Protein AF-0000000075339394 (afdb_homodimer)

Solvent-accessible surface area (backbone atoms only — not comparable to full-atom values): 21662 Å² total; per-residue (Å²): 129,94,61,50,76,66,46,48,39,50,50,45,23,49,51,51,49,57,68,71,34,89,81,50,19,37,38,41,26,15,76,46,66,65,64,41,52,55,49,48,59,66,42,56,79,78,42,62,70,83,34,38,35,47,47,61,45,45,75,49,61,63,88,74,48,58,75,90,53,48,82,36,44,46,67,51,95,76,60,34,36,50,78,72,56,58,75,60,55,68,62,35,33,35,38,35,26,29,24,76,36,34,47,54,49,38,74,60,60,51,53,53,41,62,30,41,31,38,38,33,42,48,42,30,82,38,53,69,72,37,57,39,38,41,45,72,45,34,42,28,72,74,10,39,36,38,39,27,27,40,54,37,93,72,8,52,80,78,53,38,86,76,71,78,83,97,78,80,83,64,49,64,73,54,57,63,63,64,63,69,75,74,72,80,57,80,93,78,76,86,77,82,126,129,92,60,49,76,67,47,47,39,49,50,44,24,50,52,51,51,57,69,70,33,89,80,50,19,37,38,40,27,16,76,45,67,64,64,42,51,54,50,49,58,66,42,54,79,79,42,61,70,82,34,38,37,47,47,59,44,46,73,48,61,63,86,74,48,55,75,90,51,49,83,36,42,45,68,51,96,78,61,34,35,50,77,72,54,56,74,60,56,68,62,34,35,36,38,37,25,29,22,76,36,34,46,55,49,36,74,61,60,50,51,55,42,63,31,39,31,39,38,33,43,48,43,29,81,37,54,68,73,40,57,38,40,41,45,74,47,34,42,28,70,74,11,40,37,37,38,27,28,40,53,38,92,70,7,50,79,73,49,38,88,74,72,79,79,97,71,85,75,75,50,63,70,58,59,60,63,65,62,70,76,77,72,80,61,78,95,75,78,88,81,81,126

InterPro domains:
  IPR027417 P-loop containing nucleoside triphosphate hydrolase [G3DSA:3.40.50.300] (5-184)
  IPR027417 P-loop containing nucleoside triphosphate hydrolase [SSF52540] (9-184)

Nearest PDB structures (foldseek):
  8qyc-assembly1_A  TM=5.786E-01  e=6.347E-04  Escherichia coli
  3jb9-assembly1_X  TM=6.477E-01  e=3.819E-03  Schizosaccharomyces pombe 972h-
  4iee-assembly1_A  TM=6.635E-01  e=1.136E-02  Lederbergvirus Sf6
  8qca-assembly1_A  TM=6.592E-01  e=2.970E-02  Saccharomyces cerevisiae
  6up3-assembly1_A  TM=3.604E-01  e=1.475E-01  Mus musculus

pLDDT: mean 76.91, std 26.12, range [18.16, 98.69]

Secondary structure (DSSP, 8-state):
----HHHHHHHHHHHHHHHH-TT--EEEEESSHHHHHHHHHHHTTTS-GGGEEEE--TT--GGGS-TTTGGGS-EETTTEE----HHHHTT-SEEEEETGGGHHHHHHTPPTT--SEEEETTGGGS-HHHHHHHHHHH--TT-EEEEEE---TT-TTT-STTSS-SS----HHHHHHT---TTSS-TT-----/----HHHHHHHHHHHHHHHH-TT--EEEEESSHHHHHHHHHHHTTTS-GGGEEEE--TT--GGGS-TTTGGGS-EETTTEE----HHHHTT-SEEEEETGGGHHHHHHTPPTT--SEEEETTGGGS-HHHHHHHHHHH--TT-EEEEEE---TT-TTT-STTSS-SS----HHHHHHT---TTSS-TTS----

Organism: Citrus sinensis (NCBI:txid2711)

Foldseek 3Di:
DPQDPQLVVVLVVLLVVVVPDVQAAEEEAEADDVNQLVSVVVNCVPDPLLQEAEQEAFAPQPVPHDPVCCSRFADPPRGTTDDDQLVSVLRHRYYYYYLVRLLVNLVNPAAAPSHQEYEYEQCQVPDPVSNVSNPVRHYDPNHHYHYDHDDDPSRCVPPVPDDDDPDDDQGVVNVVVPPPPPPPDPPPDPDDD/DPQDPLLVVVLVVLLVVVVPDVQAAEEEAEADDVNQLVSVVVNCVPDPLLQEAEQEAFAPQPVPHDPVCCSRFADPPRGTTDDDQLVSVLRHRYYYYYLVRLLVNLVNPAAAPSHQEYEYEQCQVPDPVSNVSNPVRHYDPRHHYHYDHDDDPSRCVVPPDDDDDPDDCCDVVNVVVPPPPPPPDPPDDPDDD

Radius of gyration: 21.94 Å; Cα contacts (8 Å, |Δi|>4): 650; chains: 2; bounding box: 34×69×59 Å

Sequence (386 aa):
DNLSKTGLVVREAVLEIYKRSSKCRILVCAPINRTGDVLMRSLKKKIPKSDMFRANAAFREVDGVPVDILPLCLYEGGECFQLPSLQELMRFRVIFSTFTSSFRLHNEGIPAGHFSHIFLLDASSATEPETMIALTNLANEHTTVILTGTPNNRTSWVRSDIARKNGLRVSHFERLHATKTYSNFNPMFITMLDNLSKTGLVVREAVLEIYKRSSKCRILVCAPINRTGDVLMRSLKKKIPKSDMFRANAAFREVDGVPVDILPLCLYEGGECFQLPSLQELMRFRVIFSTFTSSFRLHNEGIPAGHFSHIFLLDASSATEPETMIALTNLANEHTTVILTGTPNNRTSWVRSDIARKNGLRVSHFERLHATKTYSNFNPMFITML

Structure (mmCIF, N/CA/C/O backbone):
data_AF-0000000075339394-model_v1
#
loop_
_entity.id
_entity.type
_entity.pdbx_description
1 polymer 'Helicase ATP-binding domain-containing protein'
#
loop_
_atom_site.group_PDB
_atom_site.id
_atom_site.type_symbol
_atom_site.label_atom_id
_atom_site.label_alt_id
_atom_site.label_comp_id
_atom_site.label_asym_id
_atom_site.label_entity_id
_atom_site.label_seq_id
_atom_site.pdbx_PDB_ins_code
_atom_site.Cartn_x
_atom_site.Cartn_y
_atom_site.Cartn_z
_atom_site.occupancy
_atom_site.B_iso_or_equiv
_atom_site.auth_seq_id
_atom_site.auth_comp_id
_atom_site.auth_asym_id
_atom_site.auth_atom_id
_atom_site.pdbx_PDB_model_num
ATOM 1 N N . ASP A 1 1 ? -16.656 -3.428 -12.68 1 51.34 1 ASP A N 1
ATOM 2 C CA . ASP A 1 1 ? -15.812 -4.297 -11.867 1 51.34 1 ASP A CA 1
ATOM 3 C C . ASP A 1 1 ? -15.828 -3.869 -10.398 1 51.34 1 ASP A C 1
ATOM 5 O O . ASP A 1 1 ? -15.766 -2.678 -10.102 1 51.34 1 ASP A O 1
ATOM 9 N N . ASN A 1 2 ? -16.516 -4.629 -9.555 1 67.44 2 ASN A N 1
ATOM 10 C CA . ASN A 1 2 ? -16.844 -4.316 -8.164 1 67.44 2 ASN A CA 1
ATOM 11 C C . ASN A 1 2 ? -15.602 -4.371 -7.273 1 67.44 2 ASN A C 1
ATOM 13 O O . ASN A 1 2 ? -15.508 -5.223 -6.391 1 67.44 2 ASN A O 1
ATOM 17 N N . LEU A 1 3 ? -14.562 -3.656 -7.664 1 79.19 3 LEU A N 1
ATOM 18 C CA . LEU A 1 3 ? -13.367 -3.635 -6.832 1 79.19 3 LE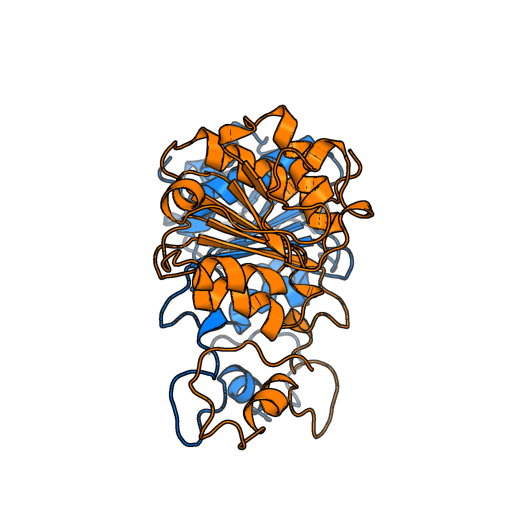U A CA 1
ATOM 19 C C . LEU A 1 3 ? -13.586 -2.783 -5.586 1 79.19 3 LEU A C 1
ATOM 21 O O . LEU A 1 3 ? -14.25 -1.745 -5.648 1 79.19 3 LEU A O 1
ATOM 25 N N . SER A 1 4 ? -13.172 -3.346 -4.445 1 78.69 4 SER A N 1
ATOM 26 C CA . SER A 1 4 ? -13.188 -2.568 -3.209 1 78.69 4 SER A CA 1
ATOM 27 C C . SER A 1 4 ? -12.305 -1.329 -3.324 1 78.69 4 SER A C 1
ATOM 29 O O . SER A 1 4 ? -11.516 -1.211 -4.258 1 78.69 4 SER A O 1
ATOM 31 N N . LYS A 1 5 ? -12.508 -0.418 -2.432 1 75.19 5 LYS A N 1
ATOM 32 C CA . LYS A 1 5 ? -11.664 0.771 -2.363 1 75.19 5 LYS A CA 1
ATOM 33 C C . LYS A 1 5 ? -10.188 0.394 -2.283 1 75.19 5 LYS A C 1
ATOM 35 O O . LYS A 1 5 ? -9.352 0.968 -2.988 1 75.19 5 LYS A O 1
ATOM 40 N N . THR A 1 6 ? -9.938 -0.618 -1.51 1 79.25 6 THR A N 1
ATOM 41 C CA . THR A 1 6 ? -8.578 -1.101 -1.345 1 79.25 6 THR A CA 1
ATOM 42 C C . THR A 1 6 ? -8.062 -1.738 -2.635 1 79.25 6 THR A C 1
ATOM 44 O O . THR A 1 6 ? -6.938 -1.479 -3.059 1 79.25 6 THR A O 1
ATOM 47 N N . GLY A 1 7 ? -8.906 -2.477 -3.203 1 87.44 7 GLY A N 1
ATOM 48 C CA . GLY A 1 7 ? -8.555 -3.129 -4.453 1 87.44 7 GLY A CA 1
ATOM 49 C C . GLY A 1 7 ? -8.211 -2.15 -5.562 1 87.44 7 GLY A C 1
ATOM 50 O O . GLY A 1 7 ? -7.289 -2.387 -6.34 1 87.44 7 GLY A O 1
ATOM 51 N N . LEU A 1 8 ? -8.906 -1.111 -5.574 1 84.12 8 LEU A N 1
ATOM 52 C CA . LEU A 1 8 ? -8.672 -0.101 -6.602 1 84.12 8 LEU A CA 1
ATOM 53 C C . LEU A 1 8 ? -7.301 0.541 -6.43 1 84.12 8 LEU A C 1
ATOM 55 O O . LEU A 1 8 ? -6.582 0.746 -7.41 1 84.12 8 LEU A O 1
ATOM 59 N N . VAL A 1 9 ? -6.965 0.852 -5.234 1 82.56 9 VAL A N 1
ATOM 60 C CA . VAL A 1 9 ? -5.672 1.462 -4.941 1 82.56 9 VAL A CA 1
ATOM 61 C C . VAL A 1 9 ? -4.547 0.513 -5.355 1 82.56 9 VAL A C 1
ATOM 63 O O . VAL A 1 9 ? -3.582 0.928 -6 1 82.56 9 VAL A O 1
ATOM 66 N N . VAL A 1 10 ? -4.746 -0.671 -5.078 1 90.69 10 VAL A N 1
ATOM 67 C CA . VAL A 1 10 ? -3.732 -1.67 -5.395 1 90.69 10 VAL A CA 1
ATOM 68 C C . VAL A 1 10 ? -3.646 -1.859 -6.91 1 90.69 10 VAL A C 1
ATOM 70 O O . VAL A 1 10 ? -2.553 -1.955 -7.469 1 90.69 10 VAL A O 1
ATOM 73 N N . ARG A 1 11 ? -4.781 -1.878 -7.504 1 91.69 11 ARG A N 1
ATOM 74 C CA . ARG A 1 11 ? -4.797 -2.025 -8.953 1 91.69 11 ARG A CA 1
ATOM 75 C C . ARG A 1 11 ? -3.967 -0.937 -9.625 1 91.69 11 ARG A C 1
ATOM 77 O O . ARG A 1 11 ? -3.123 -1.229 -10.477 1 91.69 11 ARG A O 1
ATOM 84 N N . GLU A 1 12 ? -4.141 0.283 -9.211 1 86.81 12 GLU A N 1
ATOM 85 C CA . GLU A 1 12 ? -3.441 1.406 -9.828 1 86.81 12 GLU A CA 1
ATOM 86 C C . GLU A 1 12 ? -1.945 1.358 -9.539 1 86.81 12 GLU A C 1
ATOM 88 O O . GLU A 1 12 ? -1.127 1.697 -10.391 1 86.81 12 GLU A O 1
ATOM 93 N N . ALA A 1 13 ? -1.719 0.963 -8.391 1 88.25 13 ALA A N 1
ATOM 94 C CA . ALA A 1 13 ? -0.311 0.831 -8.023 1 88.25 13 ALA A CA 1
ATOM 95 C C . ALA A 1 13 ? 0.373 -0.251 -8.859 1 88.25 13 ALA A C 1
ATOM 97 O O . ALA A 1 13 ? 1.466 -0.037 -9.383 1 88.25 13 ALA A O 1
ATOM 98 N N . VAL A 1 14 ? -0.262 -1.351 -9.031 1 93.81 14 VAL A N 1
ATOM 99 C CA . VAL A 1 14 ? 0.287 -2.455 -9.805 1 93.81 14 VAL A CA 1
ATOM 100 C C . VAL A 1 14 ? 0.486 -2.014 -11.258 1 93.81 14 VAL A C 1
ATOM 102 O O . VAL A 1 14 ? 1.543 -2.254 -11.844 1 93.81 14 VAL A O 1
ATOM 105 N N . LEU A 1 15 ? -0.468 -1.345 -11.766 1 91.69 15 LEU A N 1
ATOM 106 C CA . LEU A 1 15 ? -0.39 -0.895 -13.156 1 91.69 15 LEU A CA 1
ATOM 107 C C . LEU A 1 15 ? 0.771 0.075 -13.344 1 91.69 15 LEU A C 1
ATOM 109 O O . LEU A 1 15 ? 1.505 -0.016 -14.336 1 91.69 15 LEU A O 1
ATOM 113 N N . GLU A 1 16 ? 0.932 0.918 -12.43 1 86 16 GLU A N 1
ATOM 114 C CA . GLU A 1 16 ? 2 1.906 -12.539 1 86 16 GLU A CA 1
ATOM 115 C C . GLU A 1 16 ? 3.373 1.243 -12.492 1 86 16 GLU A C 1
ATOM 117 O O . GLU A 1 16 ? 4.258 1.573 -13.281 1 86 16 GLU A O 1
ATOM 122 N N . ILE A 1 17 ? 3.486 0.35 -11.602 1 89.44 17 ILE A N 1
ATOM 123 C CA . ILE A 1 17 ? 4.754 -0.357 -11.469 1 89.44 17 ILE A CA 1
ATOM 124 C C . ILE A 1 17 ? 5.027 -1.17 -12.734 1 89.44 17 ILE A C 1
ATOM 126 O O . ILE A 1 17 ? 6.148 -1.173 -13.25 1 89.44 17 ILE A O 1
ATOM 130 N N . TYR A 1 18 ? 4.02 -1.832 -13.234 1 94.62 18 TYR A N 1
ATOM 131 C CA . TYR A 1 18 ? 4.117 -2.652 -14.438 1 94.62 18 TYR A CA 1
ATOM 132 C C . TYR A 1 18 ? 4.578 -1.823 -15.625 1 94.62 18 TYR A C 1
ATOM 134 O O . TYR A 1 18 ? 5.41 -2.271 -16.422 1 94.62 18 TYR A O 1
ATOM 142 N N . LYS A 1 19 ? 4.102 -0.632 -15.703 1 90.5 19 LYS A N 1
ATOM 143 C CA . LYS A 1 19 ? 4.402 0.239 -16.844 1 90.5 19 LYS A CA 1
ATOM 144 C C . LYS A 1 19 ? 5.797 0.847 -16.703 1 90.5 19 LYS A C 1
ATOM 146 O O . LYS A 1 19 ? 6.449 1.139 -17.703 1 90.5 19 LYS A O 1
ATOM 151 N N . ARG A 1 20 ? 6.184 1.02 -15.617 1 84.44 20 ARG A N 1
ATOM 152 C CA . ARG A 1 20 ? 7.406 1.772 -15.359 1 84.44 20 ARG A CA 1
ATOM 153 C C . ARG A 1 20 ? 8.641 0.974 -15.766 1 84.44 20 ARG A C 1
ATOM 155 O O . ARG A 1 20 ? 9.594 1.533 -16.312 1 84.44 20 ARG A O 1
ATOM 162 N N . SER A 1 21 ? 8.609 -0.283 -15.445 1 87.62 21 SER A N 1
ATOM 163 C CA . SER A 1 21 ? 9.789 -1.078 -15.766 1 87.62 21 SER A CA 1
ATOM 164 C C . SER A 1 21 ? 9.406 -2.504 -16.156 1 87.62 21 SER A C 1
ATOM 166 O O . SER A 1 21 ? 8.609 -3.145 -15.469 1 87.62 21 SER A O 1
ATOM 168 N N . SER A 1 22 ? 10.117 -2.941 -17.141 1 92.88 22 SER A N 1
ATOM 169 C CA . SER A 1 22 ? 9.898 -4.316 -17.594 1 92.88 22 SER A CA 1
ATOM 170 C C . SER A 1 22 ? 10.594 -5.312 -16.672 1 92.88 22 SER A C 1
ATOM 172 O O . SER A 1 22 ? 10.336 -6.516 -16.734 1 92.88 22 SER A O 1
ATOM 174 N N . LYS A 1 23 ? 11.383 -4.785 -15.773 1 93.56 23 LYS A N 1
ATOM 175 C CA . LYS A 1 23 ? 12.172 -5.668 -14.914 1 93.56 23 LYS A CA 1
ATOM 176 C C . LYS A 1 23 ? 11.438 -5.961 -13.609 1 93.56 23 LYS A C 1
ATOM 178 O O . LYS A 1 23 ? 11.82 -6.867 -12.867 1 93.56 23 LYS A O 1
ATOM 183 N N . CYS A 1 24 ? 10.43 -5.246 -13.391 1 94.38 24 CYS A N 1
ATOM 184 C CA . CYS A 1 24 ? 9.711 -5.422 -12.133 1 94.38 24 CYS A CA 1
ATOM 185 C C . CYS A 1 24 ? 8.898 -6.715 -12.141 1 94.38 24 CYS A C 1
ATOM 187 O O . CYS A 1 24 ? 8.32 -7.082 -13.164 1 94.38 24 CYS A O 1
ATOM 189 N N . ARG A 1 25 ? 8.977 -7.379 -11.031 1 97.5 25 ARG A N 1
ATOM 190 C CA . ARG A 1 25 ? 8.172 -8.562 -10.758 1 97.5 25 ARG A CA 1
ATOM 191 C C . ARG A 1 25 ? 7.273 -8.344 -9.539 1 97.5 25 ARG A C 1
ATOM 193 O O . ARG A 1 25 ? 7.754 -7.961 -8.469 1 97.5 25 ARG A O 1
ATOM 200 N N . ILE A 1 26 ? 5.965 -8.625 -9.734 1 97.44 26 ILE A N 1
ATOM 201 C CA . ILE A 1 26 ? 4.992 -8.242 -8.711 1 97.44 26 ILE A CA 1
ATOM 202 C C . ILE A 1 26 ? 4.262 -9.484 -8.211 1 97.44 26 ILE A C 1
ATOM 204 O O . ILE A 1 26 ? 3.787 -10.305 -9 1 97.44 26 ILE A O 1
ATOM 208 N N . LEU A 1 27 ? 4.223 -9.625 -6.891 1 98 27 LEU A N 1
ATOM 209 C CA . LEU A 1 27 ? 3.379 -10.625 -6.242 1 98 27 LEU A CA 1
ATOM 210 C C . LEU A 1 27 ? 2.213 -9.961 -5.52 1 98 27 LEU A C 1
ATOM 212 O O . LEU A 1 27 ? 2.414 -9.039 -4.723 1 98 27 LEU A O 1
ATOM 216 N N . VAL A 1 28 ? 1.024 -10.383 -5.82 1 97.62 28 VAL A N 1
ATOM 217 C CA . VAL A 1 28 ? -0.174 -9.891 -5.148 1 97.62 28 VAL A CA 1
ATOM 218 C C . VAL A 1 28 ? -0.826 -11.023 -4.363 1 97.62 28 VAL A C 1
ATOM 220 O O . VAL A 1 28 ? -1.236 -12.031 -4.941 1 97.62 28 VAL A O 1
ATOM 223 N N . CYS A 1 29 ? -0.93 -10.812 -3.09 1 96.5 29 CYS A N 1
ATOM 224 C CA . CYS A 1 29 ? -1.53 -11.836 -2.236 1 96.5 29 CYS A CA 1
ATOM 225 C C . CYS A 1 29 ? -2.775 -11.297 -1.541 1 96.5 29 CYS A C 1
ATOM 227 O O . CYS A 1 29 ? -2.799 -10.148 -1.096 1 96.5 29 CYS A O 1
ATOM 229 N N . ALA A 1 30 ? -3.746 -12.125 -1.465 1 94.88 30 ALA A N 1
ATOM 230 C CA . ALA A 1 30 ? -4.988 -11.82 -0.757 1 94.88 30 ALA A CA 1
ATOM 231 C C . ALA A 1 30 ? -5.379 -12.969 0.172 1 94.88 30 ALA A C 1
ATOM 233 O O . ALA A 1 30 ? -4.945 -14.109 -0.016 1 94.88 30 ALA A O 1
ATOM 234 N N . PRO A 1 31 ? -6.227 -12.688 1.213 1 91.06 31 PRO A N 1
ATOM 235 C CA . PRO A 1 31 ? -6.602 -13.742 2.152 1 91.06 31 PRO A CA 1
ATOM 236 C C . PRO A 1 31 ? -7.543 -14.773 1.531 1 91.06 31 PRO A C 1
ATOM 238 O O . PRO A 1 31 ? -7.5 -15.953 1.896 1 91.06 31 PRO A O 1
ATOM 241 N N . ILE A 1 32 ? -8.375 -14.32 0.606 1 92.69 32 ILE A N 1
ATOM 242 C CA . ILE A 1 32 ? -9.32 -15.25 -0 1 92.69 32 ILE A CA 1
ATOM 243 C C . ILE A 1 32 ? -9.242 -15.148 -1.521 1 92.69 32 ILE A C 1
ATOM 245 O O . ILE A 1 32 ? -8.797 -14.133 -2.059 1 92.69 32 ILE A O 1
ATOM 249 N N . ASN A 1 33 ? -9.719 -16.156 -2.201 1 94.81 33 ASN A N 1
ATOM 250 C CA . ASN A 1 33 ? -9.625 -16.281 -3.652 1 94.81 33 ASN A CA 1
ATOM 251 C C . ASN A 1 33 ? -10.383 -15.156 -4.355 1 94.81 33 ASN A C 1
ATOM 253 O O . ASN A 1 33 ? -9.875 -14.555 -5.301 1 94.81 33 ASN A O 1
ATOM 257 N N . ARG A 1 34 ? -11.508 -14.828 -3.854 1 93.88 34 ARG A N 1
ATOM 258 C CA . ARG A 1 34 ? -12.383 -13.883 -4.531 1 93.88 34 ARG A CA 1
ATOM 259 C C . ARG A 1 34 ? -11.711 -12.523 -4.684 1 93.88 34 ARG A C 1
ATOM 261 O O . ARG A 1 34 ? -11.781 -11.914 -5.75 1 93.88 34 ARG A O 1
ATOM 268 N N . THR A 1 35 ? -11.102 -12.062 -3.664 1 93.06 35 THR A N 1
ATOM 269 C CA . THR A 1 35 ? -10.445 -10.758 -3.689 1 93.06 35 THR A CA 1
ATOM 270 C C . THR A 1 35 ? -9.352 -10.727 -4.758 1 93.06 35 THR A C 1
ATOM 272 O O . THR A 1 35 ? -9.281 -9.773 -5.547 1 93.06 35 THR A O 1
ATOM 275 N N . GLY A 1 36 ? -8.578 -11.734 -4.805 1 95.5 36 GLY A N 1
ATOM 276 C CA . GLY A 1 36 ? -7.539 -11.82 -5.816 1 95.5 36 GLY A CA 1
ATOM 277 C C . GLY A 1 36 ? -8.086 -11.945 -7.227 1 95.5 36 GLY A C 1
ATOM 278 O O . GLY A 1 36 ? -7.59 -11.297 -8.148 1 95.5 36 GLY A O 1
ATOM 279 N N . ASP A 1 37 ? -9.094 -12.75 -7.391 1 96.56 37 ASP A N 1
ATOM 280 C CA . ASP A 1 37 ? -9.672 -13 -8.711 1 96.56 37 ASP A CA 1
ATOM 281 C C . ASP A 1 37 ? -10.273 -11.727 -9.297 1 96.56 37 ASP A C 1
ATOM 283 O O . ASP A 1 37 ? -10.086 -11.438 -10.484 1 96.56 37 ASP A O 1
ATOM 287 N N . VAL A 1 38 ? -10.984 -10.984 -8.477 1 95.25 38 VAL A N 1
ATOM 288 C CA . VAL A 1 38 ? -11.617 -9.75 -8.922 1 95.25 38 VAL A CA 1
ATOM 289 C C . VAL A 1 38 ? -10.547 -8.742 -9.328 1 95.25 38 VAL A C 1
ATOM 291 O O . VAL A 1 38 ? -10.664 -8.078 -10.367 1 95.25 38 VAL A O 1
ATOM 294 N N . LEU A 1 39 ? -9.547 -8.641 -8.555 1 95.25 39 LEU A N 1
ATOM 295 C CA . LEU A 1 39 ? -8.461 -7.723 -8.875 1 95.25 39 LEU A CA 1
ATOM 296 C C . LEU A 1 39 ? -7.766 -8.133 -10.164 1 95.25 39 LEU A C 1
ATOM 298 O O . LEU A 1 39 ? -7.496 -7.293 -11.031 1 95.25 39 LEU A O 1
ATOM 302 N N . MET A 1 40 ? -7.5 -9.383 -10.32 1 96.62 40 MET A N 1
ATOM 303 C CA . MET A 1 40 ? -6.848 -9.883 -11.523 1 96.62 40 MET A CA 1
ATOM 304 C C . MET A 1 40 ? -7.699 -9.609 -12.766 1 96.62 40 MET A C 1
ATOM 306 O O . MET A 1 40 ? -7.176 -9.227 -13.805 1 96.62 40 MET A O 1
ATOM 310 N N . ARG A 1 41 ? -8.93 -9.812 -12.641 1 95.12 41 ARG A N 1
ATOM 311 C CA . ARG A 1 41 ? -9.859 -9.539 -13.734 1 95.12 41 ARG A CA 1
ATOM 312 C C . ARG A 1 41 ? -9.75 -8.086 -14.195 1 95.12 41 ARG A C 1
ATOM 314 O O . ARG A 1 41 ? -9.742 -7.809 -15.391 1 95.12 41 ARG A O 1
ATOM 321 N N . SER A 1 42 ? -9.656 -7.242 -13.258 1 94 42 SER A N 1
ATOM 322 C CA . SER A 1 42 ? -9.578 -5.82 -13.578 1 94 42 SER A CA 1
ATOM 323 C C . SER A 1 42 ? -8.258 -5.48 -14.266 1 94 42 SER A C 1
ATOM 325 O O . SER A 1 42 ? -8.188 -4.539 -15.062 1 94 42 SER A O 1
ATOM 327 N N . LEU A 1 43 ? -7.25 -6.203 -13.992 1 96.06 43 LEU A N 1
ATOM 328 C CA . LEU A 1 43 ? -5.926 -5.918 -14.531 1 96.06 43 LEU A CA 1
ATOM 329 C C . LEU A 1 43 ? -5.75 -6.543 -15.906 1 96.06 43 LEU A C 1
ATOM 331 O O . LEU A 1 43 ? -4.938 -6.07 -16.703 1 96.06 43 LEU A O 1
ATOM 335 N N . LYS A 1 44 ? -6.48 -7.621 -16.141 1 95 44 LYS A N 1
ATOM 336 C CA . LYS A 1 44 ? -6.324 -8.375 -17.375 1 95 44 LYS A CA 1
ATOM 337 C C . LYS A 1 44 ? -6.648 -7.516 -18.594 1 95 44 LYS A C 1
ATOM 339 O O . LYS A 1 44 ? -6.242 -7.832 -19.719 1 95 44 LYS A O 1
ATOM 344 N N . LYS A 1 45 ? -7.312 -6.43 -18.359 1 90.88 45 LYS A N 1
ATOM 345 C CA . LYS A 1 45 ? -7.66 -5.5 -19.438 1 90.88 45 LYS A CA 1
ATOM 346 C C . LYS A 1 45 ? -6.457 -4.664 -19.844 1 90.88 45 LYS A C 1
ATOM 348 O O . LYS A 1 45 ? -6.41 -4.145 -20.969 1 90.88 45 LYS A O 1
ATOM 353 N N . LYS A 1 46 ? -5.488 -4.578 -19.047 1 94.94 46 LYS A N 1
ATOM 354 C CA . LYS A 1 46 ? -4.375 -3.662 -19.266 1 94.94 46 LYS A CA 1
ATOM 355 C C . LYS A 1 46 ? -3.043 -4.41 -19.297 1 94.94 46 LYS A C 1
ATOM 357 O O . LYS A 1 46 ? -2.035 -3.873 -19.766 1 94.94 46 LYS A O 1
ATOM 362 N N . ILE A 1 47 ? -3.025 -5.594 -18.797 1 96.94 47 ILE A N 1
ATOM 363 C CA . ILE A 1 47 ? -1.819 -6.418 -18.75 1 96.94 47 ILE A CA 1
ATOM 364 C C . ILE A 1 47 ? -2.033 -7.68 -19.594 1 96.94 47 ILE A C 1
ATOM 366 O O . ILE A 1 47 ? -3.01 -8.406 -19.391 1 96.94 47 ILE A O 1
ATOM 370 N N . PRO A 1 48 ? -1.109 -7.945 -20.5 1 96.88 48 PRO A N 1
ATOM 371 C CA . PRO A 1 48 ? -1.249 -9.148 -21.312 1 96.88 48 PRO A CA 1
ATOM 372 C C . PRO A 1 48 ? -1.265 -10.43 -20.5 1 96.88 48 PRO A C 1
ATOM 374 O O . PRO A 1 48 ? -0.595 -10.516 -19.469 1 96.88 48 PRO A O 1
ATOM 377 N N . LYS A 1 49 ? -1.943 -11.453 -21.047 1 96.06 49 LYS A N 1
ATOM 378 C CA . LYS A 1 49 ? -2.092 -12.742 -20.359 1 96.06 49 LYS A CA 1
ATOM 379 C C . LYS A 1 49 ? -0.738 -13.414 -20.172 1 96.06 49 LYS A C 1
ATOM 381 O O . LYS A 1 49 ? -0.531 -14.117 -19.172 1 96.06 49 LYS A O 1
ATOM 386 N N . SER A 1 50 ? 0.188 -13.125 -21.031 1 96.62 50 SER A N 1
ATOM 387 C CA . SER A 1 50 ? 1.506 -13.75 -20.969 1 96.62 50 SER A CA 1
ATOM 388 C C . SER A 1 50 ? 2.295 -13.266 -19.75 1 96.62 50 SER A C 1
ATOM 390 O O . SER A 1 50 ? 3.262 -13.906 -19.344 1 96.62 50 SER A O 1
ATOM 392 N N . ASP A 1 51 ? 1.803 -12.148 -19.219 1 98.06 51 ASP A N 1
ATOM 393 C CA . ASP A 1 51 ? 2.566 -11.539 -18.141 1 98.06 51 ASP A CA 1
ATOM 394 C C . ASP A 1 51 ? 1.927 -11.828 -16.781 1 98.06 51 ASP A C 1
ATOM 396 O O . ASP A 1 51 ? 2.463 -11.438 -15.742 1 98.06 51 ASP A O 1
ATOM 400 N N . MET A 1 52 ? 0.805 -12.555 -16.766 1 98.38 52 MET A N 1
ATOM 401 C CA . MET A 1 52 ? 0.078 -12.75 -15.523 1 98.38 52 MET A CA 1
ATOM 402 C C . MET A 1 52 ? -0.149 -14.234 -15.258 1 98.38 52 MET A C 1
ATOM 404 O O . MET A 1 52 ? -0.352 -15.016 -16.188 1 98.38 52 MET A O 1
ATOM 408 N N . PHE A 1 53 ? -0.16 -14.594 -14.008 1 98.56 53 PHE A N 1
ATOM 409 C CA . PHE A 1 53 ? -0.425 -15.969 -13.617 1 98.56 53 PHE A CA 1
ATOM 410 C C . PHE A 1 53 ? -1.16 -16.031 -12.281 1 98.56 53 PHE A C 1
ATOM 412 O O . PHE A 1 53 ? -0.842 -15.273 -11.359 1 98.56 53 PHE A O 1
ATOM 419 N N . ARG A 1 54 ? -2.096 -16.875 -12.219 1 98.38 54 ARG A N 1
ATOM 420 C CA . ARG A 1 54 ? -2.826 -17.125 -10.984 1 98.38 54 ARG A CA 1
ATOM 421 C C . ARG A 1 54 ? -2.332 -18.406 -10.312 1 98.38 54 ARG A C 1
ATOM 423 O O . ARG A 1 54 ? -2.672 -19.516 -10.75 1 98.38 54 ARG A O 1
ATOM 430 N N . ALA A 1 55 ? -1.57 -18.266 -9.234 1 98 55 ALA A N 1
ATOM 431 C CA . ALA A 1 55 ? -1.061 -19.391 -8.461 1 98 55 ALA A CA 1
ATOM 432 C C . ALA A 1 55 ? -2.08 -19.844 -7.418 1 98 55 ALA A C 1
ATOM 434 O O . ALA A 1 55 ? -2.064 -19.375 -6.277 1 98 55 ALA A O 1
ATOM 435 N N . ASN A 1 56 ? -2.834 -20.891 -7.824 1 96.81 56 ASN A N 1
ATOM 436 C CA . ASN A 1 56 ? -3.883 -21.422 -6.965 1 96.81 56 ASN A CA 1
ATOM 437 C C . ASN A 1 56 ? -3.35 -22.516 -6.043 1 96.81 56 ASN A C 1
ATOM 439 O O . ASN A 1 56 ? -2.336 -23.141 -6.344 1 96.81 56 ASN A O 1
ATOM 443 N N . ALA A 1 57 ? -4.098 -22.625 -4.875 1 94.56 57 ALA A N 1
ATOM 444 C CA . ALA A 1 57 ? -3.904 -23.844 -4.113 1 94.56 57 ALA A CA 1
ATOM 445 C C . ALA A 1 57 ? -4.145 -25.078 -4.988 1 94.56 57 ALA A C 1
ATOM 447 O O . ALA A 1 57 ? -5.043 -25.078 -5.836 1 94.56 57 ALA A O 1
ATOM 448 N N . ALA A 1 58 ? -3.414 -26.109 -4.645 1 91.38 58 ALA A N 1
ATOM 449 C CA . ALA A 1 58 ? -3.484 -27.312 -5.461 1 91.38 58 ALA A CA 1
ATOM 450 C C . ALA A 1 58 ? -4.906 -27.875 -5.504 1 91.38 58 ALA A C 1
ATOM 452 O O . ALA A 1 58 ? -5.379 -28.312 -6.551 1 91.38 58 ALA A O 1
ATOM 453 N N . PHE A 1 59 ? -5.621 -27.703 -4.41 1 89.44 59 PHE A N 1
ATOM 454 C CA . PHE A 1 59 ? -6.898 -28.391 -4.309 1 89.44 59 PHE A CA 1
ATOM 455 C C . PHE A 1 59 ? -8.055 -27.406 -4.387 1 89.44 59 PHE A C 1
ATOM 457 O O . PHE A 1 59 ? -9.18 -27.719 -3.98 1 89.44 59 PHE A O 1
ATOM 464 N N . ARG A 1 60 ? -7.758 -26.203 -4.758 1 93.44 60 ARG A N 1
ATOM 465 C CA . ARG A 1 60 ? -8.867 -25.297 -5.043 1 93.44 60 ARG A CA 1
ATOM 466 C C . ARG A 1 60 ? -9.828 -25.922 -6.059 1 93.44 60 ARG A C 1
ATOM 468 O O . ARG A 1 60 ? -9.391 -26.547 -7.027 1 93.44 60 ARG A O 1
ATOM 475 N N . GLU A 1 61 ? -11.125 -25.672 -5.832 1 91.5 61 GLU A N 1
ATOM 476 C CA . GLU A 1 61 ? -12.109 -26.172 -6.785 1 91.5 61 GLU A CA 1
ATOM 477 C C . GLU A 1 61 ? -12.086 -25.359 -8.078 1 91.5 61 GLU A C 1
ATOM 479 O O . GLU A 1 61 ? -12.258 -24.141 -8.062 1 91.5 61 GLU A O 1
ATOM 484 N N . VAL A 1 62 ? -11.984 -26.062 -9.211 1 91.69 62 VAL A N 1
ATOM 485 C CA . VAL A 1 62 ? -11.883 -25.422 -10.516 1 91.69 62 VAL A CA 1
ATOM 486 C C . VAL A 1 62 ? -13.172 -24.656 -10.82 1 91.69 62 VAL A C 1
ATOM 488 O O . VAL A 1 62 ? -13.141 -23.578 -11.406 1 91.69 62 VAL A O 1
ATOM 491 N N . ASP A 1 63 ? -14.281 -25.172 -10.375 1 89.62 63 ASP A N 1
ATOM 492 C CA . ASP A 1 63 ? -15.578 -24.562 -10.625 1 89.62 63 ASP A CA 1
ATOM 493 C C . ASP A 1 63 ? -15.703 -23.203 -9.914 1 89.62 63 ASP A C 1
ATOM 495 O O . ASP A 1 63 ? -16.547 -22.391 -10.266 1 89.62 63 ASP A O 1
ATOM 499 N N . GLY A 1 64 ? -14.875 -23.031 -8.953 1 91.56 64 GLY A N 1
ATOM 500 C CA . GLY A 1 64 ? -14.906 -21.781 -8.211 1 91.56 64 GLY A CA 1
ATOM 501 C C . GLY A 1 64 ? -14.086 -20.672 -8.852 1 91.56 64 GLY A C 1
ATOM 502 O O . GLY A 1 64 ? -14.172 -19.516 -8.453 1 91.56 64 GLY A O 1
ATOM 503 N N . VAL A 1 65 ? -13.398 -21.047 -9.859 1 94.56 65 VAL A N 1
ATOM 504 C CA . VAL A 1 65 ? -12.57 -20.062 -10.547 1 94.56 65 VAL A CA 1
ATOM 505 C C . VAL A 1 65 ? -13.383 -19.406 -11.664 1 94.56 65 VAL A C 1
ATOM 507 O O . VAL A 1 65 ? -13.992 -20.094 -12.484 1 94.56 65 VAL A O 1
ATOM 510 N N . PRO A 1 66 ? -13.43 -18.062 -11.656 1 95.06 66 PRO A N 1
ATOM 511 C CA . PRO A 1 66 ? -14.109 -17.391 -12.766 1 95.06 66 PRO A CA 1
ATOM 512 C C . PRO A 1 66 ? -13.57 -17.812 -14.133 1 95.06 66 PRO A C 1
ATOM 514 O O . PRO A 1 66 ? -12.352 -17.906 -14.32 1 95.06 66 PRO A O 1
ATOM 517 N N . VAL A 1 67 ? -14.445 -18 -15.039 1 94.19 67 VAL A N 1
ATOM 518 C CA . VAL A 1 67 ? -14.133 -18.547 -16.359 1 94.19 67 VAL A CA 1
ATOM 519 C C . VAL A 1 67 ? -13.133 -17.641 -17.062 1 94.19 67 VAL A C 1
ATOM 521 O O . VAL A 1 67 ? -12.258 -18.125 -17.797 1 94.19 67 VAL A O 1
ATOM 524 N N . ASP A 1 68 ? -13.227 -16.375 -16.906 1 94.19 68 ASP A N 1
ATOM 525 C CA . ASP A 1 68 ? -12.391 -15.43 -17.625 1 94.19 68 ASP A CA 1
ATOM 526 C C . ASP A 1 68 ? -10.984 -15.359 -17.016 1 94.19 68 ASP A C 1
ATOM 528 O O . ASP A 1 68 ? -10.078 -14.789 -17.625 1 94.19 68 ASP A O 1
ATOM 532 N N . ILE A 1 69 ? -10.773 -15.977 -15.859 1 95.25 69 ILE A N 1
ATOM 533 C CA . ILE A 1 69 ? -9.469 -16 -15.211 1 95.25 69 ILE A CA 1
ATOM 534 C C . ILE A 1 69 ? -8.812 -17.359 -15.438 1 95.25 69 ILE A C 1
ATOM 536 O O . ILE A 1 69 ? -7.59 -17.5 -15.305 1 95.25 69 ILE A O 1
ATOM 540 N N . LEU A 1 70 ? -9.547 -18.328 -15.797 1 94.44 70 LEU A N 1
ATOM 541 C CA . LEU A 1 70 ? -9.094 -19.719 -15.93 1 94.44 70 LEU A CA 1
ATOM 542 C C . LEU A 1 70 ? -7.91 -19.812 -16.891 1 94.44 70 LEU A C 1
ATOM 544 O O . LEU A 1 70 ? -6.977 -20.578 -16.656 1 94.44 70 LEU A O 1
ATOM 548 N N . PRO A 1 71 ? -7.906 -19.016 -17.953 1 95 71 PRO A N 1
ATOM 549 C CA . PRO A 1 71 ? -6.77 -19.094 -18.875 1 95 71 PRO A CA 1
ATOM 550 C C . PRO A 1 71 ? -5.457 -18.641 -18.234 1 95 71 PRO A C 1
ATOM 552 O O . PRO A 1 71 ? -4.383 -18.859 -18.812 1 95 71 PRO A O 1
ATOM 555 N N . LEU A 1 72 ? -5.508 -18 -17.094 1 97 72 LEU A N 1
ATOM 556 C CA . LEU A 1 72 ? -4.32 -17.531 -16.406 1 97 72 LEU A CA 1
ATOM 557 C C . LEU A 1 72 ? -3.859 -18.547 -15.359 1 97 72 LEU A C 1
ATOM 559 O O . LEU A 1 72 ? -2.969 -18.25 -14.562 1 97 72 LEU A O 1
ATOM 563 N N . CYS A 1 73 ? -4.457 -19.656 -15.398 1 96.81 73 CYS A N 1
ATOM 564 C CA . CYS A 1 73 ? -4.145 -20.734 -14.461 1 96.81 73 CYS A CA 1
ATOM 565 C C . CYS A 1 73 ? -3.586 -21.953 -15.203 1 96.81 73 CYS A C 1
ATOM 567 O O . CYS A 1 73 ? -3.672 -22.031 -16.422 1 96.81 73 CYS A O 1
ATOM 569 N N . LEU A 1 74 ? -2.916 -22.797 -14.438 1 95.94 74 LEU A N 1
ATOM 570 C CA . LEU A 1 74 ? -2.498 -24.109 -14.93 1 95.94 74 LEU A CA 1
ATOM 571 C C . LEU A 1 74 ? -3.178 -25.219 -14.141 1 95.94 74 LEU A C 1
ATOM 573 O O . LEU A 1 74 ? -3.082 -25.266 -12.914 1 95.94 74 LEU A O 1
ATOM 577 N N . TYR A 1 75 ? -3.93 -25.984 -14.836 1 90.56 75 TYR A N 1
ATOM 578 C CA . TYR A 1 75 ? -4.602 -27.094 -14.172 1 90.56 75 TYR A CA 1
ATOM 579 C C . TYR A 1 75 ? -4.633 -28.328 -15.078 1 90.56 75 TYR A C 1
ATOM 581 O O . TYR A 1 75 ? -4.566 -28.203 -16.297 1 90.56 75 TYR A O 1
ATOM 589 N N . GLU A 1 76 ? -4.367 -29.469 -14.398 1 82.06 76 GLU A N 1
ATOM 590 C CA . GLU A 1 76 ? -4.383 -30.75 -15.094 1 82.06 76 GLU A CA 1
ATOM 591 C C . GLU A 1 76 ? -5.621 -31.562 -14.727 1 82.06 76 GLU A C 1
ATOM 593 O O . GLU A 1 76 ? -5.973 -31.672 -13.555 1 82.06 76 GLU A O 1
ATOM 598 N N . GLY A 1 77 ? -6.059 -32.281 -15.719 1 74.06 77 GLY A N 1
ATOM 599 C CA . GLY A 1 77 ? -7.109 -33.281 -15.57 1 74.06 77 GLY A CA 1
ATOM 600 C C . GLY A 1 77 ? -8.352 -32.75 -14.883 1 74.06 77 GLY A C 1
ATOM 601 O O . GLY A 1 77 ? -9.125 -33.5 -14.305 1 74.06 77 GLY A O 1
ATOM 602 N N . GLY A 1 78 ? -8.383 -31.516 -14.703 1 65.44 78 GLY A N 1
ATOM 603 C CA . GLY A 1 78 ? -9.609 -30.891 -14.219 1 65.44 78 GLY A CA 1
ATOM 604 C C . GLY A 1 78 ? -9.711 -30.891 -12.711 1 65.44 78 GLY A C 1
ATOM 605 O O . GLY A 1 78 ? -10.727 -30.453 -12.156 1 65.44 78 GLY A O 1
ATOM 606 N N . GLU A 1 79 ? -8.672 -31.328 -11.984 1 78.19 79 GLU A N 1
ATOM 607 C CA . GLU A 1 79 ? -8.945 -31.516 -10.562 1 78.19 79 GLU A CA 1
ATOM 608 C C . GLU A 1 79 ? -7.91 -30.781 -9.703 1 78.19 79 GLU A C 1
ATOM 610 O O . GLU A 1 79 ? -8.172 -30.484 -8.539 1 78.19 79 GLU A O 1
ATOM 615 N N . CYS A 1 80 ? -6.793 -30.594 -10.305 1 89.56 80 CYS A N 1
ATOM 616 C CA . CYS A 1 80 ? -5.777 -30 -9.445 1 89.56 80 CYS A CA 1
ATOM 617 C C . CYS A 1 80 ? -5.062 -28.859 -10.148 1 89.56 80 CYS A C 1
ATOM 619 O O . CYS A 1 80 ? -4.754 -28.953 -11.336 1 89.56 80 CYS A O 1
ATOM 621 N N . PHE A 1 81 ? -4.867 -27.875 -9.398 1 94.94 81 PHE A N 1
ATOM 622 C CA . PHE A 1 81 ? -4.066 -26.781 -9.938 1 94.94 81 PHE A CA 1
ATOM 623 C C . PHE A 1 81 ? -2.58 -27.062 -9.766 1 94.94 81 PHE A C 1
ATOM 625 O O . PHE A 1 81 ? -2.166 -27.672 -8.781 1 94.94 81 PHE A O 1
ATOM 632 N N . GLN A 1 82 ? -1.84 -26.656 -10.773 1 95.25 82 GLN A N 1
ATOM 633 C CA . GLN A 1 82 ? -0.395 -26.859 -10.781 1 95.25 82 GLN A CA 1
ATOM 634 C C . GLN A 1 82 ? 0.341 -25.547 -11.016 1 95.25 82 GLN A C 1
ATOM 636 O O . GLN A 1 82 ? -0.274 -24.547 -11.391 1 95.25 82 GLN A O 1
ATOM 641 N N . LEU A 1 83 ? 1.568 -25.562 -10.648 1 96.69 83 LEU A N 1
ATOM 642 C CA . LEU A 1 83 ? 2.475 -24.484 -11.047 1 96.69 83 LEU A CA 1
ATOM 643 C C . LEU A 1 83 ? 3.289 -24.906 -12.273 1 96.69 83 LEU A C 1
ATOM 645 O O . LEU A 1 83 ? 3.654 -26.062 -12.414 1 96.69 83 LEU A O 1
ATOM 649 N N . PRO A 1 84 ? 3.492 -24 -13.195 1 96.38 84 PRO A N 1
ATOM 650 C CA . PRO A 1 84 ? 4.41 -24.328 -14.289 1 96.38 84 PRO A CA 1
ATOM 651 C C . PRO A 1 84 ? 5.852 -24.484 -13.82 1 96.38 84 PRO A C 1
ATOM 653 O O . PRO A 1 84 ? 6.125 -24.422 -12.617 1 96.38 84 PRO A O 1
ATOM 656 N N . SER A 1 85 ? 6.742 -24.766 -14.844 1 96.88 85 SER A N 1
ATOM 657 C CA . SER A 1 85 ? 8.148 -24.891 -14.492 1 96.88 85 SER A CA 1
ATOM 658 C C . SER A 1 85 ? 8.68 -23.594 -13.883 1 96.88 85 SER A C 1
ATOM 660 O O . SER A 1 85 ? 8.125 -22.516 -14.102 1 96.88 85 SER A O 1
ATOM 662 N N . LEU A 1 86 ? 9.758 -23.734 -13.086 1 97.75 86 LEU A N 1
ATOM 663 C CA . LEU A 1 86 ? 10.367 -22.562 -12.469 1 97.75 86 LEU A CA 1
ATOM 664 C C . LEU A 1 86 ? 10.734 -21.516 -13.523 1 97.75 86 LEU A C 1
ATOM 666 O O . LEU A 1 86 ? 10.531 -20.312 -13.312 1 97.75 86 LEU A O 1
ATOM 670 N N . GLN A 1 87 ? 11.273 -21.984 -14.656 1 97.25 87 GLN A N 1
ATOM 671 C CA . GLN A 1 87 ? 11.656 -21.078 -15.734 1 97.25 87 GLN A CA 1
ATOM 672 C C . GLN A 1 87 ? 10.453 -20.281 -16.234 1 97.25 87 GLN A C 1
ATOM 674 O O . GLN A 1 87 ? 10.555 -19.078 -16.453 1 97.25 87 GLN A O 1
ATOM 679 N N . GLU A 1 88 ? 9.367 -20.938 -16.391 1 97.06 88 GLU A N 1
ATOM 680 C CA . GLU A 1 88 ? 8.148 -20.281 -16.844 1 97.06 88 GLU A CA 1
ATOM 681 C C . GLU A 1 88 ? 7.59 -19.359 -15.766 1 97.06 88 GLU A C 1
ATOM 683 O O . GLU A 1 88 ? 7.16 -18.234 -16.062 1 97.06 88 GLU A O 1
ATOM 688 N N . LEU A 1 89 ? 7.602 -19.812 -14.586 1 97.31 89 LEU A N 1
ATOM 689 C CA . LEU A 1 89 ? 7.082 -19.062 -13.445 1 97.31 89 LEU A CA 1
ATOM 690 C C . LEU A 1 89 ? 7.824 -17.734 -13.281 1 97.31 89 LEU A C 1
ATOM 692 O O . LEU A 1 89 ? 7.211 -16.703 -12.992 1 97.31 89 LEU A O 1
ATOM 696 N N . MET A 1 90 ? 9.086 -17.781 -13.5 1 97.19 90 MET A N 1
ATOM 697 C CA . MET A 1 90 ? 9.938 -16.625 -13.281 1 97.19 90 MET A CA 1
ATOM 698 C C . MET A 1 90 ? 9.75 -15.594 -14.391 1 97.19 90 MET A C 1
ATOM 700 O O . MET A 1 90 ? 10.195 -14.445 -14.258 1 97.19 90 MET A O 1
ATOM 704 N N . ARG A 1 91 ? 9.109 -15.969 -15.43 1 97 91 ARG A N 1
ATOM 705 C CA . ARG A 1 91 ? 8.914 -15.062 -16.547 1 97 91 ARG A CA 1
ATOM 706 C C . ARG A 1 91 ? 7.691 -14.18 -16.328 1 97 91 ARG A C 1
ATOM 708 O O . ARG A 1 91 ? 7.582 -13.102 -16.922 1 97 91 ARG A O 1
ATOM 715 N N . PHE A 1 92 ? 6.773 -14.617 -15.555 1 98.19 92 PHE A N 1
ATOM 716 C CA . PHE A 1 92 ? 5.59 -13.812 -15.305 1 98.19 92 PHE A CA 1
ATOM 717 C C . PHE A 1 92 ? 5.957 -12.523 -14.578 1 98.19 92 PHE A C 1
ATOM 719 O O . PHE A 1 92 ? 6.824 -12.523 -13.695 1 98.19 92 PHE A O 1
ATOM 726 N N . ARG A 1 93 ? 5.273 -11.5 -14.891 1 98.19 93 ARG A N 1
ATOM 727 C CA . ARG A 1 93 ? 5.559 -10.203 -14.289 1 98.19 93 ARG A CA 1
ATOM 728 C C . ARG A 1 93 ? 4.613 -9.922 -13.125 1 98.19 93 ARG A C 1
ATOM 730 O O . ARG A 1 93 ? 4.953 -9.172 -12.211 1 98.19 93 ARG A O 1
ATOM 737 N N . VAL A 1 94 ? 3.451 -10.484 -13.18 1 98.56 94 VAL A N 1
ATOM 738 C CA . VAL A 1 94 ? 2.471 -10.328 -12.109 1 98.56 94 VAL A CA 1
ATOM 739 C C . VAL A 1 94 ? 1.881 -11.688 -11.742 1 98.56 94 VAL A C 1
ATOM 741 O O . VAL A 1 94 ? 1.238 -12.336 -12.57 1 98.56 94 VAL A O 1
ATOM 744 N N . ILE A 1 95 ? 2.109 -12.094 -10.508 1 98.69 95 ILE A N 1
ATOM 745 C CA . ILE A 1 95 ? 1.562 -13.352 -10.016 1 98.69 95 ILE A CA 1
ATOM 746 C C . ILE A 1 95 ? 0.589 -13.078 -8.867 1 98.69 95 ILE A C 1
ATOM 748 O O . ILE A 1 95 ? 0.86 -12.25 -8 1 98.69 95 ILE A O 1
ATOM 752 N N . PHE A 1 96 ? -0.523 -13.742 -8.953 1 98.56 96 PHE A N 1
ATOM 753 C CA . PHE A 1 96 ? -1.528 -13.656 -7.895 1 98.56 96 PHE A CA 1
ATOM 754 C C . PHE A 1 96 ? -1.575 -14.953 -7.094 1 98.56 96 PHE A C 1
ATOM 756 O O . PHE A 1 96 ? -1.49 -16.047 -7.66 1 98.56 96 PHE A O 1
ATOM 763 N N . SER A 1 97 ? -1.743 -14.836 -5.797 1 97.94 97 SER A N 1
ATOM 764 C CA . SER A 1 97 ? -1.894 -15.984 -4.906 1 97.94 97 SER A CA 1
ATOM 765 C C . SER A 1 97 ? -2.646 -15.602 -3.635 1 97.94 97 SER A C 1
ATOM 767 O O . SER A 1 97 ? -2.906 -14.422 -3.393 1 97.94 97 SER A O 1
ATOM 769 N N . THR A 1 98 ? -3.094 -16.578 -2.924 1 96.12 98 THR A N 1
ATOM 770 C CA . THR A 1 98 ? -3.512 -16.312 -1.554 1 96.12 98 THR A CA 1
ATOM 771 C C . THR A 1 98 ? -2.309 -16.281 -0.615 1 96.12 98 THR A C 1
ATOM 773 O O . THR A 1 98 ? -1.213 -16.703 -0.992 1 96.12 98 THR A O 1
ATOM 776 N N . PHE A 1 99 ? -2.576 -15.727 0.604 1 91.12 99 PHE A N 1
ATOM 777 C CA . PHE A 1 99 ? -1.504 -15.773 1.591 1 91.12 99 PHE A CA 1
ATOM 778 C C . PHE A 1 99 ? -0.994 -17.203 1.773 1 91.12 99 PHE A C 1
ATOM 780 O O . PHE A 1 99 ? 0.206 -17.453 1.646 1 91.12 99 PHE A O 1
ATOM 787 N N . THR A 1 100 ? -1.926 -18.125 1.947 1 90.25 100 THR A N 1
ATOM 788 C CA . THR A 1 100 ? -1.603 -19.5 2.279 1 90.25 100 THR A CA 1
ATOM 789 C C . THR A 1 100 ? -0.952 -20.203 1.091 1 90.25 100 THR A C 1
ATOM 791 O O . THR A 1 100 ? 0.015 -20.953 1.258 1 90.25 100 THR A O 1
ATOM 794 N N . SER A 1 101 ? -1.336 -19.906 -0.083 1 93.88 101 SER A N 1
ATOM 795 C CA . SER A 1 101 ? -0.832 -20.641 -1.234 1 93.88 101 SER A CA 1
ATOM 796 C C . SER A 1 101 ? 0.493 -20.078 -1.724 1 93.88 101 SER A C 1
ATOM 798 O O . SER A 1 101 ? 1.182 -20.688 -2.537 1 93.88 101 SER A O 1
ATOM 800 N N . SER A 1 102 ? 0.84 -18.922 -1.248 1 95.25 102 SER A N 1
ATOM 801 C CA . SER A 1 102 ? 2.068 -18.281 -1.71 1 95.25 102 SER A CA 1
ATOM 802 C C . SER A 1 102 ? 3.289 -19.141 -1.404 1 95.25 102 SER A C 1
ATOM 804 O O . SER A 1 102 ? 4.316 -19.031 -2.074 1 95.25 102 SER A O 1
ATOM 806 N N . PHE A 1 103 ? 3.178 -20 -0.411 1 91.25 103 PHE A N 1
ATOM 807 C CA . PHE A 1 103 ? 4.305 -20.859 -0.067 1 91.25 103 PHE A CA 1
ATOM 808 C C . PHE A 1 103 ? 4.668 -21.781 -1.234 1 91.25 103 PHE A C 1
ATOM 810 O O . PHE A 1 103 ? 5.82 -22.188 -1.372 1 91.25 103 PHE A O 1
ATOM 817 N N . ARG A 1 104 ? 3.748 -22.062 -2.072 1 94.12 104 ARG A N 1
ATOM 818 C CA . ARG A 1 104 ? 3.984 -22.953 -3.211 1 94.12 104 ARG A CA 1
ATOM 819 C C . ARG A 1 104 ? 4.996 -22.344 -4.176 1 94.12 104 ARG A C 1
ATOM 821 O O . ARG A 1 104 ? 5.746 -23.062 -4.836 1 94.12 104 ARG A O 1
ATOM 828 N N . LEU A 1 105 ? 4.969 -21.047 -4.281 1 97 105 LEU A N 1
ATOM 829 C CA . LEU A 1 105 ? 5.922 -20.359 -5.145 1 97 105 LEU A CA 1
ATOM 830 C C . LEU A 1 105 ? 7.352 -20.562 -4.645 1 97 105 LEU A C 1
ATOM 832 O O . LEU A 1 105 ? 8.258 -20.828 -5.434 1 97 105 LEU A O 1
ATOM 836 N N . HIS A 1 106 ? 7.441 -20.438 -3.393 1 93.81 106 HIS A N 1
ATOM 837 C CA . HIS A 1 106 ? 8.742 -20.688 -2.781 1 93.81 106 HIS A CA 1
ATOM 838 C C . HIS A 1 106 ? 9.164 -22.141 -2.957 1 93.81 106 HIS A C 1
ATOM 840 O O . HIS A 1 106 ? 10.32 -22.422 -3.307 1 93.81 106 HIS A O 1
ATOM 846 N N . ASN A 1 107 ? 8.266 -23.047 -2.719 1 93.75 107 ASN A N 1
ATOM 847 C CA . ASN A 1 107 ? 8.539 -24.469 -2.84 1 93.75 107 ASN A CA 1
ATOM 848 C C . ASN A 1 107 ? 8.93 -24.859 -4.266 1 93.75 107 ASN A C 1
ATOM 850 O O . ASN A 1 107 ? 9.711 -25.781 -4.473 1 93.75 107 ASN A O 1
ATOM 854 N N . GLU A 1 108 ? 8.391 -24.109 -5.191 1 95.62 108 GLU A N 1
ATOM 855 C CA . GLU A 1 108 ? 8.734 -24.359 -6.59 1 95.62 108 GLU A CA 1
ATOM 856 C C . GLU A 1 108 ? 10.133 -23.859 -6.922 1 95.62 108 GLU A C 1
ATOM 858 O O . GLU A 1 108 ? 10.688 -24.188 -7.969 1 95.62 108 GLU A O 1
ATOM 863 N N . GLY A 1 109 ? 10.641 -22.938 -6.082 1 96.5 109 GLY A N 1
ATOM 864 C CA . GLY A 1 109 ? 12.031 -22.547 -6.25 1 96.5 109 GLY A CA 1
ATOM 865 C C . GLY A 1 109 ? 12.211 -21.062 -6.465 1 96.5 109 GLY A C 1
ATOM 866 O O . GLY A 1 109 ? 13.328 -20.594 -6.684 1 96.5 109 GLY A O 1
ATOM 867 N N . ILE A 1 110 ? 11.148 -20.297 -6.426 1 97.25 110 ILE A N 1
ATOM 868 C CA . ILE A 1 110 ? 11.312 -18.844 -6.57 1 97.25 110 ILE A CA 1
ATOM 869 C C . ILE A 1 110 ? 12.117 -18.297 -5.395 1 97.25 110 ILE A C 1
ATOM 871 O O . ILE A 1 110 ? 11.727 -18.469 -4.238 1 97.25 110 ILE A O 1
ATOM 875 N N . PRO A 1 111 ? 13.188 -17.688 -5.676 1 96.06 111 PRO A N 1
ATOM 876 C CA . PRO A 1 111 ? 14.016 -17.188 -4.574 1 96.06 111 PRO A CA 1
ATOM 877 C C . PRO A 1 111 ? 13.453 -15.914 -3.941 1 96.06 111 PRO A C 1
ATOM 879 O O . PRO A 1 111 ? 12.75 -15.148 -4.605 1 96.06 111 PRO A O 1
ATOM 882 N N . ALA A 1 112 ? 13.859 -15.734 -2.654 1 91.81 112 ALA A N 1
ATOM 883 C CA . ALA A 1 112 ? 13.57 -14.445 -2.027 1 91.81 112 ALA A CA 1
ATOM 884 C C . ALA A 1 112 ? 14.203 -13.305 -2.812 1 91.81 112 ALA A C 1
ATOM 886 O O . ALA A 1 112 ? 15.344 -13.414 -3.275 1 91.81 112 ALA A O 1
ATOM 887 N N . GLY A 1 113 ? 13.477 -12.281 -3.01 1 92.31 113 GLY A N 1
ATOM 888 C CA . GLY A 1 113 ? 14.023 -11.141 -3.732 1 92.31 113 GLY A CA 1
ATOM 889 C C . GLY A 1 113 ? 13.664 -11.141 -5.207 1 92.31 113 GLY A C 1
ATOM 890 O O . GLY A 1 113 ? 13.906 -10.156 -5.91 1 92.31 113 GLY A O 1
ATOM 891 N N . HIS A 1 114 ? 13.117 -12.227 -5.637 1 97.06 114 HIS A N 1
ATOM 892 C CA . HIS A 1 114 ? 12.664 -12.258 -7.023 1 97.06 114 HIS A CA 1
ATOM 893 C C . HIS A 1 114 ? 11.641 -11.172 -7.297 1 97.06 114 HIS A C 1
ATOM 895 O O . HIS A 1 114 ? 11.711 -10.484 -8.32 1 97.06 114 HIS A O 1
ATOM 901 N N . PHE A 1 115 ? 10.727 -11.078 -6.383 1 96.56 115 PHE A N 1
ATOM 902 C CA . PHE A 1 115 ? 9.703 -10.047 -6.52 1 96.56 115 PHE A CA 1
ATOM 903 C C . PHE A 1 115 ? 10.219 -8.695 -6.047 1 96.56 115 PHE A C 1
ATOM 905 O O . PHE A 1 115 ? 10.664 -8.562 -4.902 1 96.56 115 PHE A O 1
ATOM 912 N N . SER A 1 116 ? 10.094 -7.777 -6.91 1 93.5 116 SER A N 1
ATOM 913 C CA . SER A 1 116 ? 10.469 -6.422 -6.531 1 93.5 116 SER A CA 1
ATOM 914 C C . SER A 1 116 ? 9.422 -5.789 -5.629 1 93.5 116 SER A C 1
ATOM 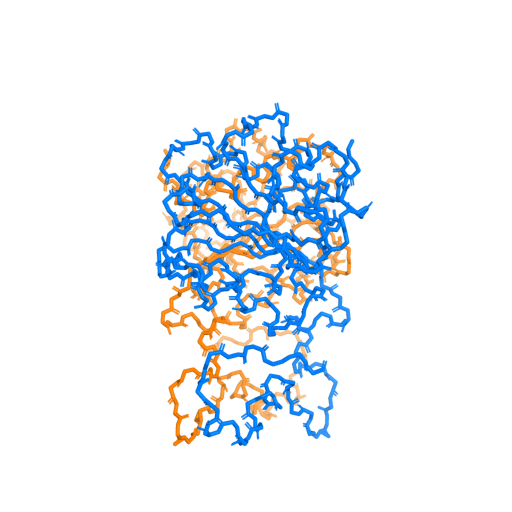916 O O . SER A 1 116 ? 9.742 -4.938 -4.793 1 93.5 116 SER A O 1
ATOM 918 N N . HIS A 1 117 ? 8.195 -6.219 -5.832 1 93.31 117 HIS A N 1
ATOM 919 C CA . HIS A 1 117 ? 7.074 -5.707 -5.059 1 93.31 117 HIS A CA 1
ATOM 920 C C . HIS A 1 117 ? 6.16 -6.84 -4.602 1 93.31 117 HIS A C 1
ATOM 922 O O . HIS A 1 117 ? 5.836 -7.734 -5.387 1 93.31 117 HIS A O 1
ATOM 928 N N . ILE A 1 118 ? 5.758 -6.75 -3.342 1 94.38 118 ILE A N 1
ATOM 929 C CA . ILE A 1 118 ? 4.758 -7.668 -2.807 1 94.38 118 ILE A CA 1
ATOM 930 C C . ILE A 1 118 ? 3.605 -6.875 -2.189 1 94.38 118 ILE A C 1
ATOM 932 O O . ILE A 1 118 ? 3.82 -6.047 -1.301 1 94.38 118 ILE A O 1
ATOM 936 N N . PHE A 1 119 ? 2.412 -7.141 -2.736 1 93.75 119 PHE A N 1
ATOM 937 C CA . PHE A 1 119 ? 1.191 -6.551 -2.199 1 93.75 119 PHE A CA 1
ATOM 938 C C . PHE A 1 119 ? 0.44 -7.559 -1.335 1 93.75 119 PHE A C 1
ATOM 940 O O . PHE A 1 119 ? 0.143 -8.664 -1.78 1 93.75 119 PHE A O 1
ATOM 947 N N . LEU A 1 120 ? 0.166 -7.137 -0.163 1 92.44 120 LEU A N 1
ATOM 948 C CA . LEU A 1 120 ? -0.668 -7.93 0.734 1 92.44 120 LEU A CA 1
ATOM 949 C C . LEU A 1 120 ? -2.004 -7.238 0.985 1 92.44 120 LEU A C 1
ATOM 951 O O . LEU A 1 120 ? -2.088 -6.316 1.798 1 92.44 120 LEU A O 1
ATOM 955 N N . LEU A 1 121 ? -2.986 -7.762 0.292 1 90.69 121 LEU A N 1
ATOM 956 C CA . LEU A 1 121 ? -4.305 -7.141 0.366 1 90.69 121 LEU A CA 1
ATOM 957 C C . LEU A 1 121 ? -5.055 -7.598 1.612 1 90.69 121 LEU A C 1
ATOM 959 O O . LEU A 1 121 ? -5.035 -8.789 1.948 1 90.69 121 LEU A O 1
ATOM 963 N N . ASP A 1 122 ? -5.781 -6.699 2.301 1 87.06 122 ASP A N 1
ATOM 964 C CA . ASP A 1 122 ? -6.637 -6.988 3.445 1 87.06 122 ASP A CA 1
ATOM 965 C C . ASP A 1 122 ? -5.883 -7.781 4.512 1 87.06 122 ASP A C 1
ATOM 967 O O . ASP A 1 122 ? -6.398 -8.766 5.039 1 87.06 122 ASP A O 1
ATOM 971 N N . ALA A 1 123 ? -4.715 -7.293 4.73 1 82.5 123 ALA A N 1
ATOM 972 C CA . ALA A 1 123 ? -3.824 -7.992 5.656 1 82.5 123 ALA A CA 1
ATOM 973 C C . ALA A 1 123 ? -4.352 -7.926 7.086 1 82.5 123 ALA A C 1
ATOM 975 O O . ALA A 1 123 ? -4.031 -8.773 7.918 1 82.5 123 ALA A O 1
ATOM 976 N N . SER A 1 124 ? -5.156 -6.941 7.305 1 73.44 124 SER A N 1
ATOM 977 C CA . SER A 1 124 ? -5.715 -6.789 8.648 1 73.44 124 SER A CA 1
ATOM 978 C C . SER A 1 124 ? -6.719 -7.895 8.953 1 73.44 124 SER A C 1
ATOM 980 O O . SER A 1 124 ? -7.027 -8.148 10.117 1 73.44 124 SER A O 1
ATOM 982 N N . SER A 1 125 ? -7.316 -8.438 7.895 1 75.25 125 SER A N 1
ATOM 983 C CA . SER A 1 125 ? -8.305 -9.5 8.078 1 75.25 125 SER A CA 1
ATOM 984 C C . SER A 1 125 ? -7.637 -10.859 8.219 1 75.25 125 SER A C 1
ATOM 986 O O . SER A 1 125 ? -8.297 -11.852 8.531 1 75.25 125 SER A O 1
ATOM 988 N N . ALA A 1 126 ? -6.375 -10.859 7.902 1 69.94 126 ALA A N 1
ATOM 989 C CA . ALA A 1 126 ? -5.609 -12.102 7.965 1 69.94 126 ALA A CA 1
ATOM 990 C C . ALA A 1 126 ? -4.824 -12.195 9.273 1 69.94 126 ALA A C 1
ATOM 992 O O . ALA A 1 126 ? -4.543 -11.18 9.906 1 69.94 126 ALA A O 1
ATOM 993 N N . THR A 1 127 ? -4.582 -13.406 9.594 1 64.06 127 THR A N 1
ATOM 994 C CA . THR A 1 127 ? -3.721 -13.602 10.758 1 64.06 127 THR A CA 1
ATOM 995 C C . THR A 1 127 ? -2.275 -13.242 10.422 1 64.06 127 THR A C 1
ATOM 997 O O . THR A 1 127 ? -1.893 -13.211 9.25 1 64.06 127 THR A O 1
ATOM 1000 N N . GLU A 1 128 ? -1.552 -12.898 11.375 1 63.56 128 GLU A N 1
ATOM 1001 C CA . GLU A 1 128 ? -0.132 -12.617 11.195 1 63.56 128 GLU A CA 1
ATOM 1002 C C . GLU A 1 128 ? 0.59 -13.789 10.547 1 63.56 128 GLU A C 1
ATOM 1004 O O . GLU A 1 128 ? 1.33 -13.617 9.578 1 63.56 128 GLU A O 1
ATOM 1009 N N . PRO A 1 129 ? 0.318 -15.07 10.93 1 59.97 129 PRO A N 1
ATOM 1010 C CA . PRO A 1 129 ? 0.972 -16.203 10.266 1 59.97 129 PRO A CA 1
ATOM 1011 C C . PRO A 1 129 ? 0.654 -16.281 8.773 1 59.97 129 PRO A C 1
ATOM 1013 O O . PRO A 1 129 ? 1.535 -16.578 7.969 1 59.97 129 PRO A O 1
ATOM 1016 N N . GLU A 1 130 ? -0.506 -15.883 8.438 1 73.75 130 GLU A N 1
ATOM 1017 C CA . GLU A 1 130 ? -0.9 -15.977 7.031 1 73.75 130 GLU A CA 1
ATOM 1018 C C . GLU A 1 130 ? -0.156 -14.953 6.18 1 73.75 130 GLU A C 1
ATOM 1020 O O . GLU A 1 130 ? 0.334 -15.273 5.098 1 73.75 130 GLU A O 1
ATOM 1025 N N . THR A 1 131 ? -0.062 -13.766 6.723 1 73.12 131 THR A N 1
ATOM 1026 C CA . THR A 1 131 ? 0.601 -12.711 5.973 1 73.12 131 THR A CA 1
ATOM 1027 C C . THR A 1 131 ? 2.105 -12.945 5.91 1 73.12 131 THR A C 1
ATOM 1029 O O . THR A 1 131 ? 2.752 -12.617 4.914 1 73.12 131 THR A O 1
ATOM 1032 N N . MET A 1 132 ? 2.527 -13.617 6.844 1 74.75 132 MET A N 1
ATOM 1033 C CA . MET A 1 132 ? 3.967 -13.828 6.961 1 74.75 132 MET A CA 1
ATOM 1034 C C . MET A 1 132 ? 4.445 -14.867 5.953 1 74.75 132 MET A C 1
ATOM 1036 O O . MET A 1 132 ? 5.602 -14.836 5.523 1 74.75 132 MET A O 1
ATOM 1040 N N . ILE A 1 133 ? 3.611 -15.727 5.539 1 77 133 ILE A N 1
ATOM 1041 C CA . ILE A 1 133 ? 3.975 -16.766 4.582 1 77 133 ILE A CA 1
ATOM 1042 C C . ILE A 1 133 ? 4.598 -16.125 3.342 1 77 133 ILE A C 1
ATOM 1044 O O . ILE A 1 133 ? 5.688 -16.5 2.916 1 77 133 ILE A O 1
ATOM 1048 N N . ALA A 1 134 ? 3.994 -15.125 2.879 1 84.44 134 ALA A N 1
ATOM 1049 C CA . ALA A 1 134 ? 4.465 -14.445 1.674 1 84.44 134 ALA A CA 1
ATOM 1050 C C . ALA A 1 134 ? 5.75 -13.672 1.946 1 84.44 134 ALA A C 1
ATOM 1052 O O . ALA A 1 134 ? 6.676 -13.688 1.13 1 84.44 134 ALA A O 1
ATOM 1053 N N . LEU A 1 135 ? 5.809 -13.133 3.035 1 82.44 135 LEU A N 1
ATOM 1054 C CA . LEU A 1 135 ? 6.91 -12.234 3.35 1 82.44 135 LEU A CA 1
ATOM 1055 C C . LEU A 1 135 ? 8.18 -13.016 3.662 1 82.44 135 LEU A C 1
ATOM 1057 O O . LEU A 1 135 ? 9.258 -12.703 3.143 1 82.44 135 LEU A O 1
ATOM 1061 N N . THR A 1 136 ? 8.023 -14.055 4.465 1 78.5 136 THR A N 1
ATOM 1062 C CA . THR A 1 136 ? 9.18 -14.805 4.941 1 78.5 136 THR A CA 1
ATOM 1063 C C . THR A 1 136 ? 9.82 -15.586 3.799 1 78.5 136 THR A C 1
ATOM 1065 O O . THR A 1 136 ? 11.047 -15.719 3.75 1 78.5 136 THR A O 1
ATOM 1068 N N . ASN A 1 137 ? 9.055 -15.977 2.898 1 85.06 137 ASN A N 1
ATOM 1069 C CA . ASN A 1 137 ? 9.547 -16.891 1.875 1 85.06 137 ASN A CA 1
ATOM 1070 C C . ASN A 1 137 ? 9.969 -16.141 0.613 1 85.06 137 ASN A C 1
ATOM 1072 O O . ASN A 1 137 ? 10.828 -16.625 -0.133 1 85.06 137 ASN A O 1
ATOM 1076 N N . LEU A 1 138 ? 9.406 -14.961 0.475 1 93.44 138 LEU A N 1
ATOM 1077 C CA . LEU A 1 138 ? 9.547 -14.445 -0.882 1 93.44 138 LEU A CA 1
ATOM 1078 C C . LEU A 1 138 ? 10.117 -13.031 -0.87 1 93.44 138 LEU A C 1
ATOM 1080 O O . LEU A 1 138 ? 10.508 -12.508 -1.913 1 93.44 138 LEU A O 1
ATOM 1084 N N . ALA A 1 139 ? 10.195 -12.445 0.31 1 90 139 ALA A N 1
ATOM 1085 C CA . ALA A 1 139 ? 10.688 -11.07 0.399 1 90 139 ALA A CA 1
ATOM 1086 C C . ALA A 1 139 ? 12.102 -11.031 0.953 1 90 139 ALA A C 1
ATOM 1088 O O . ALA A 1 139 ? 12.492 -11.883 1.752 1 90 139 ALA A O 1
ATOM 1089 N N . ASN A 1 140 ? 12.898 -10.086 0.448 1 87.25 140 ASN A N 1
ATOM 1090 C CA . ASN A 1 140 ? 14.18 -9.742 1.048 1 87.25 140 ASN A CA 1
ATOM 1091 C C . ASN A 1 140 ? 14.367 -8.234 1.143 1 87.25 140 ASN A C 1
ATOM 1093 O O . ASN A 1 140 ? 13.398 -7.473 1.043 1 87.25 140 ASN A O 1
ATOM 1097 N N . GLU A 1 141 ? 15.578 -7.734 1.43 1 81.38 141 GLU A N 1
ATOM 1098 C CA . GLU A 1 141 ? 15.844 -6.328 1.712 1 81.38 141 GLU A CA 1
ATOM 1099 C C . GLU A 1 141 ? 15.625 -5.465 0.471 1 81.38 141 GLU A C 1
ATOM 1101 O O . GLU A 1 141 ? 15.539 -4.238 0.567 1 81.38 141 GLU A O 1
ATOM 1106 N N . HIS A 1 142 ? 15.43 -6.066 -0.607 1 84.31 142 HIS A N 1
ATOM 1107 C CA . HIS A 1 142 ? 15.25 -5.312 -1.843 1 84.31 142 HIS A CA 1
ATOM 1108 C C . HIS A 1 142 ? 13.797 -5.348 -2.301 1 84.31 142 HIS A C 1
ATOM 1110 O O . HIS A 1 142 ? 13.445 -4.73 -3.309 1 84.31 142 HIS A O 1
ATOM 1116 N N . THR A 1 143 ? 13.016 -6.02 -1.492 1 89.06 143 THR A N 1
ATOM 1117 C CA . THR A 1 143 ? 11.602 -6.152 -1.828 1 89.06 143 THR A CA 1
ATOM 1118 C C . THR A 1 143 ? 10.781 -5.055 -1.155 1 89.06 143 THR A C 1
ATOM 1120 O O . THR A 1 143 ? 10.875 -4.855 0.057 1 89.06 143 THR A O 1
ATOM 1123 N N . THR A 1 144 ? 10.055 -4.32 -1.967 1 87.38 144 THR A N 1
ATOM 1124 C CA . THR A 1 144 ? 9.094 -3.369 -1.415 1 87.38 144 THR A CA 1
ATOM 1125 C C . THR A 1 144 ? 7.777 -4.062 -1.072 1 87.38 144 THR A C 1
ATOM 1127 O O . THR A 1 144 ? 7.156 -4.688 -1.935 1 87.38 144 THR A O 1
ATOM 1130 N N . VAL A 1 145 ? 7.383 -3.959 0.18 1 88.88 145 VAL A N 1
ATOM 1131 C CA . VAL A 1 145 ? 6.16 -4.609 0.639 1 88.88 145 VAL A CA 1
ATOM 1132 C C . VAL A 1 145 ? 5.086 -3.559 0.911 1 88.88 145 VAL A C 1
ATOM 1134 O O . VAL A 1 145 ? 5.355 -2.539 1.551 1 88.88 145 VAL A O 1
ATOM 1137 N N . ILE A 1 146 ? 3.947 -3.826 0.351 1 88.5 146 ILE A N 1
ATOM 1138 C CA . ILE A 1 146 ? 2.793 -2.955 0.539 1 88.5 146 ILE A CA 1
ATOM 1139 C C . ILE A 1 146 ? 1.663 -3.732 1.21 1 88.5 146 ILE A C 1
ATOM 1141 O O . ILE A 1 146 ? 1.166 -4.715 0.659 1 88.5 146 ILE A O 1
ATOM 1145 N N . LEU A 1 147 ? 1.333 -3.293 2.393 1 87.06 147 LEU A N 1
ATOM 1146 C CA . LEU A 1 147 ? 0.25 -3.916 3.146 1 87.06 147 LEU A CA 1
ATOM 1147 C C . LEU A 1 147 ? -0.975 -3.008 3.189 1 87.06 147 LEU A C 1
ATOM 1149 O O . LEU A 1 147 ? -0.854 -1.806 3.436 1 87.06 147 LEU A O 1
ATOM 1153 N N . THR A 1 148 ? -2.127 -3.635 2.936 1 87.69 148 THR A N 1
ATOM 1154 C CA . THR A 1 148 ? -3.365 -2.865 3 1 87.69 148 THR A CA 1
ATOM 1155 C C . THR A 1 148 ? -4.355 -3.518 3.961 1 87.69 148 THR A C 1
ATOM 1157 O O . THR A 1 148 ? -4.355 -4.738 4.129 1 87.69 148 THR A O 1
ATOM 1160 N N . GLY A 1 149 ? -5.168 -2.631 4.629 1 83.44 149 GLY A N 1
ATOM 1161 C CA . GLY A 1 149 ? -6.215 -3.131 5.508 1 83.44 149 GLY A CA 1
ATOM 1162 C C . GLY A 1 149 ? -7.008 -2.027 6.18 1 83.44 149 GLY A C 1
ATOM 1163 O O . GLY A 1 149 ? -6.793 -0.845 5.906 1 83.44 149 GLY A O 1
ATOM 1164 N N . THR A 1 150 ? -8.102 -2.396 6.871 1 74.25 150 THR A N 1
ATOM 1165 C CA . THR A 1 150 ? -8.891 -1.514 7.719 1 74.25 150 THR A CA 1
ATOM 1166 C C . THR A 1 150 ? -8.672 -1.836 9.195 1 74.25 150 THR A C 1
ATOM 1168 O O . THR A 1 150 ? -8.477 -2.996 9.555 1 74.25 150 THR A O 1
ATOM 1171 N N . PRO A 1 151 ? -8.562 -0.647 9.93 1 63.28 151 PRO A N 1
ATOM 1172 C CA . PRO A 1 151 ? -8.453 -0.938 11.367 1 63.28 151 PRO A CA 1
ATOM 1173 C C . PRO A 1 151 ? -9.688 -1.649 11.922 1 63.28 151 PRO A C 1
ATOM 1175 O O . PRO A 1 151 ? -10.82 -1.277 11.594 1 63.28 151 PRO A O 1
ATOM 1178 N N . ASN A 1 152 ? -9.789 -2.871 12.07 1 58.44 152 ASN A N 1
ATOM 1179 C CA . ASN A 1 152 ? -10.914 -3.549 12.711 1 58.44 152 ASN A CA 1
ATOM 1180 C C . ASN A 1 152 ? -10.586 -3.969 14.141 1 58.44 152 ASN A C 1
ATOM 1182 O O . ASN A 1 152 ? -9.414 -4.039 14.516 1 58.44 152 ASN A O 1
ATOM 1186 N N . ASN A 1 153 ? -11.727 -3.822 15.031 1 47.28 153 ASN A N 1
ATOM 1187 C CA . ASN A 1 153 ? -11.594 -4.34 16.391 1 47.28 153 ASN A CA 1
ATOM 1188 C C . ASN A 1 153 ? -10.75 -5.609 16.422 1 47.28 153 ASN A C 1
ATOM 1190 O O . ASN A 1 153 ? -10.172 -5.949 17.453 1 47.28 153 ASN A O 1
ATOM 1194 N N . ARG A 1 154 ? -10.953 -6.293 15.492 1 39.69 154 ARG A N 1
ATOM 1195 C CA . ARG A 1 154 ? -10.219 -7.551 15.461 1 39.69 154 ARG A CA 1
ATOM 1196 C C . ARG A 1 154 ? -8.781 -7.34 14.984 1 39.69 154 ARG A C 1
ATOM 1198 O O . ARG A 1 154 ? -8 -8.289 14.898 1 39.69 154 ARG A O 1
ATOM 1205 N N . THR A 1 155 ? -8.758 -6.328 14.242 1 43.31 155 THR A N 1
ATOM 1206 C CA . THR A 1 155 ? -7.508 -6.215 13.5 1 43.31 155 THR A CA 1
ATOM 1207 C C . THR A 1 155 ? -6.32 -6.137 14.453 1 43.31 155 THR A C 1
ATOM 1209 O O . THR A 1 155 ? -6.219 -5.203 15.258 1 43.31 155 THR A O 1
ATOM 1212 N N . SER A 1 156 ? -5.957 -7.184 14.727 1 40.91 156 SER A N 1
ATOM 1213 C CA . SER A 1 156 ? -4.742 -7.621 15.406 1 40.91 156 SER A CA 1
ATOM 1214 C C . SER A 1 156 ? -3.561 -6.715 15.062 1 40.91 156 SER A C 1
ATOM 1216 O O . SER A 1 156 ? -2.555 -6.703 15.773 1 40.91 156 SER A O 1
ATOM 1218 N N . TRP A 1 157 ? -3.762 -6.16 13.844 1 40.97 157 TRP A N 1
ATOM 1219 C CA . TRP A 1 157 ? -2.553 -5.434 13.469 1 40.97 157 TRP A CA 1
ATOM 1220 C C . TRP A 1 157 ? -2.242 -4.336 14.484 1 40.97 157 TRP A C 1
ATOM 1222 O O . TRP A 1 157 ? -1.078 -4.09 14.805 1 40.97 157 TRP A O 1
ATOM 1232 N N . VAL A 1 158 ? -3.553 -3.508 14.742 1 39.47 158 VAL A N 1
ATOM 1233 C CA . VAL A 1 158 ? -3.518 -2.404 15.703 1 39.47 158 VAL A CA 1
ATOM 1234 C C . VAL A 1 158 ? -3.758 -2.934 17.109 1 39.47 158 VAL A C 1
ATOM 1236 O O . VAL A 1 158 ? -3.217 -2.398 18.078 1 39.47 158 VAL A O 1
ATOM 1239 N N . ARG A 1 159 ? -4.93 -3.752 17.125 1 37.5 159 ARG A N 1
ATOM 1240 C CA . ARG A 1 159 ? -5.316 -4.246 18.438 1 37.5 159 ARG A CA 1
ATOM 1241 C C . ARG A 1 159 ? -4.211 -5.094 19.047 1 37.5 159 ARG A C 1
ATOM 1243 O O . ARG A 1 159 ? -4.449 -5.84 20 1 37.5 159 ARG A O 1
ATOM 1250 N N . SER A 1 160 ? -3.213 -5.27 18.516 1 33.97 160 SER A N 1
ATOM 1251 C CA . SER A 1 160 ? -2.395 -5.992 19.484 1 33.97 160 SER A CA 1
ATOM 1252 C C . SER A 1 160 ? -2.65 -5.5 20.906 1 33.97 160 SER A C 1
ATOM 1254 O O . SER A 1 160 ? -3.291 -4.465 21.094 1 33.97 160 SER A O 1
ATOM 1256 N N . ASP A 1 161 ? -1.761 -5.391 21.859 1 32.56 161 ASP A N 1
ATOM 1257 C CA . ASP A 1 161 ? -1.833 -5.496 23.312 1 32.56 161 ASP A CA 1
ATOM 1258 C C . ASP A 1 161 ? -2.518 -4.273 23.922 1 32.56 161 ASP A C 1
ATOM 1260 O O . ASP A 1 161 ? -2.6 -4.145 25.141 1 32.56 161 ASP A O 1
ATOM 1264 N N . ILE A 1 162 ? -2.758 -3.094 23.219 1 28.44 162 ILE A N 1
ATOM 1265 C CA . ILE A 1 162 ? -2.783 -2.033 24.219 1 28.44 162 ILE A CA 1
ATOM 1266 C C . ILE A 1 162 ? -4.133 -2.031 24.938 1 28.44 162 ILE A C 1
ATOM 1268 O O . ILE A 1 162 ? -4.281 -1.41 25.984 1 28.44 162 ILE A O 1
ATOM 1272 N N . ALA A 1 163 ? -5.234 -2.359 24.219 1 28.75 163 ALA A N 1
ATOM 1273 C CA . ALA A 1 163 ? -6.395 -2.02 25.031 1 28.75 163 ALA A CA 1
ATOM 1274 C C . ALA A 1 163 ? -6.578 -3.02 26.172 1 28.75 163 ALA A C 1
ATOM 1276 O O . ALA A 1 163 ? -6.926 -2.637 27.297 1 28.75 163 ALA A O 1
ATOM 1277 N N . ARG A 1 164 ? -6.941 -4.258 25.906 1 27.92 164 ARG A N 1
ATOM 1278 C CA . ARG A 1 164 ? -7.848 -4.758 26.922 1 27.92 164 ARG A CA 1
ATOM 1279 C C . ARG A 1 164 ? -7.117 -4.973 28.25 1 27.92 164 ARG A C 1
ATOM 1281 O O . ARG A 1 164 ? -7.617 -4.594 29.312 1 27.92 164 ARG A O 1
ATOM 1288 N N . LYS A 1 165 ? -6.449 -6.328 28.703 1 26.16 165 LYS A N 1
ATOM 1289 C CA . LYS A 1 165 ? -6.379 -6.797 30.094 1 26.16 165 LYS A CA 1
ATOM 1290 C C . LYS A 1 165 ? -5.402 -5.957 30.906 1 26.16 165 LYS A C 1
ATOM 1292 O O . LYS A 1 165 ? -4.355 -5.547 30.391 1 26.16 165 LYS A O 1
ATOM 1297 N N . ASN A 1 166 ? -5.492 -5.695 32.188 1 28.97 166 ASN A N 1
ATOM 1298 C CA . ASN A 1 166 ? -5.18 -6.133 33.531 1 28.97 166 ASN A CA 1
ATOM 1299 C C . ASN A 1 166 ? -4.656 -7.566 33.562 1 28.97 166 ASN A C 1
ATOM 1301 O O . ASN A 1 166 ? -5.078 -8.375 34.375 1 28.97 166 ASN A O 1
ATOM 1305 N N . GLY A 1 167 ? -3.908 -8.492 33.094 1 27.86 167 GLY A N 1
ATOM 1306 C CA . GLY A 1 167 ? -3.137 -9.703 33.281 1 27.86 167 GLY A CA 1
ATOM 1307 C C . GLY A 1 167 ? -2.492 -10.227 32.031 1 27.86 167 GLY A C 1
ATOM 1308 O O . GLY A 1 167 ? -1.984 -9.445 31.203 1 27.86 167 GLY A O 1
ATOM 1309 N N . LEU A 1 168 ? -2.828 -11.758 31.219 1 25.3 168 LEU A N 1
ATOM 1310 C CA . LEU A 1 168 ? -2.125 -12.859 30.562 1 25.3 168 LEU A CA 1
ATOM 1311 C C . LEU A 1 168 ? -1.975 -12.609 29.078 1 25.3 168 LEU A C 1
ATOM 1313 O O . LEU A 1 168 ? -1.494 -13.477 28.344 1 25.3 168 LEU A O 1
ATOM 1317 N N . ARG A 1 169 ? -2.748 -11.945 28.438 1 27.14 169 ARG A N 1
ATOM 1318 C CA . ARG A 1 169 ? -3.072 -12.562 27.156 1 27.14 169 ARG A CA 1
ATOM 1319 C C . ARG A 1 169 ? -1.885 -12.492 26.203 1 27.14 169 ARG A C 1
ATOM 1321 O O . ARG A 1 169 ? -1.345 -11.414 25.953 1 27.14 169 ARG A O 1
ATOM 1328 N N . VAL A 1 170 ? -1.104 -13.602 26.203 1 27.45 170 VAL A N 1
ATOM 1329 C CA . VAL A 1 170 ? -0.006 -14.086 25.375 1 27.45 170 VAL A CA 1
ATOM 1330 C C . VAL A 1 170 ? -0.297 -13.797 23.906 1 27.45 170 VAL A C 1
ATOM 1332 O O . VAL A 1 170 ? -1.381 -14.109 23.406 1 27.45 170 VAL A O 1
ATOM 1335 N N . SER A 1 171 ? 0.088 -12.852 23.516 1 29.14 171 SER A N 1
ATOM 1336 C CA . SER A 1 171 ? -0.15 -12.453 22.141 1 29.14 171 SER A CA 1
ATOM 1337 C C . SER A 1 171 ? -0.025 -13.633 21.188 1 29.14 171 SER A C 1
ATOM 1339 O O . SER A 1 171 ? 0.634 -14.625 21.5 1 29.14 171 SER A O 1
ATOM 1341 N N . HIS A 1 172 ? -1.016 -13.93 20.578 1 30.53 172 HIS A N 1
ATOM 1342 C CA . HIS A 1 172 ? -1.154 -15.086 19.703 1 30.53 172 HIS A CA 1
ATOM 1343 C C . HIS A 1 172 ? 0.153 -15.383 18.969 1 30.53 172 HIS A C 1
ATOM 1345 O O . HIS A 1 172 ? 0.519 -16.547 18.797 1 30.53 172 HIS A O 1
ATOM 1351 N N . PHE A 1 173 ? 0.846 -14.312 18.703 1 29.2 173 PHE A N 1
ATOM 1352 C CA . PHE A 1 173 ? 2.059 -14.672 17.984 1 29.2 173 PHE A CA 1
ATOM 1353 C C . PHE A 1 173 ? 3.033 -15.406 18.906 1 29.2 173 PHE A C 1
ATOM 1355 O O . PHE A 1 173 ? 3.744 -16.312 18.469 1 29.2 173 PHE A O 1
ATOM 1362 N N . GLU A 1 174 ? 2.92 -15.133 20.219 1 31.08 174 GLU A N 1
ATOM 1363 C CA . GLU A 1 174 ? 3.67 -15.922 21.188 1 31.08 174 GLU A CA 1
ATOM 1364 C C . GLU A 1 174 ? 3.148 -17.359 21.25 1 31.08 174 GLU A C 1
ATOM 1366 O O . GLU A 1 174 ? 3.918 -18.297 21.469 1 31.08 174 GLU A O 1
ATOM 1371 N N . ARG A 1 175 ? 1.975 -17.547 21.25 1 30.36 175 ARG A N 1
ATOM 1372 C CA . ARG A 1 175 ? 1.439 -18.906 21.297 1 30.36 175 ARG A CA 1
ATOM 1373 C C . ARG A 1 175 ? 1.944 -19.734 20.109 1 30.36 175 ARG A C 1
ATOM 1375 O O . ARG A 1 175 ? 2.129 -20.938 20.234 1 30.36 175 ARG A O 1
ATOM 1382 N N . LEU A 1 176 ? 2.172 -19.047 19.078 1 27.61 176 LEU A N 1
ATOM 1383 C CA . LEU A 1 176 ? 2.568 -19.891 17.953 1 27.61 176 LEU A CA 1
ATOM 1384 C C . LEU A 1 176 ? 3.996 -20.406 18.125 1 27.61 176 LEU A C 1
ATOM 1386 O O . LEU A 1 176 ? 4.305 -21.547 17.766 1 27.61 176 LEU A O 1
ATOM 1390 N N . HIS A 1 177 ? 4.789 -19.594 18.781 1 30.12 177 HIS A N 1
ATOM 1391 C CA . HIS A 1 177 ? 6.152 -20.094 18.938 1 30.12 177 HIS A CA 1
ATOM 1392 C C . HIS A 1 177 ? 6.254 -21.109 20.062 1 30.12 177 HIS A C 1
ATOM 1394 O O . HIS A 1 177 ? 7.242 -21.828 20.172 1 30.12 177 HIS A O 1
ATOM 1400 N N . ALA A 1 178 ? 5.426 -21.078 21.141 1 29.52 178 ALA A N 1
ATOM 1401 C CA . ALA A 1 178 ? 5.66 -22.031 22.203 1 29.52 178 ALA A CA 1
ATOM 1402 C C . ALA A 1 178 ? 5.379 -23.453 21.734 1 29.52 178 ALA A C 1
ATOM 1404 O O . ALA A 1 178 ? 5.473 -24.406 22.516 1 29.52 178 ALA A O 1
ATOM 1405 N N . THR A 1 179 ? 4.762 -23.656 20.688 1 26.53 179 THR A N 1
ATOM 1406 C CA . THR A 1 179 ? 4.668 -25.094 20.438 1 26.53 179 THR A CA 1
ATOM 1407 C C . THR A 1 179 ? 6.043 -25.672 20.125 1 26.53 179 THR A C 1
ATOM 1409 O O . THR A 1 179 ? 6.684 -25.281 19.141 1 26.53 179 THR A O 1
ATOM 1412 N N . LYS A 1 180 ? 6.797 -26.125 21.125 1 28.02 180 LYS A N 1
ATOM 1413 C CA . LYS A 1 180 ? 7.996 -26.938 21.312 1 28.02 180 LYS A CA 1
ATOM 1414 C C . LYS A 1 180 ? 8.125 -27.984 20.219 1 28.02 180 LYS A C 1
ATOM 1416 O O . LYS A 1 180 ? 9.148 -28.672 20.109 1 28.02 180 LYS A O 1
ATOM 1421 N N . THR A 1 181 ? 7.055 -28.828 20 1 26.38 181 THR A N 1
ATOM 1422 C CA . THR A 1 181 ? 7.273 -30.172 19.5 1 26.38 181 THR A CA 1
ATOM 1423 C C . THR A 1 181 ? 7.961 -30.141 18.141 1 26.38 181 THR A C 1
ATOM 1425 O O . THR A 1 181 ? 8.18 -31.188 17.516 1 26.38 181 THR A O 1
ATOM 1428 N N . TYR A 1 182 ? 7.906 -29.094 17.25 1 27.25 182 TYR A N 1
ATOM 1429 C CA . TYR A 1 182 ? 8.32 -29.594 15.938 1 27.25 182 TYR A CA 1
ATOM 1430 C C . TYR A 1 182 ? 9.836 -29.75 15.867 1 27.25 182 TYR A C 1
ATOM 1432 O O . TYR A 1 182 ? 10.523 -28.922 15.273 1 27.25 182 TYR A O 1
ATOM 1440 N N . SER A 1 183 ? 10.586 -30.141 16.781 1 28.3 183 SER A N 1
ATOM 1441 C CA . SER A 1 183 ? 11.969 -30.609 16.719 1 28.3 183 SER A CA 1
ATOM 1442 C C . SER A 1 183 ? 12.211 -31.422 15.445 1 28.3 183 SER A C 1
ATOM 1444 O O . SER A 1 183 ? 13.227 -31.234 14.766 1 28.3 183 SER A O 1
ATOM 1446 N N . ASN A 1 184 ? 11.844 -32.75 15.359 1 28.38 184 ASN A N 1
ATOM 1447 C CA . ASN A 1 184 ? 12.188 -33.812 14.445 1 28.38 184 ASN A CA 1
ATOM 1448 C C . ASN A 1 184 ? 11.492 -33.656 13.094 1 28.38 184 ASN A C 1
ATOM 1450 O O . ASN A 1 184 ? 11.43 -34.594 12.305 1 28.38 184 ASN A O 1
ATOM 1454 N N . PHE A 1 185 ? 10.242 -32.969 13 1 25.64 185 PHE A N 1
ATOM 1455 C CA . PHE A 1 185 ? 9.859 -33.094 11.594 1 25.64 185 PHE A CA 1
ATOM 1456 C C . PHE A 1 185 ? 10.836 -32.344 10.695 1 25.64 185 PHE A C 1
ATOM 1458 O O . PHE A 1 185 ? 11.469 -31.391 11.125 1 25.64 185 PHE A O 1
ATOM 1465 N N . ASN A 1 186 ? 11.328 -32.906 9.602 1 25.06 186 ASN A N 1
ATOM 1466 C CA . ASN A 1 186 ? 12.062 -32.312 8.492 1 25.06 186 ASN A CA 1
ATOM 1467 C C . ASN A 1 186 ? 11.508 -30.938 8.117 1 25.06 186 ASN A C 1
ATOM 1469 O O . ASN A 1 186 ? 10.336 -30.812 7.75 1 25.06 186 ASN A O 1
ATOM 1473 N N . PRO A 1 187 ? 11.703 -29.75 8.656 1 24.84 187 PRO A N 1
ATOM 1474 C CA . PRO A 1 187 ? 11.227 -28.391 8.898 1 24.84 187 PRO A CA 1
ATOM 1475 C C . PRO A 1 187 ? 10.672 -27.734 7.633 1 24.84 187 PRO A C 1
ATOM 1477 O O . PRO A 1 187 ? 10.562 -26.5 7.574 1 24.84 187 PRO A O 1
ATOM 1480 N N . MET A 1 188 ? 10.195 -28.438 6.477 1 23.89 188 MET A N 1
ATOM 1481 C CA . MET A 1 188 ? 9.492 -28.281 5.207 1 23.89 188 MET A CA 1
ATOM 1482 C C . MET A 1 188 ? 8.039 -27.875 5.438 1 23.89 188 MET A C 1
ATOM 1484 O O . MET A 1 188 ? 7.5 -27.031 4.723 1 23.89 188 MET A O 1
ATOM 1488 N N . PHE A 1 189 ? 7.094 -28.75 5.992 1 22.02 189 PHE A N 1
ATOM 1489 C CA . PHE A 1 189 ? 5.668 -28.953 5.77 1 22.02 189 PHE A CA 1
ATOM 1490 C C . PHE A 1 189 ? 4.836 -27.984 6.59 1 22.02 189 PHE A C 1
ATOM 1492 O O . PHE A 1 189 ? 4.984 -27.906 7.812 1 22.02 189 PHE A O 1
ATOM 1499 N N . ILE A 1 190 ? 4.434 -26.828 6.09 1 26.55 190 ILE A N 1
ATOM 1500 C CA . ILE A 1 190 ? 3.471 -25.859 6.602 1 26.55 190 ILE A CA 1
ATOM 1501 C C . ILE A 1 190 ? 2.217 -26.578 7.086 1 26.55 190 ILE A C 1
ATOM 1503 O O . ILE A 1 190 ? 1.472 -27.141 6.281 1 26.55 190 ILE A O 1
ATOM 1507 N N . THR A 1 191 ? 2.178 -27.469 8.289 1 21.12 191 THR A N 1
ATOM 1508 C CA . THR A 1 191 ? 1.123 -28.422 8.617 1 21.12 191 THR A CA 1
ATOM 1509 C C . THR A 1 191 ? -0.201 -27.703 8.852 1 21.12 191 THR A C 1
ATOM 1511 O O . THR A 1 191 ? -0.234 -26.656 9.492 1 21.12 191 THR A O 1
ATOM 1514 N N . MET A 1 192 ? -1.317 -28.141 8.117 1 21.19 192 MET A N 1
ATOM 1515 C CA . MET A 1 192 ? -2.771 -28.094 8 1 21.19 192 MET A CA 1
ATOM 1516 C C . MET A 1 192 ? -3.438 -28.375 9.344 1 21.19 192 MET A C 1
ATOM 1518 O O . MET A 1 192 ? -3.254 -29.453 9.922 1 21.19 192 MET A O 1
ATOM 1522 N N . LEU A 1 193 ? -3.408 -27.484 10.359 1 18.31 193 LEU A N 1
ATOM 1523 C CA . LEU A 1 193 ? -4.199 -27.969 11.484 1 18.31 193 LEU A CA 1
ATOM 1524 C C . LEU A 1 193 ? -5.66 -28.141 11.086 1 18.31 193 LEU A C 1
ATOM 1526 O O . LEU A 1 193 ? -6.188 -27.359 10.289 1 18.31 193 LEU A O 1
ATOM 1530 N N . ASP B 1 1 ? 12.258 14.008 -10.594 1 51.38 1 ASP B N 1
ATOM 1531 C CA . ASP B 1 1 ? 11.828 13.891 -9.211 1 51.38 1 ASP B CA 1
ATOM 1532 C C . ASP B 1 1 ? 12.227 12.539 -8.625 1 51.38 1 ASP B C 1
ATOM 1534 O O . ASP B 1 1 ? 12.062 11.5 -9.273 1 51.38 1 ASP B O 1
ATOM 1538 N N . ASN B 1 2 ? 13.266 12.523 -7.793 1 67.19 2 ASN B N 1
ATOM 1539 C CA . ASN B 1 2 ? 13.969 11.359 -7.273 1 67.19 2 ASN B CA 1
ATOM 1540 C C . ASN B 1 2 ? 13.102 10.57 -6.293 1 67.19 2 ASN B C 1
ATOM 1542 O O . ASN B 1 2 ? 13.43 10.469 -5.109 1 67.19 2 ASN B O 1
ATOM 1546 N N . LEU B 1 3 ? 11.898 10.242 -6.707 1 78.69 3 LEU B N 1
ATOM 1547 C CA . LEU B 1 3 ? 11.039 9.453 -5.832 1 78.69 3 LEU B CA 1
ATOM 1548 C C . LEU B 1 3 ? 11.516 8.008 -5.758 1 78.69 3 LEU B C 1
ATOM 1550 O O . LEU B 1 3 ? 11.961 7.441 -6.762 1 78.69 3 LEU B O 1
ATOM 1554 N N . SER B 1 4 ? 11.586 7.516 -4.516 1 78.38 4 SER B N 1
ATOM 1555 C CA . SER B 1 4 ? 11.891 6.102 -4.328 1 78.38 4 SER B CA 1
ATOM 1556 C C . SER B 1 4 ? 10.852 5.219 -5.008 1 78.38 4 SER B C 1
ATOM 1558 O O . SER B 1 4 ? 9.781 5.699 -5.402 1 78.38 4 SER B O 1
ATOM 1560 N N . LYS B 1 5 ? 11.188 3.994 -5.184 1 75.12 5 LYS B N 1
ATOM 1561 C CA . LYS B 1 5 ? 10.25 3.016 -5.727 1 75.12 5 LYS B CA 1
ATOM 1562 C C . LYS B 1 5 ? 8.953 2.998 -4.926 1 75.12 5 LYS B C 1
ATOM 1564 O O . LYS B 1 5 ? 7.863 3.002 -5.504 1 75.12 5 LYS B O 1
ATOM 1569 N N . THR B 1 6 ? 9.109 3.088 -3.641 1 78.88 6 THR B N 1
ATOM 1570 C CA . THR B 1 6 ? 7.957 3.098 -2.752 1 78.88 6 THR B CA 1
ATOM 1571 C C . THR B 1 6 ? 7.156 4.387 -2.918 1 78.88 6 THR B C 1
ATOM 1573 O O . THR B 1 6 ? 5.93 4.355 -3 1 78.88 6 THR B O 1
ATOM 1576 N N . GLY B 1 7 ? 7.875 5.422 -3.004 1 87.38 7 GLY B N 1
ATOM 1577 C CA . GLY B 1 7 ? 7.238 6.715 -3.186 1 87.38 7 GLY B CA 1
ATOM 1578 C C . GLY B 1 7 ? 6.414 6.805 -4.457 1 87.38 7 GLY B C 1
ATOM 1579 O O . GLY B 1 7 ? 5.332 7.395 -4.465 1 87.38 7 GLY B O 1
ATOM 1580 N N . LEU B 1 8 ? 6.91 6.207 -5.441 1 84 8 LEU B N 1
ATOM 1581 C CA . LEU B 1 8 ? 6.215 6.227 -6.723 1 84 8 LEU B CA 1
ATOM 1582 C C . LEU B 1 8 ? 4.891 5.473 -6.641 1 84 8 LEU B C 1
ATOM 1584 O O . LEU B 1 8 ? 3.873 5.934 -7.156 1 84 8 LEU B O 1
ATOM 1588 N N . VAL B 1 9 ? 4.91 4.352 -6.027 1 82.38 9 VAL B N 1
ATOM 1589 C CA . VAL B 1 9 ? 3.707 3.543 -5.875 1 82.38 9 VAL B CA 1
ATOM 1590 C C . VAL B 1 9 ? 2.66 4.32 -5.078 1 82.38 9 VAL B C 1
ATOM 1592 O O . VAL B 1 9 ? 1.489 4.367 -5.461 1 82.38 9 VAL B O 1
ATOM 1595 N N . VAL B 1 10 ? 3.111 4.949 -4.121 1 90.62 10 VAL B N 1
ATOM 1596 C CA . VAL B 1 10 ? 2.205 5.707 -3.266 1 90.62 10 VAL B CA 1
ATOM 1597 C C . VAL B 1 10 ? 1.665 6.914 -4.031 1 90.62 10 VAL B C 1
ATOM 1599 O O . VAL B 1 10 ? 0.475 7.227 -3.951 1 90.62 10 VAL B O 1
ATOM 1602 N N . ARG B 1 11 ? 2.537 7.523 -4.742 1 91.75 11 ARG B N 1
ATOM 1603 C CA . ARG B 1 11 ? 2.109 8.672 -5.535 1 91.75 11 ARG B CA 1
ATOM 1604 C C . ARG B 1 11 ? 0.957 8.305 -6.461 1 91.75 11 ARG B C 1
ATOM 1606 O O . ARG B 1 11 ? -0.064 8.992 -6.5 1 91.75 11 ARG B O 1
ATOM 1613 N N . GLU B 1 12 ? 1.064 7.199 -7.141 1 86.75 12 GLU B N 1
ATOM 1614 C CA . GLU B 1 12 ? 0.051 6.785 -8.109 1 86.75 12 GLU B CA 1
ATOM 1615 C C . GLU B 1 12 ? -1.247 6.391 -7.41 1 86.75 12 GLU B C 1
ATOM 1617 O O . GLU B 1 12 ? -2.338 6.668 -7.91 1 86.75 12 GLU B O 1
ATOM 1622 N N . ALA B 1 13 ? -1.031 5.797 -6.348 1 88.25 13 ALA B N 1
ATOM 1623 C CA . ALA B 1 13 ? -2.211 5.422 -5.574 1 88.25 13 ALA B CA 1
ATOM 1624 C C . ALA B 1 13 ? -2.961 6.656 -5.082 1 88.25 13 ALA B C 1
ATOM 1626 O O . ALA B 1 13 ? -4.188 6.738 -5.207 1 88.25 13 ALA B O 1
ATOM 1627 N N . VAL B 1 14 ? -2.266 7.621 -4.594 1 93.75 14 VAL B N 1
ATOM 1628 C CA . VAL B 1 14 ? -2.869 8.852 -4.102 1 93.75 14 VAL B CA 1
ATOM 1629 C C . VAL B 1 14 ? -3.588 9.57 -5.242 1 93.75 14 VAL B C 1
ATOM 1631 O O . VAL B 1 14 ? -4.73 10.008 -5.09 1 93.75 14 VAL B O 1
ATOM 1634 N N . LEU B 1 15 ? -2.961 9.617 -6.352 1 91.75 15 LEU B N 1
ATOM 1635 C CA . LEU B 1 15 ? -3.547 10.305 -7.5 1 91.75 15 LEU B CA 1
ATOM 1636 C C . LEU B 1 15 ? -4.836 9.617 -7.941 1 91.75 15 LEU B C 1
ATOM 1638 O O . LEU B 1 15 ? -5.824 10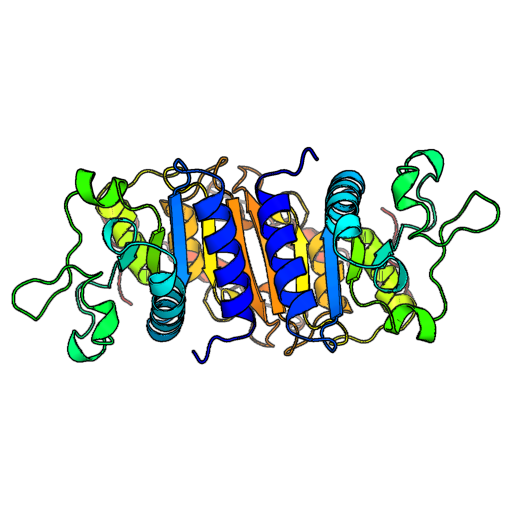.281 -8.25 1 91.75 15 LEU B O 1
ATOM 1642 N N . GLU B 1 16 ? -4.809 8.352 -7.938 1 86.06 16 GLU B N 1
ATOM 1643 C CA . GLU B 1 16 ? -5.988 7.613 -8.367 1 86.06 16 GLU B CA 1
ATOM 1644 C C . GLU B 1 16 ? -7.16 7.832 -7.414 1 86.06 16 GLU B C 1
ATOM 1646 O O . GLU B 1 16 ? -8.289 8.055 -7.852 1 86.06 16 GLU B O 1
ATOM 1651 N N . ILE B 1 17 ? -6.852 7.785 -6.191 1 89.44 17 ILE B N 1
ATOM 1652 C CA . ILE B 1 17 ? -7.891 7.984 -5.188 1 89.44 17 ILE B CA 1
ATOM 1653 C C . ILE B 1 17 ? -8.438 9.406 -5.285 1 89.44 17 ILE B C 1
ATOM 1655 O O . ILE B 1 17 ? -9.648 9.625 -5.238 1 89.44 17 ILE B O 1
ATOM 1659 N N . TYR B 1 18 ? -7.547 10.359 -5.441 1 94.75 18 TYR B N 1
ATOM 1660 C CA . TYR B 1 18 ? -7.906 11.773 -5.555 1 94.75 18 TYR B CA 1
ATOM 1661 C C . TYR B 1 18 ? -8.844 12.008 -6.734 1 94.75 18 TYR B C 1
ATOM 1663 O O . TYR B 1 18 ? -9.805 12.766 -6.625 1 94.75 18 TYR B O 1
ATOM 1671 N N . LYS B 1 19 ? -8.594 11.328 -7.797 1 90.5 19 LYS B N 1
ATOM 1672 C CA . LYS B 1 19 ? -9.375 11.516 -9.016 1 90.5 19 LYS B CA 1
ATOM 1673 C C . LYS B 1 19 ? -10.719 10.805 -8.93 1 90.5 19 LYS B C 1
ATOM 1675 O O . LYS B 1 19 ? -11.695 11.234 -9.547 1 90.5 19 LYS B O 1
ATOM 1680 N N . ARG B 1 20 ? -10.766 9.852 -8.258 1 84.56 20 ARG B N 1
ATOM 1681 C CA . ARG B 1 20 ? -11.938 8.977 -8.25 1 84.56 20 ARG B CA 1
ATOM 1682 C C . ARG B 1 20 ? -13.102 9.641 -7.527 1 84.56 20 ARG B C 1
ATOM 1684 O O . ARG B 1 20 ? -14.258 9.516 -7.953 1 84.56 20 ARG B O 1
ATOM 1691 N N . SER B 1 21 ? -12.789 10.258 -6.426 1 87.56 21 SER B N 1
ATOM 1692 C CA . SER B 1 21 ? -13.875 10.859 -5.664 1 87.56 21 SER B CA 1
ATOM 1693 C C . SER B 1 21 ? -13.438 12.156 -4.996 1 87.56 21 SER B C 1
ATOM 1695 O O . SER B 1 21 ? -12.367 12.211 -4.379 1 87.56 21 SER B O 1
ATOM 1697 N N . SER B 1 22 ? -14.359 13.062 -5.074 1 92.75 22 SER B N 1
ATOM 1698 C CA . SER B 1 22 ? -14.094 14.344 -4.426 1 92.75 22 SER B CA 1
ATOM 1699 C C . SER B 1 22 ? -14.305 14.25 -2.916 1 92.75 22 SER B C 1
ATOM 1701 O O . SER B 1 22 ? -13.898 15.148 -2.174 1 92.75 22 SER B O 1
ATOM 1703 N N . LYS B 1 23 ? -14.828 13.148 -2.49 1 93.38 23 LYS B N 1
ATOM 1704 C CA . LYS B 1 23 ? -15.156 13.016 -1.075 1 93.38 23 LYS B CA 1
ATOM 1705 C C . LYS B 1 23 ? -14.008 12.367 -0.302 1 93.38 23 LYS B C 1
ATOM 1707 O O . LYS B 1 23 ? -13.992 12.391 0.93 1 93.38 23 LYS B O 1
ATOM 1712 N N . CYS B 1 24 ? -13.102 11.875 -1.021 1 94.31 24 CYS B N 1
ATOM 1713 C CA . CYS B 1 24 ? -12 11.188 -0.357 1 94.31 24 CYS B CA 1
ATOM 1714 C C . CYS B 1 24 ? -11.055 12.188 0.309 1 94.31 24 CYS B C 1
ATOM 1716 O O . CYS B 1 24 ? -10.789 13.258 -0.238 1 94.31 24 CYS B O 1
ATOM 1718 N N . ARG B 1 25 ? -10.672 11.828 1.501 1 97.44 25 ARG B N 1
ATOM 1719 C CA . ARG B 1 25 ? -9.656 12.539 2.26 1 97.44 25 ARG B CA 1
ATOM 1720 C C . ARG B 1 25 ? -8.453 11.641 2.555 1 97.44 25 ARG B C 1
ATOM 1722 O O . ARG B 1 25 ? -8.617 10.547 3.09 1 97.44 25 ARG B O 1
ATOM 1729 N N . ILE B 1 26 ? -7.254 12.156 2.217 1 97.5 26 ILE B N 1
ATOM 1730 C CA . ILE B 1 26 ? -6.074 11.297 2.252 1 97.5 26 ILE B CA 1
ATOM 1731 C C . ILE B 1 26 ? -5.043 11.883 3.221 1 97.5 26 ILE B C 1
ATOM 1733 O O . ILE B 1 26 ? -4.734 13.07 3.168 1 97.5 26 ILE B O 1
ATOM 1737 N N . LEU B 1 27 ? -4.566 11.031 4.125 1 97.94 27 LEU B N 1
ATOM 1738 C CA . LEU B 1 27 ? -3.424 11.359 4.969 1 97.94 27 LEU B CA 1
ATOM 1739 C C . LEU B 1 27 ? -2.197 10.555 4.559 1 97.94 27 LEU B C 1
ATOM 1741 O O . LEU B 1 27 ? -2.266 9.328 4.445 1 97.94 27 LEU B O 1
ATOM 1745 N N . VAL B 1 28 ? -1.124 11.219 4.293 1 97.62 28 VAL B N 1
ATOM 1746 C CA . VAL B 1 28 ? 0.143 10.57 3.969 1 97.62 28 VAL B CA 1
ATOM 1747 C C . VAL B 1 28 ? 1.169 10.867 5.059 1 97.62 28 VAL B C 1
ATOM 1749 O O . VAL B 1 28 ? 1.509 12.023 5.305 1 97.62 28 VAL B O 1
ATOM 1752 N N . CYS B 1 29 ? 1.651 9.828 5.645 1 96.38 29 CYS B N 1
ATOM 1753 C CA . CYS B 1 29 ? 2.635 9.984 6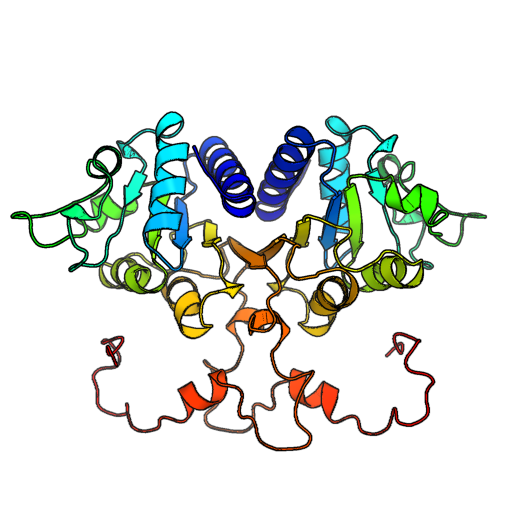.711 1 96.38 29 CYS B CA 1
ATOM 1754 C C . CYS B 1 29 ? 3.947 9.297 6.348 1 96.38 29 CYS B C 1
ATOM 1756 O O . CYS B 1 29 ? 3.945 8.203 5.785 1 96.38 29 CYS B O 1
ATOM 1758 N N . ALA B 1 30 ? 4.992 9.938 6.676 1 94.81 30 ALA B N 1
ATOM 1759 C CA . ALA B 1 30 ? 6.34 9.406 6.496 1 94.81 30 ALA B CA 1
ATOM 1760 C C . ALA B 1 30 ? 7.172 9.57 7.762 1 94.81 30 ALA B C 1
ATOM 1762 O O . ALA B 1 30 ? 6.867 10.414 8.609 1 94.81 30 ALA B O 1
ATOM 1763 N N . PRO B 1 31 ? 8.258 8.75 7.926 1 91 31 PRO B N 1
ATOM 1764 C CA . PRO B 1 31 ? 9.07 8.844 9.141 1 91 31 PRO B CA 1
ATOM 1765 C C . PRO B 1 31 ? 9.898 10.133 9.203 1 91 31 PRO B C 1
ATOM 1767 O O . PRO B 1 31 ? 10.148 10.656 10.289 1 91 31 PRO B O 1
ATOM 1770 N N . ILE B 1 32 ? 10.312 10.609 8.031 1 92.44 32 ILE B N 1
ATOM 1771 C CA . ILE B 1 32 ? 11.141 11.805 8.023 1 92.44 32 ILE B CA 1
ATOM 1772 C C . ILE B 1 32 ? 10.562 12.828 7.047 1 92.44 32 ILE B C 1
ATOM 1774 O O . ILE B 1 32 ? 9.828 12.461 6.129 1 92.44 32 ILE B O 1
ATOM 1778 N N . ASN B 1 33 ? 10.938 14.062 7.227 1 94.75 33 ASN B N 1
ATOM 1779 C CA . ASN B 1 33 ? 10.398 15.18 6.453 1 94.75 33 ASN B CA 1
ATOM 1780 C C . ASN B 1 33 ? 10.719 15.039 4.969 1 94.75 33 ASN B C 1
ATOM 1782 O O . ASN B 1 33 ? 9.852 15.242 4.117 1 94.75 33 ASN B O 1
ATOM 1786 N N . ARG B 1 34 ? 11.883 14.617 4.664 1 93.81 34 ARG B N 1
ATOM 1787 C CA . ARG B 1 34 ? 12.344 14.586 3.281 1 93.81 34 ARG B CA 1
ATOM 1788 C C . ARG B 1 34 ? 11.469 13.688 2.426 1 93.81 34 ARG B C 1
ATOM 1790 O O . ARG B 1 34 ? 11.102 14.047 1.306 1 93.81 34 ARG B O 1
ATOM 1797 N N . THR B 1 35 ? 11.156 12.555 2.908 1 93.06 35 THR B N 1
ATOM 1798 C CA . THR B 1 35 ? 10.344 11.594 2.166 1 93.06 35 THR B CA 1
ATOM 1799 C C . THR B 1 35 ? 8.977 12.188 1.837 1 93.06 35 THR B C 1
ATOM 1801 O O . THR B 1 35 ? 8.523 12.109 0.694 1 93.06 35 THR B O 1
ATOM 1804 N N . GLY B 1 36 ? 8.383 12.797 2.791 1 95.44 36 GLY B N 1
ATOM 1805 C CA . GLY B 1 36 ? 7.094 13.438 2.57 1 95.44 36 GLY B CA 1
ATOM 1806 C C . GLY B 1 36 ? 7.172 14.617 1.621 1 95.44 36 GLY B C 1
ATOM 1807 O O . GLY B 1 36 ? 6.32 14.773 0.744 1 95.44 36 GLY B O 1
ATOM 1808 N N . ASP B 1 37 ? 8.18 15.422 1.787 1 96.5 37 ASP B N 1
ATOM 1809 C CA . ASP B 1 37 ? 8.336 16.625 0.975 1 96.5 37 ASP B CA 1
ATOM 1810 C C . ASP B 1 37 ? 8.523 16.281 -0.499 1 96.5 37 ASP B C 1
ATOM 1812 O O . ASP B 1 37 ? 7.926 16.906 -1.374 1 96.5 37 ASP B O 1
ATOM 1816 N N . VAL B 1 38 ? 9.352 15.281 -0.764 1 95.19 38 VAL B N 1
ATOM 1817 C CA . VAL B 1 38 ? 9.617 14.859 -2.135 1 95.19 38 VAL B CA 1
ATOM 1818 C C . VAL B 1 38 ? 8.336 14.32 -2.77 1 95.19 38 VAL B C 1
ATOM 1820 O O . VAL B 1 38 ? 8.023 14.633 -3.92 1 95.19 38 VAL B O 1
ATOM 1823 N N . LEU B 1 39 ? 7.648 13.539 -2.045 1 95.19 39 LEU B N 1
ATOM 1824 C CA . LEU B 1 39 ? 6.398 12.992 -2.557 1 95.19 39 LEU B CA 1
ATOM 1825 C C . LEU B 1 39 ? 5.387 14.102 -2.826 1 95.19 39 LEU B C 1
ATOM 1827 O O . LEU B 1 39 ? 4.738 14.109 -3.875 1 95.19 39 LEU B O 1
ATOM 1831 N N . MET B 1 40 ? 5.27 15.031 -1.925 1 96.62 40 MET B N 1
ATOM 1832 C CA . MET B 1 40 ? 4.34 16.141 -2.092 1 96.62 40 MET B CA 1
ATOM 1833 C C . MET B 1 40 ? 4.695 16.969 -3.32 1 96.62 40 MET B C 1
ATOM 1835 O O . MET B 1 40 ? 3.814 17.391 -4.074 1 96.62 40 MET B O 1
ATOM 1839 N N . ARG B 1 41 ? 5.926 17.188 -3.498 1 95.06 41 ARG B N 1
ATOM 1840 C CA . ARG B 1 41 ? 6.398 17.938 -4.664 1 95.06 41 ARG B CA 1
ATOM 1841 C C . ARG B 1 41 ? 5.941 17.266 -5.957 1 95.06 41 ARG B C 1
ATOM 1843 O O . ARG B 1 41 ? 5.508 17.953 -6.891 1 95.06 41 ARG B O 1
ATOM 1850 N N . SER B 1 42 ? 6.027 16 -5.969 1 93.94 42 SER B N 1
ATOM 1851 C CA . SER B 1 42 ? 5.645 15.258 -7.164 1 93.94 42 SER B CA 1
ATOM 1852 C C . SER B 1 42 ? 4.141 15.336 -7.41 1 93.94 42 SER B C 1
ATOM 1854 O O . SER B 1 42 ? 3.688 15.258 -8.555 1 93.94 42 SER B O 1
ATOM 1856 N N . LEU B 1 43 ? 3.387 15.492 -6.398 1 96 43 LEU B N 1
ATOM 1857 C CA . LEU B 1 43 ? 1.932 15.492 -6.504 1 96 43 LEU B CA 1
ATOM 1858 C C . LEU B 1 43 ? 1.414 16.891 -6.844 1 96 43 LEU B C 1
ATOM 1860 O O . LEU B 1 43 ? 0.328 17.031 -7.41 1 96 43 LEU B O 1
ATOM 1864 N N . LYS B 1 44 ? 2.182 17.891 -6.43 1 95 44 LYS B N 1
ATOM 1865 C CA . LYS B 1 44 ? 1.746 19.266 -6.594 1 95 44 LYS B CA 1
ATOM 1866 C C . LYS B 1 44 ? 1.53 19.609 -8.062 1 95 44 LYS B C 1
ATOM 1868 O O . LYS B 1 44 ? 0.837 20.578 -8.391 1 95 44 LYS B O 1
ATOM 1873 N N . LYS B 1 45 ? 2.066 18.812 -8.938 1 90.75 45 LYS B N 1
ATOM 1874 C CA . LYS B 1 45 ? 1.913 19.016 -10.375 1 90.75 45 LYS B CA 1
ATOM 1875 C C . LYS B 1 45 ? 0.53 18.562 -10.844 1 90.75 45 LYS B C 1
ATOM 1877 O O . LYS B 1 45 ? 0.052 19.016 -11.891 1 90.75 45 LYS B O 1
ATOM 1882 N N . LYS B 1 46 ? -0.129 17.797 -10.086 1 94.94 46 LYS B N 1
ATOM 1883 C CA . LYS B 1 46 ? -1.375 17.172 -10.523 1 94.94 46 LYS B CA 1
ATOM 1884 C C . LYS B 1 46 ? -2.52 17.5 -9.57 1 94.94 46 LYS B C 1
ATOM 1886 O O . LYS B 1 46 ? -3.691 17.328 -9.914 1 94.94 46 LYS B O 1
ATOM 1891 N N . ILE B 1 47 ? -2.199 17.938 -8.398 1 96.94 47 ILE B N 1
ATOM 1892 C CA . ILE B 1 47 ? -3.195 18.297 -7.398 1 96.94 47 ILE B CA 1
ATOM 1893 C C . ILE B 1 47 ? -3.08 19.781 -7.062 1 96.94 47 ILE B C 1
ATOM 1895 O O . ILE B 1 47 ? -1.994 20.266 -6.734 1 96.94 47 ILE B O 1
ATOM 1899 N N . PRO B 1 48 ? -4.199 20.484 -7.133 1 96.81 48 PRO B N 1
ATOM 1900 C CA . PRO B 1 48 ? -4.156 21.906 -6.816 1 96.81 48 PRO B CA 1
ATOM 1901 C C . PRO B 1 48 ? -3.689 22.188 -5.391 1 96.81 48 PRO B C 1
ATOM 1903 O O . PRO B 1 48 ? -3.971 21.406 -4.48 1 96.81 48 PRO B O 1
ATOM 1906 N N . LYS B 1 49 ? -3.084 23.359 -5.195 1 96.06 49 LYS B N 1
ATOM 1907 C CA . LYS B 1 49 ? -2.539 23.766 -3.904 1 96.06 49 LYS B CA 1
ATOM 1908 C C . LYS B 1 49 ? -3.643 23.891 -2.855 1 96.06 49 LYS B C 1
ATOM 1910 O O . LYS B 1 49 ? -3.412 23.609 -1.674 1 96.06 49 LYS B O 1
ATOM 1915 N N . SER B 1 50 ? -4.824 24.172 -3.295 1 96.62 50 SER B N 1
ATOM 1916 C CA . SER B 1 50 ? -5.949 24.375 -2.381 1 96.62 50 SER B CA 1
ATOM 1917 C C . SER B 1 50 ? -6.363 23.047 -1.736 1 96.62 50 SER B C 1
ATOM 1919 O O . SER B 1 50 ? -7.035 23.047 -0.703 1 96.62 50 SER B O 1
ATOM 1921 N N . ASP B 1 51 ? -5.902 21.984 -2.363 1 98.06 51 ASP B N 1
ATOM 1922 C CA . ASP B 1 51 ? -6.355 20.672 -1.901 1 98.06 51 ASP B CA 1
ATOM 1923 C C . ASP B 1 51 ? -5.277 19.984 -1.071 1 98.06 51 ASP B C 1
ATOM 1925 O O . ASP B 1 51 ? -5.504 18.891 -0.541 1 98.06 51 ASP B O 1
ATOM 1929 N N . MET B 1 52 ? -4.125 20.641 -0.897 1 98.38 52 MET B N 1
ATOM 1930 C CA . MET B 1 52 ? -3.012 19.969 -0.224 1 98.38 52 MET B CA 1
ATOM 1931 C C . MET B 1 52 ? -2.496 20.812 0.936 1 98.38 52 MET B C 1
ATOM 1933 O O . MET B 1 52 ? -2.492 22.047 0.86 1 98.38 52 MET B O 1
ATOM 1937 N N . PHE B 1 53 ? -2.037 20.156 1.943 1 98.56 53 PHE B N 1
ATOM 1938 C CA . PHE B 1 53 ? -1.461 20.859 3.09 1 98.56 53 PHE B CA 1
ATOM 1939 C C . PHE B 1 53 ? -0.337 20.031 3.711 1 98.56 53 PHE B C 1
ATOM 1941 O O . PHE B 1 53 ? -0.449 18.812 3.836 1 98.56 53 PHE B O 1
ATOM 1948 N N . ARG B 1 54 ? 0.677 20.688 4.051 1 98.38 54 ARG B N 1
ATOM 1949 C CA . ARG B 1 54 ? 1.797 20.078 4.758 1 98.38 54 ARG B CA 1
ATOM 1950 C C . ARG B 1 54 ? 1.738 20.391 6.25 1 98.38 54 ARG B C 1
ATOM 1952 O O . ARG B 1 54 ? 2.08 21.484 6.672 1 98.38 54 ARG B O 1
ATOM 1959 N N . ALA B 1 55 ? 1.354 19.391 7.047 1 98.06 55 ALA B N 1
ATOM 1960 C CA . ALA B 1 55 ? 1.292 19.531 8.5 1 98.06 55 ALA B CA 1
ATOM 1961 C C . ALA B 1 55 ? 2.646 19.234 9.141 1 98.06 55 ALA B C 1
ATOM 1963 O O . ALA B 1 55 ? 2.936 18.094 9.492 1 98.06 55 ALA B O 1
ATOM 1964 N N . ASN B 1 56 ? 3.367 20.328 9.398 1 96.88 56 ASN B N 1
ATOM 1965 C CA . ASN B 1 56 ? 4.703 20.219 9.969 1 96.88 56 ASN B CA 1
ATOM 1966 C C . ASN B 1 56 ? 4.66 20.219 11.5 1 96.88 56 ASN B C 1
ATOM 1968 O O . ASN B 1 56 ? 3.705 20.734 12.094 1 96.88 56 ASN B O 1
ATOM 1972 N N . ALA B 1 57 ? 5.758 19.562 12.047 1 94.56 57 ALA B N 1
ATOM 1973 C CA . ALA B 1 57 ? 6 19.828 13.469 1 94.56 57 ALA B CA 1
ATOM 1974 C C . ALA B 1 57 ? 6.117 21.312 13.734 1 94.56 57 ALA B C 1
ATOM 1976 O O . ALA B 1 57 ? 6.68 22.062 12.93 1 94.56 57 ALA B O 1
ATOM 1977 N N . ALA B 1 58 ? 5.695 21.656 14.938 1 91.38 58 ALA B N 1
ATOM 1978 C CA . ALA B 1 58 ? 5.672 23.078 15.289 1 91.38 58 ALA B CA 1
ATOM 1979 C C . ALA B 1 58 ? 7.066 23.688 15.203 1 91.38 58 ALA B C 1
ATOM 1981 O O . ALA B 1 58 ? 7.234 24.812 14.727 1 91.38 58 ALA B O 1
ATOM 1982 N N . PHE B 1 59 ? 8.07 22.891 15.508 1 89.31 59 PHE B N 1
ATOM 1983 C CA . PHE B 1 59 ? 9.398 23.469 15.648 1 89.31 59 PHE B CA 1
ATOM 1984 C C . PHE B 1 59 ? 10.312 23.016 14.516 1 89.31 59 PHE B C 1
ATOM 1986 O O . PHE B 1 59 ? 11.539 23.094 14.633 1 89.31 59 PHE B O 1
ATOM 1993 N N . ARG B 1 60 ? 9.734 22.422 13.523 1 93.56 60 ARG B N 1
ATOM 1994 C CA . ARG B 1 60 ? 10.555 22.172 12.344 1 93.56 60 ARG B CA 1
ATOM 1995 C C . ARG B 1 60 ? 11.219 23.453 11.852 1 93.56 60 ARG B C 1
ATOM 1997 O O . ARG B 1 60 ? 10.602 24.531 11.852 1 93.56 60 ARG B O 1
ATOM 2004 N N . GLU B 1 61 ? 12.469 23.312 11.398 1 91.56 61 GLU B N 1
ATOM 2005 C CA . GLU B 1 61 ? 13.164 24.484 10.852 1 91.56 61 GLU B CA 1
ATOM 2006 C C . GLU B 1 61 ? 12.602 24.859 9.492 1 91.56 61 GLU B C 1
ATOM 2008 O O . GLU B 1 61 ? 12.594 24.047 8.562 1 91.56 61 GLU B O 1
ATOM 2013 N N . VAL B 1 62 ? 12.25 26.141 9.344 1 91.62 62 VAL B N 1
ATOM 2014 C CA . VAL B 1 62 ? 11.641 26.641 8.109 1 91.62 62 VAL B CA 1
ATOM 2015 C C . VAL B 1 62 ? 12.641 26.531 6.961 1 91.62 62 VAL B C 1
ATOM 2017 O O . VAL B 1 62 ? 12.258 26.219 5.832 1 91.62 62 VAL B O 1
ATOM 2020 N N . ASP B 1 63 ? 13.891 26.703 7.234 1 89.69 63 ASP B N 1
ATOM 2021 C CA . ASP B 1 63 ? 14.93 26.672 6.211 1 89.69 63 ASP B CA 1
ATOM 2022 C C . ASP B 1 63 ? 15.078 25.25 5.637 1 89.69 63 ASP B C 1
ATOM 2024 O O . ASP B 1 63 ? 15.641 25.078 4.555 1 89.69 63 ASP B O 1
ATOM 2028 N N . GLY B 1 64 ? 14.602 24.328 6.359 1 91.75 64 GLY B N 1
ATOM 2029 C CA . GLY B 1 64 ? 14.688 22.938 5.906 1 91.75 64 GLY B CA 1
ATOM 2030 C C . GLY B 1 64 ? 13.547 22.547 4.984 1 91.75 64 GLY B C 1
ATOM 2031 O O . GLY B 1 64 ? 13.594 21.484 4.363 1 91.75 64 GLY B O 1
ATOM 2032 N N . VAL B 1 65 ? 12.633 23.422 4.863 1 94.62 65 VAL B N 1
ATOM 2033 C CA . VAL B 1 65 ? 11.5 23.125 3.994 1 94.62 65 VAL B CA 1
ATOM 2034 C C . VAL B 1 65 ? 11.797 23.609 2.574 1 94.62 65 VAL B C 1
ATOM 2036 O O . VAL B 1 65 ? 12.195 24.75 2.369 1 94.62 65 VAL B O 1
ATOM 2039 N N . PRO B 1 66 ? 11.656 22.703 1.59 1 95.06 66 PRO B N 1
ATOM 2040 C CA . PRO B 1 66 ? 11.836 23.156 0.208 1 95.06 66 PRO B CA 1
ATOM 2041 C C . PRO B 1 66 ? 10.953 24.344 -0.142 1 95.06 66 PRO B C 1
ATOM 2043 O O . PRO B 1 66 ? 9.773 24.375 0.206 1 95.06 66 PRO B O 1
ATOM 2046 N N . VAL B 1 67 ? 11.508 25.25 -0.843 1 94.25 67 VAL B N 1
ATOM 2047 C CA . VAL B 1 67 ? 10.867 26.531 -1.15 1 94.25 67 VAL B CA 1
ATOM 2048 C C . VAL B 1 67 ? 9.57 26.297 -1.921 1 94.25 67 VAL B C 1
ATOM 2050 O O . VAL B 1 67 ? 8.586 27.016 -1.74 1 94.25 67 VAL B O 1
ATOM 2053 N N . ASP B 1 68 ? 9.531 25.312 -2.756 1 94.19 68 ASP B N 1
ATOM 2054 C CA . ASP B 1 68 ? 8.375 25.062 -3.613 1 94.19 68 ASP B CA 1
ATOM 2055 C C . ASP B 1 68 ? 7.25 24.391 -2.836 1 94.19 68 ASP B C 1
ATOM 2057 O O . ASP B 1 68 ? 6.121 24.297 -3.318 1 94.19 68 ASP B O 1
ATOM 2061 N N . ILE B 1 69 ? 7.516 23.938 -1.624 1 95.25 69 ILE B N 1
ATOM 2062 C CA . ILE B 1 69 ? 6.512 23.312 -0.78 1 95.25 69 ILE B CA 1
ATOM 2063 C C . ILE B 1 69 ? 6.02 24.297 0.271 1 95.25 69 ILE B C 1
ATOM 2065 O O . ILE B 1 69 ? 4.945 24.109 0.849 1 95.25 69 ILE B O 1
ATOM 2069 N N . LEU B 1 70 ? 6.73 25.312 0.518 1 94.44 70 LEU B N 1
ATOM 2070 C CA . LEU B 1 70 ? 6.465 26.281 1.576 1 94.44 70 LEU B CA 1
ATOM 2071 C C . LEU B 1 70 ? 5.066 26.875 1.435 1 94.44 70 LEU B C 1
ATOM 2073 O O . LEU B 1 70 ? 4.379 27.109 2.434 1 94.44 70 LEU B O 1
ATOM 2077 N N . PRO B 1 71 ? 4.605 27.094 0.213 1 94.94 71 PRO B N 1
ATOM 2078 C CA . PRO B 1 71 ? 3.26 27.656 0.067 1 94.94 71 PRO B CA 1
ATOM 2079 C C . PRO B 1 71 ? 2.17 26.703 0.559 1 94.94 71 PRO B C 1
ATOM 2081 O O . PRO B 1 71 ? 1.017 27.109 0.717 1 94.94 71 PRO B O 1
ATOM 2084 N N . LEU B 1 72 ? 2.488 25.469 0.78 1 97 72 LEU B N 1
ATOM 2085 C CA . LEU B 1 72 ? 1.532 24.469 1.248 1 97 72 LEU B CA 1
ATOM 2086 C C . LEU B 1 72 ? 1.582 24.328 2.768 1 97 72 LEU B C 1
ATOM 2088 O O . LEU B 1 72 ? 0.962 23.438 3.338 1 97 72 LEU B O 1
ATOM 2092 N N . CYS B 1 73 ? 2.287 25.188 3.355 1 96.81 73 CYS B N 1
ATOM 2093 C CA . CYS B 1 73 ? 2.453 25.203 4.805 1 96.81 73 CYS B CA 1
ATOM 2094 C C . CYS B 1 73 ? 1.868 26.469 5.41 1 96.81 73 CYS B C 1
ATOM 2096 O O . CYS B 1 73 ? 1.561 27.422 4.688 1 96.81 73 CYS B O 1
ATOM 2098 N N . LEU B 1 74 ? 1.618 26.406 6.707 1 95.94 74 LEU B N 1
ATOM 2099 C CA . LEU B 1 74 ? 1.26 27.594 7.484 1 95.94 74 LEU B CA 1
ATOM 2100 C C . LEU B 1 74 ? 2.311 27.875 8.555 1 95.94 74 LEU B C 1
ATOM 2102 O O . LEU B 1 74 ? 2.621 27 9.375 1 95.94 74 LEU B O 1
ATOM 2106 N N . TYR B 1 75 ? 2.906 29 8.438 1 90.56 75 TYR B N 1
ATOM 2107 C CA . TYR B 1 75 ? 3.908 29.375 9.422 1 90.56 75 TYR B CA 1
ATOM 2108 C C . TYR B 1 75 ? 3.828 30.859 9.742 1 90.56 75 TYR B C 1
ATOM 2110 O O . TYR B 1 75 ? 3.365 31.656 8.922 1 90.56 75 TYR B O 1
ATOM 2118 N N . GLU B 1 76 ? 3.953 31.109 11.07 1 81.94 76 GLU B N 1
ATOM 2119 C CA . GLU B 1 76 ? 3.924 32.469 11.57 1 81.94 76 GLU B CA 1
ATOM 2120 C C . GLU B 1 76 ? 5.316 32.938 11.992 1 81.94 76 GLU B C 1
ATOM 2122 O O . GLU B 1 76 ? 6.039 32.219 12.672 1 81.94 76 GLU B O 1
ATOM 2127 N N . GLY B 1 77 ? 5.512 34.219 11.742 1 74.12 77 GLY B N 1
ATOM 2128 C CA . GLY B 1 77 ? 6.684 34.938 12.219 1 74.12 77 GLY B CA 1
ATOM 2129 C C . GLY B 1 77 ? 7.988 34.25 11.844 1 74.12 77 GLY B C 1
ATOM 2130 O O . GLY B 1 77 ? 9.016 34.469 12.492 1 74.12 77 GLY B O 1
ATOM 2131 N N . GLY B 1 78 ? 7.891 33.281 11.055 1 65.44 78 GLY B N 1
ATOM 2132 C CA . GLY B 1 78 ? 9.102 32.719 10.492 1 65.44 78 GLY B CA 1
ATOM 2133 C C . GLY B 1 78 ? 9.695 31.625 11.367 1 65.44 78 GLY B C 1
ATOM 2134 O O . GLY B 1 78 ? 10.758 31.078 11.062 1 65.44 78 GLY B O 1
ATOM 2135 N N . GLU B 1 79 ? 9.031 31.234 12.477 1 78.19 79 GLU B N 1
ATOM 2136 C CA . GLU B 1 79 ? 9.773 30.375 13.391 1 78.19 79 GLU B CA 1
ATOM 2137 C C . GLU B 1 79 ? 8.984 29.109 13.734 1 78.19 79 GLU B C 1
ATOM 2139 O O . GLU B 1 79 ? 9.555 28.094 14.125 1 78.19 79 GLU B O 1
ATOM 2144 N N . CYS B 1 80 ? 7.699 29.266 13.594 1 89.69 80 CYS B N 1
ATOM 2145 C CA . CYS B 1 80 ? 6.938 28.094 14.031 1 89.69 80 CYS B CA 1
ATOM 2146 C C . CYS B 1 80 ? 5.871 27.719 13.008 1 89.69 80 CYS B C 1
ATOM 2148 O O . CYS B 1 80 ? 5.207 28.594 12.453 1 89.69 80 CYS B O 1
ATOM 2150 N N . PHE B 1 81 ? 5.789 26.484 12.828 1 94.94 81 PHE B N 1
ATOM 2151 C CA . PHE B 1 81 ? 4.711 26.016 11.969 1 94.94 81 PHE B CA 1
ATOM 2152 C C . PHE B 1 81 ? 3.414 25.875 12.75 1 94.94 81 PHE B C 1
ATOM 2154 O O . PHE B 1 81 ? 3.436 25.531 13.938 1 94.94 81 PHE B O 1
ATOM 2161 N N . GLN B 1 82 ? 2.336 26.219 12.078 1 95.19 82 GLN B N 1
ATOM 2162 C CA . GLN B 1 82 ? 1.01 26.156 12.688 1 95.19 82 GLN B CA 1
ATOM 2163 C C . GLN B 1 82 ? 0.052 25.328 11.828 1 95.19 82 GLN B C 1
ATOM 2165 O O . GLN B 1 82 ? 0.36 25 10.68 1 95.19 82 GLN B O 1
ATOM 2170 N N . LEU B 1 83 ? -0.978 24.891 12.469 1 96.62 83 LEU B N 1
ATOM 2171 C CA . LEU B 1 83 ? -2.115 24.328 11.742 1 96.62 83 LEU B CA 1
ATOM 2172 C C . LEU B 1 83 ? -3.209 25.375 11.555 1 96.62 83 LEU B C 1
ATOM 2174 O O . LEU B 1 83 ? -3.43 26.219 12.43 1 96.62 83 LEU B O 1
ATOM 2178 N N . PRO B 1 84 ? -3.816 25.422 10.414 1 96.31 84 PRO B N 1
ATOM 2179 C CA . PRO B 1 84 ? -4.98 26.297 10.281 1 96.31 84 PRO B CA 1
ATOM 2180 C C . PRO B 1 84 ? -6.156 25.859 11.141 1 96.31 84 PRO B C 1
ATOM 2182 O O . PRO B 1 84 ? -6.035 24.906 11.922 1 96.31 84 PRO B O 1
ATOM 2185 N N . SER B 1 85 ? -7.277 26.641 11 1 96.81 85 SER B N 1
ATOM 2186 C CA . SER B 1 85 ? -8.469 26.266 11.758 1 96.81 85 SER B CA 1
ATOM 2187 C C . SER B 1 85 ? -8.953 24.875 11.367 1 96.81 85 SER B C 1
ATOM 2189 O O . SER B 1 85 ? -8.656 24.391 10.273 1 96.81 85 SER B O 1
ATOM 2191 N N . LEU B 1 86 ? -9.68 24.25 12.297 1 97.75 86 LEU B N 1
ATOM 2192 C CA . LEU B 1 86 ? -10.227 22.922 12.031 1 97.75 86 LEU B CA 1
ATOM 2193 C C . LEU B 1 86 ? -11.062 22.922 10.75 1 97.75 86 LEU B C 1
ATOM 2195 O O . LEU B 1 86 ? -10.977 21.984 9.945 1 97.75 86 LEU B O 1
ATOM 2199 N N . GLN B 1 87 ? -11.859 23.984 10.578 1 97.19 87 GLN B N 1
ATOM 2200 C CA . GLN B 1 87 ? -12.695 24.094 9.383 1 97.19 87 GLN B CA 1
ATOM 2201 C C . GLN B 1 87 ? -11.844 24.078 8.117 1 97.19 87 GLN B C 1
ATOM 2203 O O . GLN B 1 87 ? -12.18 23.406 7.148 1 97.19 87 GLN B O 1
ATOM 2208 N N . GLU B 1 88 ? -10.789 24.797 8.148 1 97.06 88 GLU B N 1
ATOM 2209 C CA . GLU B 1 88 ? -9.891 24.859 6.996 1 97.06 88 GLU B CA 1
ATOM 2210 C C . GLU B 1 88 ? -9.156 23.531 6.809 1 97.06 88 GLU B C 1
ATOM 2212 O O . GLU B 1 88 ? -9.016 23.047 5.684 1 97.06 88 GLU B O 1
ATOM 2217 N N . LEU B 1 89 ? -8.727 22.984 7.852 1 97.31 89 LEU B N 1
ATOM 2218 C CA . L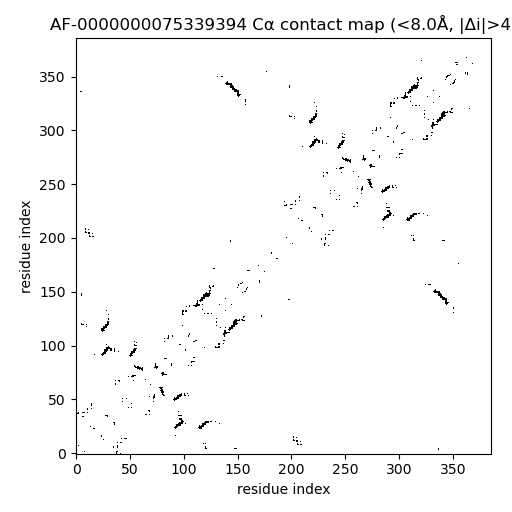EU B 1 89 ? -7.98 21.734 7.844 1 97.31 89 LEU B CA 1
ATOM 2219 C C . LEU B 1 89 ? -8.812 20.609 7.234 1 97.31 89 LEU B C 1
ATOM 2221 O O . LEU B 1 89 ? -8.297 19.781 6.473 1 97.31 89 LEU B O 1
ATOM 2225 N N . MET B 1 90 ? -10.047 20.625 7.547 1 97.19 90 MET B N 1
ATOM 2226 C CA . MET B 1 90 ? -10.945 19.562 7.113 1 97.19 90 MET B CA 1
ATOM 2227 C C . MET B 1 90 ? -11.273 19.688 5.633 1 97.19 90 MET B C 1
ATOM 2229 O O . MET B 1 90 ? -11.82 18.766 5.027 1 97.19 90 MET B O 1
ATOM 2233 N N . ARG B 1 91 ? -10.961 20.781 5.066 1 97 91 ARG B N 1
ATOM 2234 C CA . ARG B 1 91 ? -11.273 21.016 3.658 1 97 91 ARG B CA 1
ATOM 2235 C C . ARG B 1 91 ? -10.188 20.438 2.758 1 97 91 ARG B C 1
ATOM 2237 O O . ARG B 1 91 ? -10.43 20.141 1.584 1 97 91 ARG B O 1
ATOM 2244 N N . PHE B 1 92 ? -9.016 20.297 3.254 1 98.19 92 PHE B N 1
ATOM 2245 C CA . PHE B 1 92 ? -7.938 19.734 2.441 1 98.19 92 PHE B CA 1
ATOM 2246 C C . PHE B 1 92 ? -8.242 18.297 2.072 1 98.19 92 PHE B C 1
ATOM 2248 O O . PHE B 1 92 ? -8.766 17.531 2.891 1 98.19 92 PHE B O 1
ATOM 2255 N N . ARG B 1 93 ? -7.852 17.938 0.927 1 98.12 93 ARG B N 1
ATOM 2256 C CA . ARG B 1 93 ? -8.109 16.578 0.449 1 98.12 93 ARG B CA 1
ATOM 2257 C C . ARG B 1 93 ? -6.891 15.68 0.656 1 98.12 93 ARG B C 1
ATOM 2259 O O . ARG B 1 93 ? -7.023 14.461 0.781 1 98.12 93 ARG B O 1
ATOM 2266 N N . VAL B 1 94 ? -5.746 16.266 0.658 1 98.56 94 VAL B N 1
ATOM 2267 C CA . VAL B 1 94 ? -4.508 15.531 0.88 1 98.56 94 VAL B CA 1
ATOM 2268 C C . VAL B 1 94 ? -3.639 16.266 1.896 1 98.56 94 VAL B C 1
ATOM 2270 O O . VAL B 1 94 ? -3.219 17.406 1.653 1 98.56 94 VAL B O 1
ATOM 2273 N N . ILE B 1 95 ? -3.389 15.617 3.014 1 98.69 95 ILE B N 1
ATOM 2274 C CA . ILE B 1 95 ? -2.533 16.188 4.047 1 98.69 95 ILE B CA 1
ATOM 2275 C C . ILE B 1 95 ? -1.295 15.32 4.234 1 98.69 95 ILE B C 1
ATOM 2277 O O . ILE B 1 95 ? -1.391 14.094 4.254 1 98.69 95 ILE B O 1
ATOM 2281 N N . PHE B 1 96 ? -0.188 15.984 4.297 1 98.56 96 PHE B N 1
ATOM 2282 C CA . PHE B 1 96 ? 1.079 15.312 4.562 1 98.56 96 PHE B CA 1
ATOM 2283 C C . PHE B 1 96 ? 1.568 15.617 5.973 1 98.56 96 PHE B C 1
ATOM 2285 O O . PHE B 1 96 ? 1.465 16.75 6.438 1 98.56 96 PHE B O 1
ATOM 2292 N N . SER B 1 97 ? 2.125 14.625 6.625 1 97.88 97 SER B N 1
ATOM 2293 C CA . SER B 1 97 ? 2.719 14.781 7.949 1 97.88 97 SER B CA 1
ATOM 2294 C C . SER B 1 97 ? 3.775 13.711 8.203 1 97.88 97 SER B C 1
ATOM 2296 O O . SER B 1 97 ? 3.926 12.773 7.418 1 97.88 97 SER B O 1
ATOM 2298 N N . THR B 1 98 ? 4.566 13.922 9.211 1 96.12 98 THR B N 1
ATOM 2299 C CA . THR B 1 98 ? 5.355 12.805 9.711 1 96.12 98 THR B CA 1
ATOM 2300 C C . THR B 1 98 ? 4.531 11.938 10.664 1 96.12 98 THR B C 1
ATOM 2302 O O . THR B 1 98 ? 3.445 12.336 11.086 1 96.12 98 THR B O 1
ATOM 2305 N N . PHE B 1 99 ? 5.102 10.719 10.914 1 91.12 99 PHE B N 1
ATOM 2306 C CA . PHE B 1 99 ? 4.426 9.883 11.898 1 91.12 99 PHE B CA 1
ATOM 2307 C C . PHE B 1 99 ? 4.215 10.641 13.203 1 91.12 99 PHE B C 1
ATOM 2309 O O . PHE B 1 99 ? 3.092 10.734 13.703 1 91.12 99 PHE B O 1
ATOM 2316 N N . THR B 1 100 ? 5.27 11.273 13.68 1 90.31 100 THR B N 1
ATOM 2317 C CA . THR B 1 100 ? 5.273 11.922 14.984 1 90.31 100 THR B CA 1
ATOM 2318 C C . THR B 1 100 ? 4.383 13.164 14.977 1 90.31 100 THR B C 1
ATOM 2320 O O . THR B 1 100 ? 3.637 13.406 15.93 1 90.31 100 THR B O 1
ATOM 2323 N N . SER B 1 101 ? 4.324 13.867 13.922 1 94 101 SER B N 1
ATOM 2324 C CA . SER B 1 101 ? 3.592 15.133 13.914 1 94 101 SER B CA 1
ATOM 2325 C C . SER B 1 101 ? 2.109 14.906 13.633 1 94 101 SER B C 1
ATOM 2327 O O . SER B 1 101 ? 1.295 15.812 13.805 1 94 101 SER B O 1
ATOM 2329 N N . SER B 1 102 ? 1.772 13.727 13.195 1 95.25 102 SER B N 1
ATOM 2330 C CA . SER B 1 102 ? 0.383 13.453 12.844 1 95.25 102 SER B CA 1
ATOM 2331 C C . SER B 1 102 ? -0.536 13.641 14.047 1 95.25 102 SER B C 1
ATOM 2333 O O . SER B 1 102 ? -1.731 13.891 13.891 1 95.25 102 SER B O 1
ATOM 2335 N N . PHE B 1 103 ? 0.014 13.516 15.25 1 91.31 103 PHE B N 1
ATOM 2336 C CA . PHE B 1 103 ? -0.804 13.688 16.453 1 91.31 103 PHE B CA 1
ATOM 2337 C C . PHE B 1 103 ? -1.389 15.094 16.5 1 91.31 103 PHE B C 1
ATOM 2339 O O . PHE B 1 103 ? -2.453 15.305 17.094 1 91.31 103 PHE B O 1
ATOM 2346 N N . ARG B 1 104 ? -0.757 16.047 15.906 1 94.12 104 ARG B N 1
ATOM 2347 C CA . ARG B 1 104 ? -1.216 17.422 15.922 1 94.12 104 ARG B CA 1
ATOM 2348 C C . ARG B 1 104 ? -2.562 17.562 15.227 1 94.12 104 ARG B C 1
ATOM 2350 O O . ARG B 1 104 ? -3.371 18.422 15.586 1 94.12 104 ARG B O 1
ATOM 2357 N N . LEU B 1 105 ? -2.754 16.766 14.211 1 96.94 105 LEU B N 1
ATOM 2358 C CA . LEU B 1 105 ? -4.023 16.781 13.492 1 96.94 105 LEU B CA 1
ATOM 2359 C C . LEU B 1 105 ? -5.172 16.359 14.398 1 96.94 105 LEU B C 1
ATOM 2361 O O . LEU B 1 105 ? -6.234 16.969 14.398 1 96.94 105 LEU B O 1
ATOM 2365 N N . HIS B 1 106 ? -4.867 15.352 15.109 1 93.81 106 HIS B N 1
ATOM 2366 C CA . HIS B 1 106 ? -5.852 14.883 16.078 1 93.81 106 HIS B CA 1
ATOM 2367 C C . HIS B 1 106 ? -6.094 15.938 17.156 1 93.81 106 HIS B C 1
ATOM 2369 O O . HIS B 1 106 ? -7.242 16.203 17.516 1 93.81 106 HIS B O 1
ATOM 2375 N N . ASN B 1 107 ? -5.051 16.5 17.672 1 93.81 107 ASN B N 1
ATOM 2376 C CA . ASN B 1 107 ? -5.141 17.516 18.719 1 93.81 107 ASN B CA 1
ATOM 2377 C C . ASN B 1 107 ? -5.906 18.75 18.25 1 93.81 107 ASN B C 1
ATOM 2379 O O . ASN B 1 107 ? -6.57 19.422 19.047 1 93.81 107 ASN B O 1
ATOM 2383 N N . GLU B 1 108 ? -5.809 19 16.969 1 95.56 108 GLU B N 1
ATOM 2384 C CA . GLU B 1 108 ? -6.539 20.125 16.406 1 95.56 108 GLU B CA 1
ATOM 2385 C C . GLU B 1 108 ? -8.031 19.828 16.297 1 95.56 108 GLU B C 1
ATOM 2387 O O . GLU B 1 108 ? -8.836 20.719 16.078 1 95.56 108 GLU B O 1
ATOM 2392 N N . GLY B 1 109 ? -8.367 18.516 16.312 1 96.5 109 GLY B N 1
ATOM 2393 C CA . GLY B 1 109 ? -9.781 18.188 16.375 1 96.5 109 GLY B CA 1
ATOM 2394 C C . GLY B 1 109 ? -10.234 17.297 15.227 1 96.5 109 GLY B C 1
ATOM 2395 O O . GLY B 1 109 ? -11.422 16.984 15.109 1 96.5 109 GLY B O 1
ATOM 2396 N N . ILE B 1 110 ? -9.344 16.906 14.352 1 97.25 110 ILE B N 1
ATOM 2397 C CA . ILE B 1 110 ? -9.758 16.016 13.273 1 97.25 110 ILE B CA 1
ATOM 2398 C C . ILE B 1 110 ? -10.211 14.68 13.852 1 97.25 110 ILE B C 1
ATOM 2400 O O . ILE B 1 110 ? -9.453 14.008 14.555 1 97.25 110 ILE B O 1
ATOM 2404 N N . PRO B 1 111 ? -11.391 14.32 13.586 1 96 111 PRO B N 1
ATOM 2405 C CA . PRO B 1 111 ? -11.883 13.07 14.172 1 96 111 PRO B CA 1
ATOM 2406 C C . PRO B 1 111 ? -11.336 11.828 13.461 1 96 111 PRO B C 1
ATOM 2408 O O . PRO B 1 111 ? -11 11.891 12.273 1 96 111 PRO B O 1
ATOM 2411 N N . ALA B 1 112 ? -11.32 10.719 14.242 1 91.75 112 ALA B N 1
ATOM 2412 C CA . ALA B 1 112 ? -11.039 9.438 13.602 1 91.75 112 ALA B CA 1
ATOM 2413 C C . ALA B 1 112 ? -12.047 9.141 12.5 1 91.75 112 ALA B C 1
ATOM 2415 O O . ALA B 1 112 ? -13.25 9.383 12.672 1 91.75 112 ALA B O 1
ATOM 2416 N N . GLY B 1 113 ? -11.578 8.695 11.398 1 92.38 113 GLY B N 1
ATOM 2417 C CA . GLY B 1 113 ? -12.484 8.367 10.312 1 92.38 113 GLY B CA 1
ATOM 2418 C C . GLY B 1 113 ? -12.625 9.484 9.297 1 92.38 113 GLY B C 1
ATOM 2419 O O . GLY B 1 113 ? -13.227 9.297 8.234 1 92.38 113 GLY B O 1
ATOM 2420 N N . HIS B 1 114 ? -12.102 10.602 9.641 1 97 114 HIS B N 1
ATOM 2421 C CA . HIS B 1 114 ? -12.125 11.695 8.672 1 97 114 HIS B CA 1
ATOM 2422 C C . HIS B 1 114 ? -11.406 11.305 7.387 1 97 114 HIS B C 1
ATOM 2424 O O . HIS B 1 114 ? -11.906 11.57 6.289 1 97 114 HIS B O 1
ATOM 2430 N N . PHE B 1 115 ? -10.273 10.711 7.574 1 96.5 115 PHE B N 1
ATOM 2431 C CA . PHE B 1 115 ? -9.508 10.266 6.418 1 96.5 115 PHE B CA 1
ATOM 2432 C C . PHE B 1 115 ? -10.031 8.93 5.902 1 96.5 115 PHE B C 1
ATOM 2434 O O . PHE B 1 115 ? -10.102 7.953 6.652 1 96.5 115 PHE B O 1
ATOM 2441 N N . SER B 1 116 ? -10.328 8.953 4.676 1 93.5 116 SER B N 1
ATOM 2442 C CA . SER B 1 116 ? -10.758 7.707 4.051 1 93.5 116 SER B CA 1
ATOM 2443 C C . SER B 1 116 ? -9.578 6.773 3.809 1 93.5 116 SER B C 1
ATOM 2445 O O . SER B 1 116 ? -9.734 5.551 3.807 1 93.5 116 SER B O 1
ATOM 2447 N N . HIS B 1 117 ? -8.438 7.387 3.602 1 93.38 117 HIS B N 1
ATOM 2448 C CA . HIS B 1 117 ? -7.211 6.641 3.346 1 93.38 117 HIS B CA 1
ATOM 2449 C C . HIS B 1 117 ? -6.047 7.211 4.145 1 93.38 117 HIS B C 1
ATOM 2451 O O . HIS B 1 117 ? -5.867 8.43 4.211 1 93.38 117 HIS B O 1
ATOM 2457 N N . ILE B 1 118 ? -5.273 6.297 4.723 1 94.31 118 ILE B N 1
ATOM 2458 C CA . ILE B 1 118 ? -4.031 6.676 5.391 1 94.31 118 ILE B CA 1
ATOM 2459 C C . ILE B 1 118 ? -2.871 5.859 4.824 1 94.31 118 ILE B C 1
ATOM 2461 O O . ILE B 1 118 ? -2.908 4.625 4.84 1 94.31 118 ILE B O 1
ATOM 2465 N N . PHE B 1 119 ? -1.901 6.602 4.293 1 93.75 119 PHE B N 1
ATOM 2466 C CA . PHE B 1 119 ? -0.672 5.992 3.801 1 93.75 119 PHE B CA 1
ATOM 2467 C C . PHE B 1 119 ? 0.456 6.152 4.812 1 93.75 119 PHE B C 1
ATOM 2469 O O . PHE B 1 119 ? 0.753 7.266 5.246 1 93.75 119 PHE B O 1
ATOM 2476 N N . LEU B 1 120 ? 1.028 5.062 5.145 1 92.31 120 LEU B N 1
ATOM 2477 C CA . LEU B 1 120 ? 2.213 5.066 5.996 1 92.31 120 LEU B CA 1
ATOM 2478 C C . LEU B 1 120 ? 3.443 4.609 5.223 1 92.31 120 LEU B C 1
ATOM 2480 O O . LEU B 1 120 ? 3.648 3.41 5.023 1 92.31 120 LEU B O 1
ATOM 2484 N N . LEU B 1 121 ? 4.215 5.605 4.859 1 90.69 121 LEU B N 1
ATOM 2485 C CA . LEU B 1 121 ? 5.379 5.316 4.031 1 90.69 121 LEU B CA 1
ATOM 2486 C C . LEU B 1 121 ? 6.551 4.84 4.887 1 90.69 121 LEU B C 1
ATOM 2488 O O . LEU B 1 121 ? 6.812 5.398 5.953 1 90.69 121 LEU B O 1
ATOM 2492 N N . ASP B 1 122 ? 7.328 3.848 4.426 1 86.88 122 ASP B N 1
ATOM 2493 C CA . ASP B 1 122 ? 8.539 3.342 5.062 1 86.88 122 ASP B CA 1
ATOM 2494 C C . ASP B 1 122 ? 8.289 2.996 6.527 1 86.88 122 ASP B C 1
ATOM 2496 O O . ASP B 1 122 ? 9.078 3.363 7.402 1 86.88 122 ASP B O 1
ATOM 2500 N N . ALA B 1 123 ? 7.195 2.326 6.676 1 82.19 123 ALA B N 1
ATOM 2501 C CA . ALA B 1 123 ? 6.762 1.998 8.031 1 82.19 123 ALA B CA 1
ATOM 2502 C C . ALA B 1 123 ? 7.707 0.993 8.68 1 82.19 123 ALA B C 1
ATOM 2504 O O . ALA B 1 123 ? 7.793 0.917 9.906 1 82.19 123 ALA B O 1
ATOM 2505 N N . SER B 1 124 ? 8.383 0.288 7.855 1 73.25 124 SER B N 1
ATOM 2506 C CA . SER B 1 124 ? 9.32 -0.704 8.383 1 73.25 124 SER B CA 1
ATOM 2507 C C . SER B 1 124 ? 10.516 -0.037 9.047 1 73.25 124 SER B C 1
ATOM 2509 O O . SER B 1 124 ? 11.211 -0.662 9.852 1 73.25 124 SER B O 1
ATOM 2511 N N . SER B 1 125 ? 10.812 1.182 8.594 1 75.12 125 SER B N 1
ATOM 2512 C CA . SER B 1 125 ? 11.945 1.904 9.164 1 75.12 125 SER B CA 1
ATOM 2513 C C . SER B 1 125 ? 11.555 2.633 10.445 1 75.12 125 SER B C 1
ATOM 2515 O O . SER B 1 125 ? 12.414 3.164 11.148 1 75.12 125 SER B O 1
ATOM 2517 N N . ALA B 1 126 ? 10.273 2.686 10.648 1 69.94 126 ALA B N 1
ATOM 2518 C CA . ALA B 1 126 ? 9.75 3.369 11.828 1 69.94 126 ALA B CA 1
ATOM 2519 C C . ALA B 1 126 ? 9.453 2.375 12.945 1 69.94 126 ALA B C 1
ATOM 2521 O O . ALA B 1 126 ? 9.234 1.188 12.688 1 69.94 126 ALA B O 1
ATOM 2522 N N . THR B 1 127 ? 9.508 2.934 14.102 1 63.81 127 THR B N 1
ATOM 2523 C CA . THR B 1 127 ? 9.109 2.104 15.227 1 63.81 127 THR B CA 1
ATOM 2524 C C . THR B 1 127 ? 7.594 1.898 15.234 1 63.81 127 THR B C 1
ATOM 2526 O O . THR B 1 127 ? 6.855 2.666 14.617 1 63.81 127 THR B O 1
ATOM 2529 N N . GLU B 1 128 ? 7.18 0.867 15.805 1 63.06 128 GLU B N 1
ATOM 2530 C CA . GLU B 1 128 ? 5.75 0.603 15.953 1 63.06 128 GLU B CA 1
ATOM 2531 C C . GLU B 1 128 ? 5.039 1.767 16.641 1 63.06 128 GLU B C 1
ATOM 2533 O O .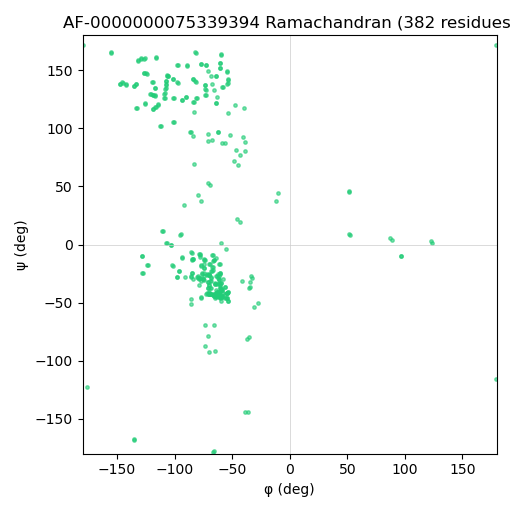 GLU B 1 128 ? 4.012 2.244 16.156 1 63.06 128 GLU B O 1
ATOM 2538 N N . PRO B 1 129 ? 5.609 2.396 17.703 1 59.53 129 PRO B N 1
ATOM 2539 C CA . PRO B 1 129 ? 4.949 3.547 18.328 1 59.53 129 PRO B CA 1
ATOM 2540 C C . PRO B 1 129 ? 4.777 4.719 17.359 1 59.53 129 PRO B C 1
ATOM 2542 O O . PRO B 1 129 ? 3.738 5.383 17.375 1 59.53 129 PRO B O 1
ATOM 2545 N N . GLU B 1 130 ? 5.691 4.863 16.5 1 73 130 GLU B N 1
ATOM 2546 C CA . GLU B 1 130 ? 5.625 5.992 15.57 1 73 130 GLU B CA 1
ATOM 2547 C C . GLU B 1 130 ? 4.504 5.809 14.555 1 73 130 GLU B C 1
ATOM 2549 O O . GLU B 1 130 ? 3.744 6.742 14.281 1 73 130 GLU B O 1
ATOM 2554 N N . THR B 1 131 ? 4.41 4.605 14.07 1 72.62 131 THR B N 1
ATOM 2555 C CA . THR B 1 131 ? 3.393 4.336 13.062 1 72.62 131 THR B CA 1
ATOM 2556 C C . THR B 1 131 ? 2 4.328 13.688 1 72.62 131 THR B C 1
ATOM 2558 O O . THR B 1 131 ? 1.027 4.742 13.055 1 72.62 131 THR B O 1
ATOM 2561 N N . MET B 1 132 ? 2.018 4.039 14.883 1 74.56 132 MET B N 1
ATOM 2562 C CA . MET B 1 132 ? 0.741 3.896 15.57 1 74.56 132 MET B CA 1
ATOM 2563 C C . MET B 1 132 ? 0.123 5.262 15.867 1 74.56 132 MET B C 1
ATOM 2565 O O . MET B 1 132 ? -1.099 5.387 15.953 1 74.56 132 MET B O 1
ATOM 2569 N N . ILE B 1 133 ? 0.896 6.25 15.953 1 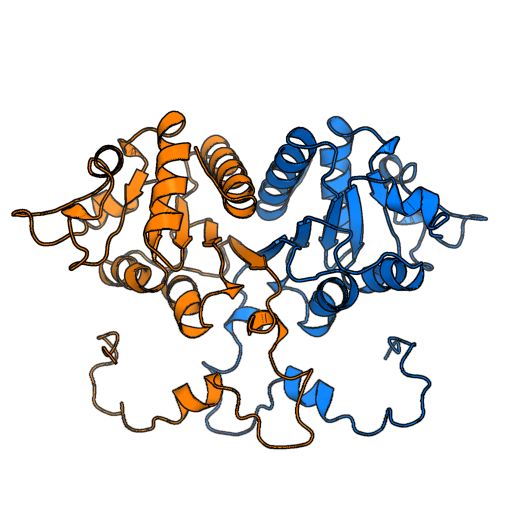76.81 133 ILE B N 1
ATOM 2570 C CA . ILE B 1 133 ? 0.4 7.594 16.234 1 76.81 133 ILE B CA 1
ATOM 2571 C C . ILE B 1 133 ? -0.671 7.969 15.211 1 76.81 133 ILE B C 1
ATOM 2573 O O . ILE B 1 133 ? -1.772 8.383 15.578 1 76.81 133 ILE B O 1
ATOM 2577 N N . ALA B 1 134 ? -0.396 7.719 14.016 1 84.31 134 ALA B N 1
ATOM 2578 C CA . ALA B 1 134 ? -1.318 8.07 12.938 1 84.31 134 ALA B CA 1
ATOM 2579 C C . ALA B 1 134 ? -2.553 7.172 12.961 1 84.31 134 ALA B C 1
ATOM 2581 O O . ALA B 1 134 ? -3.676 7.645 12.773 1 84.31 134 ALA B O 1
ATOM 2582 N N . LEU B 1 135 ? -2.342 6.004 13.258 1 82.19 135 LEU B N 1
ATOM 2583 C CA . LEU B 1 135 ? -3.41 5.016 13.156 1 82.19 135 LEU B CA 1
ATOM 2584 C C . LEU B 1 135 ? -4.383 5.145 14.32 1 82.19 135 LEU B C 1
ATOM 2586 O O . LEU B 1 135 ? -5.602 5.156 14.125 1 82.19 135 LEU B O 1
ATOM 2590 N N . THR B 1 136 ? -3.826 5.273 15.508 1 78.5 136 THR B N 1
ATOM 2591 C CA . THR B 1 136 ? -4.645 5.27 16.719 1 78.5 136 THR B CA 1
ATOM 2592 C C . THR B 1 136 ? -5.504 6.531 16.781 1 78.5 136 THR B C 1
ATOM 2594 O O . THR B 1 136 ? -6.645 6.484 17.25 1 78.5 136 THR B O 1
ATOM 2597 N N . ASN B 1 137 ? -5.02 7.562 16.266 1 85.25 137 ASN B N 1
ATOM 2598 C CA . ASN B 1 137 ? -5.676 8.852 16.469 1 85.25 137 ASN B CA 1
ATOM 2599 C C . ASN B 1 137 ? -6.59 9.195 15.289 1 85.25 137 ASN B C 1
ATOM 2601 O O . ASN B 1 137 ? -7.562 9.93 15.453 1 85.25 137 ASN B O 1
ATOM 2605 N N . LEU B 1 138 ? -6.27 8.57 14.172 1 93.44 138 LEU B N 1
ATOM 2606 C CA . LEU B 1 138 ? -6.902 9.18 13.008 1 93.44 138 LEU B CA 1
ATOM 2607 C C . LEU B 1 138 ? -7.637 8.133 12.172 1 93.44 138 LEU B C 1
ATOM 2609 O O . LEU B 1 138 ? -8.422 8.484 11.289 1 93.44 138 LEU B O 1
ATOM 2613 N N . ALA B 1 139 ? -7.426 6.879 12.5 1 90 139 ALA B N 1
ATOM 2614 C CA . ALA B 1 139 ? -8.055 5.816 11.719 1 90 139 ALA B CA 1
ATOM 2615 C C . ALA B 1 139 ? -9.211 5.18 12.484 1 90 139 ALA B C 1
ATOM 2617 O O . ALA B 1 139 ? -9.195 5.129 13.719 1 90 139 ALA B O 1
ATOM 2618 N N . ASN B 1 140 ? -10.242 4.785 11.75 1 87.25 140 ASN B N 1
ATOM 2619 C CA . ASN B 1 140 ? -11.305 3.934 12.281 1 87.25 140 ASN B CA 1
ATOM 2620 C C . ASN B 1 140 ? -11.672 2.816 11.312 1 87.25 140 ASN B C 1
ATOM 2622 O O . ASN B 1 140 ? -10.906 2.518 10.391 1 87.25 140 ASN B O 1
ATOM 2626 N N . GLU B 1 141 ? -12.781 2.096 11.523 1 81.38 141 GLU B N 1
ATOM 2627 C CA . GLU B 1 141 ? -13.141 0.902 10.766 1 81.38 141 GLU B CA 1
ATOM 2628 C C . GLU B 1 141 ? -13.461 1.249 9.312 1 81.38 141 GLU B C 1
ATOM 2630 O O . GLU B 1 141 ? -13.523 0.363 8.461 1 81.38 141 GLU B O 1
ATOM 2635 N N . HIS B 1 142 ? -13.547 2.471 9.031 1 84.31 142 HIS B N 1
ATOM 2636 C CA . HIS B 1 142 ? -13.883 2.879 7.672 1 84.31 142 HIS B CA 1
ATOM 2637 C C . HIS B 1 142 ? -12.672 3.443 6.945 1 84.31 142 HIS B C 1
ATOM 2639 O O . HIS B 1 142 ? -12.758 3.814 5.773 1 84.31 142 HIS B O 1
ATOM 2645 N N . THR B 1 143 ? -11.578 3.426 7.672 1 88.94 143 THR B N 1
ATOM 2646 C CA . THR B 1 143 ? -10.344 3.959 7.102 1 88.94 143 THR B CA 1
ATOM 2647 C C . THR B 1 143 ? -9.516 2.848 6.457 1 88.94 143 THR B C 1
ATOM 2649 O O . THR B 1 143 ? -9.25 1.824 7.09 1 88.94 143 THR B O 1
ATOM 2652 N N . THR B 1 144 ? -9.203 3.051 5.195 1 87.31 144 THR B N 1
ATOM 2653 C CA . THR B 1 144 ? -8.273 2.146 4.535 1 87.31 144 THR B CA 1
ATOM 2654 C C . THR B 1 144 ? -6.828 2.555 4.82 1 87.31 144 THR B C 1
ATOM 2656 O O . THR B 1 144 ? -6.434 3.689 4.547 1 87.31 144 THR B O 1
ATOM 2659 N N . VAL B 1 145 ? -6.07 1.634 5.379 1 88.81 145 VAL B N 1
ATOM 2660 C CA . VAL B 1 145 ? -4.684 1.917 5.738 1 88.81 145 VAL B CA 1
ATOM 2661 C C . VAL B 1 145 ? -3.746 1.164 4.801 1 88.81 145 VAL B C 1
ATOM 2663 O O . VAL B 1 145 ? -3.941 -0.024 4.535 1 88.81 145 VAL B O 1
ATOM 2666 N N . ILE B 1 146 ? -2.824 1.912 4.281 1 88.5 146 ILE B N 1
ATOM 2667 C CA . ILE B 1 146 ? -1.809 1.352 3.398 1 88.5 146 ILE B CA 1
ATOM 2668 C C . ILE B 1 146 ? -0.424 1.555 4.008 1 88.5 146 ILE B C 1
ATOM 2670 O O . ILE B 1 146 ? 0.001 2.689 4.234 1 88.5 146 ILE B O 1
ATOM 2674 N N . LEU B 1 147 ? 0.212 0.455 4.305 1 87 147 LEU B N 1
ATOM 2675 C CA . LEU B 1 147 ? 1.558 0.487 4.867 1 87 147 LEU B CA 1
ATOM 2676 C C . LEU B 1 147 ? 2.586 0.02 3.84 1 87 147 LEU B C 1
ATOM 2678 O O . LEU B 1 147 ? 2.381 -0.992 3.166 1 87 147 LEU B O 1
ATOM 2682 N N . THR B 1 148 ? 3.66 0.79 3.752 1 87.69 148 THR B N 1
ATOM 2683 C CA . THR B 1 148 ? 4.73 0.401 2.838 1 87.69 148 THR B CA 1
ATOM 2684 C C . THR B 1 148 ? 6.059 0.292 3.574 1 87.69 148 THR B C 1
ATOM 2686 O O . THR B 1 148 ? 6.293 1.003 4.555 1 87.69 148 THR B O 1
ATOM 2689 N N . GLY B 1 149 ? 6.906 -0.671 3.1 1 83.5 149 GLY B N 1
ATOM 2690 C CA . GLY B 1 149 ? 8.242 -0.814 3.66 1 83.5 149 GLY B CA 1
ATOM 2691 C C . GLY B 1 149 ? 9.047 -1.924 3.012 1 83.5 149 GLY B C 1
ATOM 2692 O O . GLY B 1 149 ? 8.578 -2.561 2.064 1 83.5 149 GLY B O 1
ATOM 2693 N N . THR B 1 150 ? 10.344 -2.016 3.34 1 74.19 150 THR B N 1
ATOM 2694 C CA . THR B 1 150 ? 11.234 -3.105 2.961 1 74.19 150 THR B CA 1
ATOM 2695 C C . THR B 1 150 ? 11.562 -3.984 4.164 1 74.19 150 THR B C 1
ATOM 2697 O O . THR B 1 150 ? 11.68 -3.488 5.289 1 74.19 150 THR B O 1
ATOM 2700 N N . PRO B 1 151 ? 11.516 -5.336 3.791 1 63.28 151 PRO B N 1
ATOM 2701 C CA . PRO B 1 151 ? 11.922 -6.188 4.914 1 63.28 151 PRO B CA 1
ATOM 2702 C C . PRO B 1 151 ? 13.359 -5.93 5.363 1 63.28 151 PRO B C 1
ATOM 2704 O O . PRO B 1 151 ? 14.258 -5.789 4.523 1 63.28 151 PRO B O 1
ATOM 2707 N N . ASN B 1 152 ? 13.688 -5.195 6.305 1 58.38 152 ASN B N 1
ATOM 2708 C CA . ASN B 1 152 ? 15.039 -5.035 6.812 1 58.38 152 ASN B CA 1
ATOM 2709 C C . ASN B 1 152 ? 15.258 -5.836 8.094 1 58.38 152 ASN B C 1
ATOM 2711 O O . ASN B 1 152 ? 14.297 -6.242 8.75 1 58.38 152 ASN B O 1
ATOM 2715 N N . ASN B 1 153 ? 16.594 -6.422 8.156 1 47.53 153 ASN B N 1
ATOM 2716 C CA . ASN B 1 153 ? 16.984 -7.07 9.398 1 47.53 153 ASN B CA 1
ATOM 2717 C C . ASN B 1 153 ? 16.391 -6.363 10.617 1 47.53 153 ASN B C 1
ATOM 2719 O O . ASN B 1 153 ? 16.234 -6.965 11.68 1 47.53 153 ASN B O 1
ATOM 2723 N N . ARG B 1 154 ? 16.375 -5.207 10.445 1 39.41 154 ARG B N 1
ATOM 2724 C CA . ARG B 1 154 ? 15.867 -4.43 11.57 1 39.41 154 ARG B CA 1
ATOM 2725 C C . ARG B 1 154 ? 14.344 -4.434 11.586 1 39.41 154 ARG B C 1
ATOM 2727 O O . ARG B 1 154 ? 13.727 -3.816 12.461 1 39.41 154 ARG B O 1
ATOM 2734 N N . THR B 1 155 ? 13.914 -4.574 10.406 1 43.06 155 THR B N 1
ATOM 2735 C CA . THR B 1 155 ? 12.492 -4.289 10.281 1 43.06 155 THR B CA 1
ATOM 2736 C C . THR B 1 155 ? 11.68 -5.164 11.227 1 43.06 155 THR B C 1
ATOM 2738 O O . THR B 1 155 ? 11.695 -6.391 11.125 1 43.06 155 THR B O 1
ATOM 2741 N N . SER B 1 156 ? 11.602 -4.656 12.25 1 40.47 156 SER B N 1
ATOM 2742 C CA . SER B 1 156 ? 10.758 -4.992 13.391 1 40.47 156 SER B CA 1
ATOM 2743 C C . SER B 1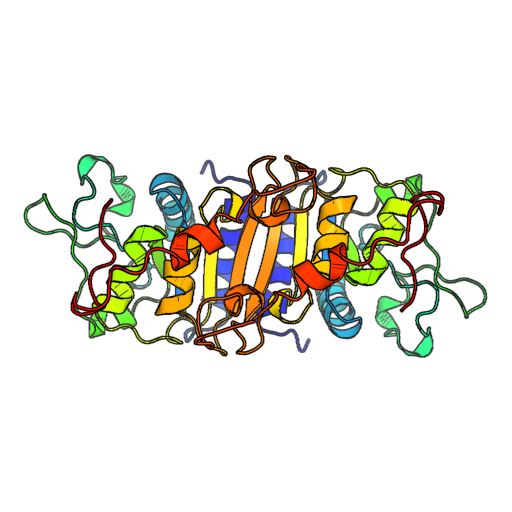 156 ? 9.422 -5.562 12.945 1 40.47 156 SER B C 1
ATOM 2745 O O . SER B 1 156 ? 8.742 -6.242 13.711 1 40.47 156 SER B O 1
ATOM 2747 N N . TRP B 1 157 ? 9.133 -5.043 11.742 1 40.5 157 TRP B N 1
ATOM 2748 C CA . TRP B 1 157 ? 7.793 -5.492 11.391 1 40.5 157 TRP B CA 1
ATOM 2749 C C . TRP B 1 157 ? 7.727 -7.016 11.32 1 40.5 157 TRP B C 1
ATOM 2751 O O . TRP B 1 157 ? 6.723 -7.617 11.711 1 40.5 157 TRP B O 1
ATOM 2761 N N . VAL B 1 158 ? 8.992 -7.488 10.484 1 38.31 158 VAL B N 1
ATOM 2762 C CA . VAL B 1 158 ? 9.188 -8.93 10.352 1 38.31 158 VAL B CA 1
ATOM 2763 C C . VAL B 1 158 ? 9.961 -9.461 11.555 1 38.31 158 VAL B C 1
ATOM 2765 O O . VAL B 1 158 ? 9.914 -10.656 11.859 1 38.31 158 VAL B O 1
ATOM 2768 N N . ARG B 1 159 ? 11.078 -8.602 11.797 1 37.84 159 ARG B N 1
ATOM 2769 C CA . ARG B 1 159 ? 11.922 -9.102 12.875 1 37.84 159 ARG B CA 1
ATOM 2770 C C . ARG B 1 159 ? 11.109 -9.312 14.148 1 37.84 159 ARG B C 1
ATOM 2772 O O . ARG B 1 159 ? 11.68 -9.484 15.234 1 37.84 159 ARG B O 1
ATOM 2779 N N . SER B 1 160 ? 9.953 -9.008 14.211 1 32.78 160 SER B N 1
ATOM 2780 C CA . SER B 1 160 ? 9.562 -9.453 15.547 1 32.78 160 SER B CA 1
ATOM 2781 C C . SER B 1 160 ? 10.211 -10.789 15.891 1 32.78 160 SER B C 1
ATOM 2783 O O . SER B 1 160 ? 10.766 -11.461 15.016 1 32.78 160 SER B O 1
ATOM 2785 N N . ASP B 1 161 ? 9.695 -11.727 16.562 1 31.59 161 ASP B N 1
ATOM 2786 C CA . ASP B 1 161 ? 10.258 -12.734 17.438 1 31.59 161 ASP B CA 1
ATOM 2787 C C . ASP B 1 161 ? 10.977 -13.828 16.656 1 31.59 161 ASP B C 1
ATOM 2789 O O . ASP B 1 161 ? 11.477 -14.797 17.234 1 31.59 161 ASP B O 1
ATOM 2793 N N . ILE B 1 162 ? 10.797 -14.047 15.289 1 28.34 162 ILE B N 1
ATOM 2794 C CA . ILE B 1 162 ? 11.031 -15.469 15.086 1 28.34 162 ILE B CA 1
ATOM 2795 C C . ILE B 1 162 ? 12.523 -15.734 14.938 1 28.34 162 ILE B C 1
ATOM 2797 O O . ILE B 1 162 ? 12.961 -16.891 14.906 1 28.34 162 ILE B O 1
ATOM 2801 N N . ALA B 1 163 ? 13.305 -14.75 14.414 1 28.73 163 ALA B N 1
ATOM 2802 C CA . ALA B 1 163 ? 14.602 -15.359 14.133 1 28.73 163 ALA B CA 1
ATOM 2803 C C . ALA B 1 163 ? 15.352 -15.664 15.422 1 28.73 163 ALA B C 1
ATOM 2805 O O . ALA B 1 163 ? 15.953 -16.734 15.57 1 28.73 163 ALA B O 1
ATOM 2806 N N . ARG B 1 164 ? 15.992 -14.68 16.078 1 28.22 164 ARG B N 1
ATOM 2807 C CA . ARG B 1 164 ? 17.297 -15.055 16.641 1 28.22 164 ARG B CA 1
ATOM 2808 C C . ARG B 1 164 ? 17.109 -15.938 17.875 1 28.22 164 ARG B C 1
ATOM 2810 O O . ARG B 1 164 ? 17.828 -16.938 18.031 1 28.22 164 ARG B O 1
ATOM 2817 N N . LYS B 1 165 ? 16.906 -15.453 19.359 1 26.52 165 LYS B N 1
ATOM 2818 C CA . LYS B 1 165 ? 17.391 -16.188 20.516 1 26.52 165 LYS B CA 1
ATOM 2819 C C . LYS B 1 165 ? 16.625 -17.5 20.703 1 26.52 165 LYS B C 1
ATOM 2821 O O . LYS B 1 165 ? 15.414 -17.547 20.5 1 26.52 165 LYS B O 1
ATOM 2826 N N . ASN B 1 166 ? 17.109 -18.578 21.125 1 29.61 166 ASN B N 1
ATOM 2827 C CA . ASN B 1 166 ? 17.438 -19.328 22.344 1 29.61 166 ASN B CA 1
ATOM 2828 C C . ASN B 1 166 ? 17.344 -18.438 23.578 1 29.61 166 ASN B C 1
ATOM 2830 O O . ASN B 1 166 ? 18.234 -18.469 24.438 1 29.61 166 ASN B O 1
ATOM 2834 N N . GLY B 1 167 ? 16.688 -17.438 24.203 1 28.58 167 GLY B N 1
ATOM 2835 C CA . GLY B 1 167 ? 16.312 -16.875 25.5 1 28.58 167 GLY B CA 1
ATOM 2836 C C . GLY B 1 167 ? 15.406 -15.656 25.375 1 28.58 167 GLY B C 1
ATOM 2837 O O . GLY B 1 167 ? 14.93 -15.336 24.297 1 28.58 167 GLY B O 1
ATOM 2838 N N . LEU B 1 168 ? 15.688 -13.984 26.016 1 25.56 168 LEU B N 1
ATOM 2839 C CA . LEU B 1 168 ? 14.969 -12.906 26.672 1 25.56 168 LEU B CA 1
ATOM 2840 C C . LEU B 1 168 ? 14.398 -11.922 25.656 1 25.56 168 LEU B C 1
ATOM 2842 O O . LEU B 1 168 ? 14.953 -10.836 25.469 1 25.56 168 LEU B O 1
ATOM 2846 N N . ARG B 1 169 ? 14.055 -12.18 24.719 1 28.38 169 ARG B N 1
ATOM 2847 C CA . ARG B 1 169 ? 14.016 -11.039 23.812 1 28.38 169 ARG B CA 1
ATOM 2848 C C . ARG B 1 169 ? 12.734 -10.234 24 1 28.38 169 ARG B C 1
ATOM 2850 O O . ARG B 1 169 ? 11.648 -10.688 23.641 1 28.38 169 ARG B O 1
ATOM 2857 N N . VAL B 1 170 ? 12.625 -9.492 25.297 1 27.58 170 VAL B N 1
ATOM 2858 C CA . VAL B 1 170 ? 11.492 -8.672 25.719 1 27.58 170 VAL B CA 1
ATOM 2859 C C . VAL B 1 170 ? 11.156 -7.66 24.625 1 27.58 170 VAL B C 1
ATOM 2861 O O . VAL B 1 170 ? 12.031 -6.949 24.125 1 27.58 170 VAL B O 1
ATOM 2864 N N . SER B 1 171 ? 10.398 -7.977 23.938 1 29.67 171 SER B N 1
ATOM 2865 C CA . SER B 1 171 ? 10.016 -7.168 22.781 1 29.67 171 SER B CA 1
ATOM 2866 C C . SER B 1 171 ? 9.797 -5.711 23.172 1 29.67 171 SER B C 1
ATOM 2868 O O . SER B 1 171 ? 9.523 -5.406 24.344 1 29.67 171 SER B O 1
ATOM 2870 N N . HIS B 1 172 ? 10.461 -4.926 22.656 1 30.02 172 HIS B N 1
ATOM 2871 C CA . HIS B 1 172 ? 10.531 -3.5 22.953 1 30.02 172 HIS B CA 1
ATOM 2872 C C . HIS B 1 172 ? 9.141 -2.922 23.203 1 30.02 172 HIS B C 1
ATOM 2874 O O . HIS B 1 172 ? 8.969 -2.059 24.062 1 30.02 172 HIS B O 1
ATOM 2880 N N . PHE B 1 173 ? 8.227 -3.516 22.531 1 28.86 173 PHE B N 1
ATOM 2881 C CA . PHE B 1 173 ? 6.945 -2.873 22.812 1 28.86 173 PHE B CA 1
ATOM 2882 C C . PHE B 1 173 ? 6.484 -3.17 24.219 1 28.86 173 PHE B C 1
ATOM 2884 O O . PHE B 1 173 ? 5.855 -2.328 24.875 1 28.86 173 PHE B O 1
ATOM 2891 N N . GLU B 1 174 ? 6.934 -4.293 24.781 1 30.78 174 GLU B N 1
ATOM 2892 C CA . GLU B 1 174 ? 6.715 -4.535 26.203 1 30.78 174 GLU B CA 1
ATOM 2893 C C . GLU B 1 174 ? 7.438 -3.5 27.062 1 30.78 174 GLU B C 1
ATOM 2895 O O . GLU B 1 174 ? 6.957 -3.125 28.141 1 30.78 174 GLU B O 1
ATOM 2900 N N . ARG B 1 175 ? 8.508 -3.162 26.719 1 29.88 175 ARG B N 1
ATOM 2901 C CA . ARG B 1 175 ? 9.219 -2.176 27.531 1 29.88 175 ARG B CA 1
ATOM 2902 C C . ARG B 1 175 ? 8.461 -0.855 27.578 1 29.88 175 ARG B C 1
ATOM 2904 O O . ARG B 1 175 ? 8.531 -0.127 28.562 1 29.88 175 ARG B O 1
ATOM 2911 N N . LEU B 1 176 ? 7.75 -0.628 26.547 1 27.22 176 LEU B N 1
ATOM 2912 C CA . LEU B 1 176 ? 7.152 0.701 26.625 1 27.22 176 LEU B CA 1
ATOM 2913 C C . LEU B 1 176 ? 5.969 0.715 27.578 1 27.22 176 LEU B C 1
ATOM 2915 O O . LEU B 1 176 ? 5.75 1.703 28.281 1 27.22 176 LEU B O 1
ATOM 2919 N N . HIS B 1 177 ? 5.289 -0.388 27.656 1 29.83 177 HIS B N 1
ATOM 2920 C CA . HIS B 1 177 ? 4.156 -0.337 28.578 1 29.83 177 HIS B CA 1
ATOM 2921 C C . HIS B 1 177 ? 4.613 -0.476 30.031 1 29.83 177 HIS B C 1
ATOM 2923 O O . HIS B 1 177 ? 3.863 -0.159 30.953 1 29.83 177 HIS B O 1
ATOM 2929 N N . ALA B 1 178 ? 5.707 -1.158 30.359 1 29.27 178 ALA B N 1
ATOM 2930 C CA . ALA B 1 178 ? 6 -1.278 31.797 1 29.27 178 ALA B CA 1
ATOM 2931 C C . ALA B 1 178 ? 6.293 0.086 32.406 1 29.27 178 ALA B C 1
ATOM 2933 O O . ALA B 1 178 ? 6.625 0.181 33.594 1 29.27 178 ALA B O 1
ATOM 2934 N N . THR B 1 179 ? 6.484 1.075 31.656 1 26.52 179 THR B N 1
ATOM 2935 C CA . THR B 1 179 ? 6.672 2.254 32.5 1 26.52 179 THR B CA 1
ATOM 2936 C C . THR B 1 179 ? 5.363 2.656 33.156 1 26.52 179 THR B C 1
ATOM 2938 O O . THR B 1 179 ? 4.387 2.984 32.5 1 26.52 179 THR B O 1
ATOM 2941 N N . LYS B 1 180 ? 5.016 2.125 34.344 1 27.91 180 LYS B N 1
ATOM 2942 C CA . LYS B 1 180 ? 4.078 2.342 35.469 1 27.91 180 LYS B CA 1
ATOM 2943 C C . LYS B 1 180 ? 3.711 3.818 35.594 1 27.91 180 LYS B C 1
ATOM 2945 O O . LYS B 1 180 ? 2.826 4.18 36.375 1 27.91 180 LYS B O 1
ATOM 2950 N N . THR B 1 181 ? 4.668 4.762 35.625 1 26.02 181 THR B N 1
ATOM 2951 C CA . THR B 1 181 ? 4.457 5.984 36.406 1 26.02 181 THR B CA 1
ATOM 2952 C C . THR B 1 181 ? 3.328 6.812 35.781 1 26.02 181 THR B C 1
ATOM 2954 O O . THR B 1 181 ? 3.059 7.93 36.219 1 26.02 181 THR B O 1
ATOM 2957 N N . TYR B 1 182 ? 2.855 6.758 34.469 1 27.16 182 TYR B N 1
ATOM 2958 C CA . TYR B 1 182 ? 2.08 7.969 34.219 1 27.16 182 TYR B CA 1
ATOM 2959 C C . TYR B 1 182 ? 0.688 7.859 34.812 1 27.16 182 TYR B C 1
ATOM 2961 O O . TYR B 1 182 ? -0.279 7.535 34.125 1 27.16 182 TYR B O 1
ATOM 2969 N N . SER B 1 183 ? 0.374 7.391 35.938 1 28.31 183 SER B N 1
ATOM 2970 C CA . SER B 1 183 ? -0.854 7.547 36.688 1 28.31 183 SER B CA 1
ATOM 2971 C C . SER B 1 183 ? -1.468 8.93 36.5 1 28.31 183 SER B C 1
ATOM 2973 O O . SER B 1 183 ? -2.68 9.055 36.312 1 28.31 183 SER B O 1
ATOM 2975 N N . ASN B 1 184 ? -0.979 9.992 37.188 1 27.92 184 ASN B N 1
ATOM 2976 C CA . ASN B 1 184 ? -1.564 11.297 37.469 1 27.92 184 ASN B CA 1
ATOM 2977 C C . ASN B 1 184 ? -1.555 12.188 36.219 1 27.92 184 ASN B C 1
ATOM 2979 O O . ASN B 1 184 ? -1.726 13.398 36.312 1 27.92 184 ASN B O 1
ATOM 2983 N N . PHE B 1 185 ? -0.571 11.938 35.156 1 25.09 185 PHE B N 1
ATOM 2984 C CA . PHE B 1 185 ? -0.778 13.07 34.281 1 25.09 185 PHE B CA 1
ATOM 2985 C C . PHE B 1 185 ? -2.15 12.992 33.625 1 25.09 185 PHE B C 1
ATOM 2987 O O . PHE B 1 185 ? -2.711 11.906 33.438 1 25.09 185 PHE B O 1
ATOM 2994 N N . ASN B 1 186 ? -2.902 14.039 33.5 1 24.83 186 ASN B N 1
ATOM 2995 C CA . ASN B 1 186 ? -3.994 14.398 32.625 1 24.83 186 ASN B CA 1
ATOM 2996 C C . ASN B 1 186 ? -3.746 13.891 31.188 1 24.83 186 ASN B C 1
ATOM 2998 O O . ASN B 1 186 ? -2.732 14.227 30.578 1 24.83 186 ASN B O 1
ATOM 3002 N N . PRO B 1 187 ? -4.055 12.703 30.641 1 25.03 187 PRO B N 1
ATOM 3003 C CA . PRO B 1 187 ? -3.812 11.727 29.578 1 25.03 187 PRO B CA 1
ATOM 3004 C C . PRO B 1 187 ? -3.666 12.375 28.203 1 25.03 187 PRO B C 1
ATOM 3006 O O . PRO B 1 187 ? -3.803 11.695 27.188 1 25.03 187 PRO B O 1
ATOM 3009 N N . MET B 1 188 ? -3.363 13.734 28 1 23.62 188 MET B N 1
ATOM 3010 C CA . MET B 1 188 ? -3.033 14.68 26.938 1 23.62 188 MET B CA 1
ATOM 3011 C C . MET B 1 188 ? -1.69 14.336 26.297 1 23.62 188 MET B C 1
ATOM 3013 O O . MET B 1 188 ? -1.578 14.266 25.078 1 23.62 188 MET B O 1
ATOM 3017 N N . PHE B 1 189 ? -0.421 14.945 26.812 1 23.34 189 PHE B N 1
ATOM 3018 C CA . PHE B 1 189 ? 0.774 15.469 26.156 1 23.34 189 PHE B CA 1
ATOM 3019 C C . PHE B 1 189 ? 1.742 14.344 25.812 1 23.34 189 PHE B C 1
ATOM 3021 O O . PHE B 1 189 ? 1.926 13.414 26.609 1 23.34 189 PHE B O 1
ATOM 3028 N N . ILE B 1 190 ? 2 14.039 24.516 1 26.06 190 ILE B N 1
ATOM 3029 C CA . ILE B 1 190 ? 2.99 13.211 23.844 1 26.06 190 ILE B CA 1
ATOM 3030 C C . ILE B 1 190 ? 4.367 13.43 24.453 1 26.06 190 ILE B C 1
ATOM 3032 O O . ILE B 1 190 ? 4.922 14.531 24.375 1 26.06 190 ILE B O 1
ATOM 3036 N N . THR B 1 191 ? 4.73 12.852 25.703 1 21 191 THR B N 1
ATOM 3037 C CA . THR B 1 191 ? 5.93 13.039 26.516 1 21 191 THR B CA 1
ATOM 3038 C C . THR B 1 191 ? 7.184 12.766 25.688 1 21 191 THR B C 1
ATOM 3040 O O . THR B 1 191 ? 7.273 11.75 25 1 21 191 THR B O 1
ATOM 3043 N N . MET B 1 192 ? 8.016 13.805 25.422 1 21.47 192 MET B N 1
ATOM 3044 C CA . MET B 1 192 ? 9.328 14.18 24.891 1 21.47 192 MET B CA 1
ATOM 3045 C C . MET B 1 192 ? 10.422 13.289 25.484 1 21.47 192 MET B C 1
ATOM 3047 O O . MET B 1 192 ? 10.586 13.227 26.703 1 21.47 192 MET B O 1
ATOM 3051 N N . LEU B 1 193 ? 10.703 12.031 25.016 1 18.16 193 LEU B N 1
ATOM 3052 C CA . LEU B 1 193 ? 11.977 11.578 25.562 1 18.16 193 LEU B CA 1
ATOM 3053 C C . LEU B 1 193 ? 13.117 12.484 25.125 1 18.16 193 LEU B C 1
ATOM 3055 O O . LEU B 1 193 ? 13.102 13 24 1 18.16 193 LEU B O 1
#